Protein 5SUH (pdb70)

Structure (mmCIF, N/CA/C/O backbone):
data_5SUH
#
_entry.id   5SUH
#
_cell.length_a   139.890
_cell.length_b   139.890
_cell.length_c   150.120
_cell.angle_alpha   90.00
_cell.angle_beta   90.00
_cell.angle_gamma   120.00
#
_symmetry.space_group_name_H-M   'P 63 2 2'
#
loop_
_entity.id
_entity.type
_entity.pdbx_description
1 polymer 'MSM0271 protein'
2 water water
#
loop_
_atom_site.group_PDB
_atom_site.id
_atom_site.type_symbol
_atom_site.label_atom_id
_atom_site.label_alt_id
_atom_site.label_comp_id
_atom_site.label_asym_id
_atom_site.label_entity_id
_atom_site.label_seq_id
_atom_site.pdbx_PDB_ins_code
_atom_site.Cartn_x
_atom_site.Cartn_y
_atom_site.Cartn_z
_atom_site.occupancy
_atom_site.B_iso_or_equiv
_atom_site.auth_seq_id
_atom_site.auth_comp_id
_atom_site.auth_asym_id
_atom_site.auth_atom_id
_atom_site.pdbx_PDB_model_num
ATOM 1 N N . ARG A 1 30 ? -28.824 -51.891 -35.307 1.00 92.73 10 ARG A N 1
ATOM 2 C CA . ARG A 1 30 ? -28.794 -50.638 -34.553 1.00 95.71 10 ARG A CA 1
ATOM 3 C C . ARG A 1 30 ? -28.573 -50.857 -33.040 1.00 92.30 10 ARG A C 1
ATOM 4 O O . ARG A 1 30 ? -27.583 -50.381 -32.478 1.00 88.16 10 ARG A O 1
ATOM 12 N N . THR A 1 31 ? -29.486 -51.595 -32.403 1.00 75.95 11 THR A N 1
ATOM 13 C CA . THR A 1 31 ? -29.346 -52.010 -31.002 1.00 75.54 11 THR A CA 1
ATOM 14 C C . THR A 1 31 ? -28.645 -53.366 -30.832 1.00 75.06 11 THR A C 1
ATOM 15 O O . THR A 1 31 ? -29.194 -54.400 -31.215 1.00 83.57 11 THR A O 1
ATOM 19 N N . GLN A 1 32 ? -27.450 -53.371 -30.237 1.00 69.38 12 GLN A N 1
ATOM 20 C CA . GLN A 1 32 ? -26.718 -54.625 -30.065 1.00 70.80 12 GLN A CA 1
ATOM 21 C C . GLN A 1 32 ? -26.934 -55.311 -28.720 1.00 70.75 12 GLN A C 1
ATOM 22 O O . GLN A 1 32 ? -26.752 -54.721 -27.659 1.00 72.93 12 GLN A O 1
ATOM 28 N N . ILE A 1 33 ? -27.296 -56.584 -28.784 1.00 65.09 13 ILE A N 1
ATOM 29 C CA . ILE A 1 33 ? -27.458 -57.375 -27.589 1.00 62.58 13 ILE A CA 1
ATOM 30 C C . ILE A 1 33 ? -26.158 -58.054 -27.141 1.00 57.08 13 ILE A C 1
ATOM 31 O O . ILE A 1 33 ? -25.562 -58.836 -27.868 1.00 58.97 13 ILE A O 1
ATOM 36 N N . ARG A 1 34 ? -25.720 -57.704 -25.938 1.00 51.49 14 ARG A N 1
ATOM 37 C CA . ARG A 1 34 ? -24.497 -58.229 -25.346 1.00 55.15 14 ARG A CA 1
ATOM 38 C C . ARG A 1 34 ? -24.826 -59.486 -24.553 1.00 59.18 14 ARG A C 1
ATOM 39 O O . ARG A 1 34 ? -24.140 -60.504 -24.667 1.00 51.84 14 ARG A O 1
ATOM 47 N N . VAL A 1 35 ? -25.902 -59.397 -23.764 1.00 44.68 15 VAL A N 1
ATOM 48 C CA . VAL A 1 35 ? -26.396 -60.512 -22.961 1.00 46.05 15 VAL A CA 1
ATOM 49 C C . VAL A 1 35 ? -27.920 -60.638 -23.114 1.00 54.32 15 VAL A C 1
ATOM 50 O O . VAL A 1 35 ? -28.623 -59.633 -23.044 1.00 44.96 15 VAL A O 1
ATOM 54 N N . TYR A 1 36 ? -28.419 -61.857 -23.348 1.00 51.45 16 TYR A N 1
ATOM 55 C CA . TYR A 1 36 ? -29.869 -62.136 -23.392 1.00 48.94 16 TYR A CA 1
ATOM 56 C C . TYR A 1 36 ? -30.142 -63.511 -22.781 1.00 53.35 16 TYR A C 1
ATOM 57 O O . TYR A 1 36 ? -29.851 -64.533 -23.410 1.00 71.81 16 TYR A O 1
ATOM 66 N N . LEU A 1 37 ? -30.736 -63.550 -21.596 1.00 53.70 17 LEU A N 1
ATOM 67 C CA . LEU A 1 37 ? -30.873 -64.818 -20.885 1.00 58.22 17 LEU A CA 1
ATOM 68 C C . LEU A 1 37 ? -32.098 -64.985 -20.005 1.00 59.11 17 LEU A C 1
ATOM 69 O O . LEU A 1 37 ? -32.424 -64.111 -19.193 1.00 63.19 17 LEU A O 1
ATOM 74 N N . LEU A 1 38 ? -32.750 -66.138 -20.158 1.00 63.13 18 LEU A N 1
ATOM 75 C CA . LEU A 1 38 ? -33.725 -66.629 -19.183 1.00 62.67 18 LEU A CA 1
ATOM 76 C C . LEU A 1 38 ? -33.063 -67.330 -18.030 1.00 61.30 18 LEU A C 1
ATOM 77 O O . LEU A 1 38 ? -32.396 -68.344 -18.195 1.00 74.54 18 LEU A O 1
ATOM 82 N N . VAL A 1 39 ? -33.281 -66.765 -16.853 1.00 58.75 19 VAL A N 1
ATOM 83 C CA . VAL A 1 39 ? -32.868 -67.349 -15.598 1.00 50.86 19 VAL A CA 1
ATOM 84 C C . VAL A 1 39 ? -34.078 -67.967 -14.927 1.00 52.30 19 VAL A C 1
ATOM 85 O O . VAL A 1 39 ? -34.910 -67.269 -14.365 1.00 57.52 19 VAL A O 1
ATOM 89 N N . GLU A 1 40 ? -34.161 -69.293 -14.970 1.00 57.89 20 GLU A N 1
ATOM 90 C CA . GLU A 1 40 ? -35.369 -69.987 -14.553 1.00 55.08 20 GLU A CA 1
ATOM 91 C C . GLU A 1 40 ? -35.253 -70.443 -13.085 1.00 60.60 20 GLU A C 1
ATOM 92 O O . GLU A 1 40 ? -34.160 -70.783 -12.613 1.00 59.35 20 GLU A O 1
ATOM 98 N N . ASP A 1 41 ? -36.368 -70.356 -12.352 1.00 57.13 21 ASP A N 1
ATOM 99 C CA . ASP A 1 41 ? -36.455 -70.763 -10.939 1.00 49.63 21 ASP A CA 1
ATOM 100 C C . ASP A 1 41 ? -35.413 -70.092 -9.994 1.00 57.10 21 ASP A C 1
ATOM 101 O O . ASP A 1 41 ? -34.406 -70.714 -9.657 1.00 59.08 21 ASP A O 1
ATOM 106 N N . LEU A 1 42 ? -35.656 -68.855 -9.546 1.00 55.32 22 LEU A N 1
ATOM 107 C CA . LEU A 1 42 ? -34.687 -68.137 -8.677 1.00 61.90 22 LEU A CA 1
ATOM 108 C C . LEU A 1 42 ? -34.473 -68.772 -7.289 1.0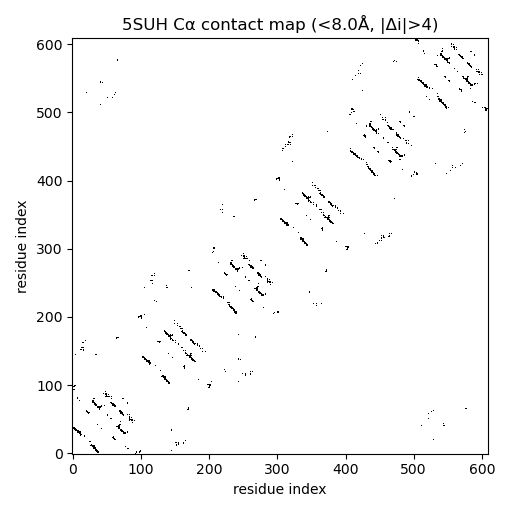0 59.42 22 LEU A C 1
ATOM 109 O O . LEU A 1 42 ? -35.432 -69.065 -6.576 1.00 57.20 22 LEU A O 1
ATOM 114 N N . GLN A 1 43 ? -33.211 -68.973 -6.905 1.00 51.88 23 GLN A N 1
ATOM 115 C CA . GLN A 1 43 ? -32.909 -69.499 -5.571 1.00 51.34 23 GLN A CA 1
ATOM 116 C C . GLN A 1 43 ? -33.005 -68.377 -4.506 1.00 47.24 23 GLN A C 1
ATOM 117 O O . GLN A 1 43 ? -32.850 -67.207 -4.830 1.00 45.55 23 GLN A O 1
ATOM 123 N N . ARG A 1 44 ? -33.251 -68.718 -3.241 1.00 53.95 24 ARG A N 1
ATOM 124 C CA . ARG A 1 44 ? -33.664 -67.666 -2.295 1.00 65.94 24 ARG A CA 1
ATOM 125 C C . ARG A 1 44 ? -32.577 -66.650 -1.898 1.00 69.78 24 ARG A C 1
ATOM 126 O O . ARG A 1 44 ? -32.891 -65.474 -1.715 1.00 72.83 24 ARG A O 1
ATOM 134 N N . GLN A 1 45 ? -31.312 -67.062 -1.806 1.00 67.37 25 GLN A N 1
ATOM 135 C CA . GLN A 1 45 ? -30.251 -66.098 -1.496 1.00 62.04 25 GLN A CA 1
ATOM 136 C C . GLN A 1 45 ? -30.039 -65.131 -2.625 1.00 56.25 25 GLN A C 1
ATOM 137 O O . GLN A 1 45 ? -29.771 -63.941 -2.420 1.00 57.45 25 GLN A O 1
ATOM 143 N N . PHE A 1 46 ? -30.095 -65.657 -3.833 1.00 55.00 26 PHE A N 1
ATOM 144 C CA . PHE A 1 46 ? -29.775 -64.801 -4.947 1.00 64.17 26 PHE A CA 1
ATOM 145 C C . PHE A 1 46 ? -30.923 -63.848 -5.209 1.00 65.32 26 PHE A C 1
ATOM 146 O O . PHE A 1 46 ? -30.684 -62.690 -5.544 1.00 61.44 26 PHE A O 1
ATOM 154 N N . ALA A 1 47 ? -32.151 -64.318 -4.983 1.00 79.94 27 ALA A N 1
ATOM 155 C CA . ALA A 1 47 ? -33.366 -63.512 -5.170 1.00 89.71 27 ALA A CA 1
ATOM 156 C C . ALA A 1 47 ? -33.398 -62.309 -4.229 1.00 91.52 27 ALA A C 1
ATOM 157 O O . ALA A 1 47 ? -33.857 -61.222 -4.587 1.00 93.65 27 ALA A O 1
ATOM 159 N N . ALA A 1 48 ? -32.843 -62.497 -3.042 1.00 90.59 28 ALA A N 1
ATOM 160 C CA . ALA A 1 48 ? -32.871 -61.457 -2.037 1.00 85.03 28 ALA A CA 1
ATOM 161 C C . ALA A 1 48 ? -31.736 -60.490 -2.307 1.00 78.66 28 ALA A C 1
ATOM 162 O O . ALA A 1 48 ? -31.866 -59.286 -2.120 1.00 84.51 28 ALA A O 1
ATOM 164 N N . TYR A 1 49 ? -30.657 -61.010 -2.853 1.00 83.84 29 TYR A N 1
ATOM 165 C CA . TYR A 1 49 ? -29.509 -60.182 -3.122 1.00 90.10 29 TYR A CA 1
ATOM 166 C C . TYR A 1 49 ? -29.864 -58.989 -4.047 1.00 97.43 29 TYR A C 1
ATOM 167 O O . TYR A 1 49 ? -29.432 -57.855 -3.788 1.00 99.32 29 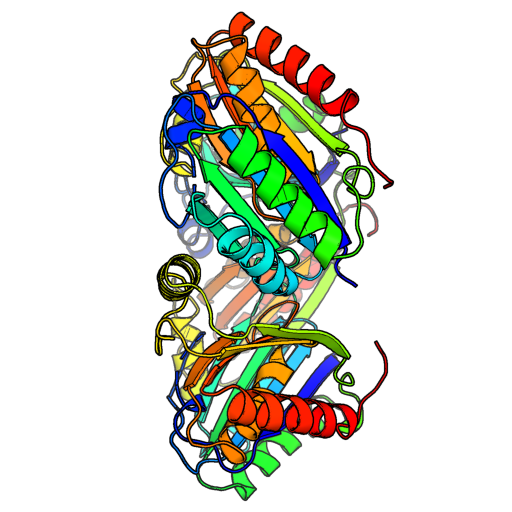TYR A O 1
ATOM 176 N N . LEU A 1 50 ? -30.669 -59.235 -5.086 1.00 93.06 30 LEU A N 1
ATOM 177 C CA . LEU A 1 50 ? -31.090 -58.177 -6.016 1.00 88.62 30 LEU A CA 1
ATOM 178 C C . LEU A 1 50 ? -31.922 -57.093 -5.316 1.00 88.70 30 LEU A C 1
ATOM 179 O O . LEU A 1 50 ? -32.894 -57.391 -4.615 1.00 75.57 30 LEU A O 1
ATOM 184 N N . ALA A 1 56 ? -30.766 -48.128 -8.510 1.00 112.01 36 ALA A N 1
ATOM 185 C CA . ALA A 1 56 ? -30.850 -49.048 -9.656 1.00 96.42 36 ALA A CA 1
ATOM 186 C C . ALA A 1 56 ? -32.047 -49.989 -9.553 1.00 98.22 36 ALA A C 1
ATOM 187 O O . ALA A 1 56 ? -32.547 -50.486 -10.564 1.00 95.29 36 ALA A O 1
ATOM 189 N N . ARG A 1 57 ? -32.505 -50.204 -8.321 1.00 92.00 37 ARG A N 1
ATOM 190 C CA . ARG A 1 57 ? -33.457 -51.251 -8.006 1.00 81.13 37 ARG A CA 1
ATOM 191 C C . ARG A 1 57 ? -34.930 -50.814 -8.169 1.00 78.12 37 ARG A C 1
ATOM 192 O O . ARG A 1 57 ? -35.264 -49.645 -7.963 1.00 72.01 37 ARG A O 1
ATOM 200 N N . GLY A 1 58 ? -35.795 -51.768 -8.529 1.00 70.39 38 GLY A N 1
ATOM 201 C CA . GLY A 1 58 ? -37.234 -51.559 -8.621 1.00 62.08 38 GLY A CA 1
ATOM 202 C C . GLY A 1 58 ? -37.936 -52.571 -7.726 1.00 69.48 38 GLY A C 1
ATOM 203 O O . GLY A 1 58 ? -37.679 -52.622 -6.513 1.00 65.40 38 GLY A O 1
ATOM 204 N N . TYR A 1 59 ? -38.846 -53.363 -8.285 1.00 71.99 39 TYR A N 1
ATOM 205 C CA . TYR A 1 59 ? -39.480 -54.425 -7.493 1.00 68.81 39 TYR A CA 1
ATOM 206 C C . TYR A 1 59 ? -38.489 -55.547 -7.167 1.00 63.66 39 TYR A C 1
ATOM 207 O O . TYR A 1 59 ? -37.614 -55.884 -7.965 1.00 61.78 39 TYR A O 1
ATOM 216 N N . PRO A 1 60 ? -38.571 -56.074 -5.948 1.00 60.08 40 PRO A N 1
ATOM 217 C CA . PRO A 1 60 ? -37.760 -57.236 -5.591 1.00 57.49 40 PRO A CA 1
ATOM 218 C C . PRO A 1 60 ? -38.381 -58.562 -6.071 1.00 61.15 40 PRO A C 1
ATOM 219 O O . PRO A 1 60 ? -39.584 -58.794 -5.915 1.00 64.39 40 PRO A O 1
ATOM 223 N N . PRO A 1 61 ? -37.569 -59.414 -6.718 1.00 61.73 41 PRO A N 1
ATOM 224 C CA . PRO A 1 61 ? -38.049 -60.748 -7.100 1.00 53.27 41 PRO A CA 1
ATOM 225 C C . PRO A 1 61 ? -38.144 -61.642 -5.865 1.00 48.71 41 PRO A C 1
ATOM 226 O O . PRO A 1 61 ? -37.593 -61.287 -4.832 1.00 61.38 41 PRO A O 1
ATOM 230 N N . TYR A 1 62 ? -38.858 -62.760 -5.963 1.00 50.40 42 TYR A N 1
ATOM 231 C CA . TYR A 1 62 ? -38.986 -63.712 -4.848 1.00 50.71 42 TYR A CA 1
ATOM 232 C C . TYR A 1 62 ? -38.565 -65.125 -5.277 1.00 52.70 42 TYR A C 1
ATOM 233 O O . TYR A 1 62 ? -38.490 -65.433 -6.465 1.00 48.14 42 TYR A O 1
ATOM 242 N N . GLU A 1 63 ? -38.275 -65.969 -4.294 1.00 57.72 43 GLU A N 1
ATOM 243 C CA . GLU A 1 63 ? -37.866 -67.343 -4.545 1.00 54.58 43 GLU A CA 1
ATOM 244 C C . GLU A 1 63 ? -38.911 -68.079 -5.388 1.00 52.78 43 GLU A C 1
ATOM 245 O O . GLU A 1 63 ? -40.111 -67.971 -5.138 1.00 62.89 43 GLU A O 1
ATOM 251 N N . GLY A 1 64 ? -38.451 -68.780 -6.424 1.00 45.69 44 GLY A N 1
ATOM 252 C CA . GLY A 1 64 ? -39.337 -69.584 -7.236 1.00 41.61 44 GLY A CA 1
ATOM 253 C C . GLY A 1 64 ? -39.870 -68.907 -8.474 1.00 46.38 44 GLY A C 1
ATOM 254 O O . GLY A 1 64 ? -40.465 -69.571 -9.308 1.00 52.88 44 GLY A O 1
ATOM 255 N N . GLU A 1 65 ? -39.670 -67.589 -8.570 1.00 52.13 45 GLU A N 1
ATOM 256 C CA . GLU A 1 65 ? -40.086 -66.783 -9.725 1.00 52.02 45 GLU A CA 1
ATOM 257 C C . GLU A 1 65 ? -39.058 -66.896 -10.877 1.00 55.21 45 GLU A C 1
ATOM 258 O O . GLU A 1 65 ? -38.022 -67.548 -10.716 1.00 53.23 45 GLU A O 1
ATOM 264 N N . HIS A 1 66 ? -39.359 -66.317 -12.040 1.00 44.44 46 HIS A N 1
ATOM 265 C CA . HIS A 1 66 ? -38.455 -66.424 -13.194 1.00 46.15 46 HIS A CA 1
ATOM 266 C C . HIS A 1 66 ? -38.040 -65.043 -13.746 1.00 44.34 46 HIS A C 1
ATOM 267 O O . HIS A 1 66 ? -38.824 -64.092 -13.722 1.00 42.92 46 HIS A O 1
ATOM 274 N N . ALA A 1 67 ? -36.815 -64.940 -14.263 1.00 47.18 47 ALA A N 1
ATOM 275 C CA . ALA A 1 67 ? -36.293 -63.647 -14.722 1.00 50.78 47 ALA A CA 1
ATOM 276 C C . ALA A 1 67 ? -35.731 -63.627 -16.145 1.00 56.95 47 ALA A C 1
ATOM 277 O O . ALA A 1 67 ? -35.236 -64.643 -16.662 1.00 56.10 47 ALA A O 1
ATOM 279 N N . LEU A 1 68 ? -35.830 -62.457 -16.777 1.00 48.15 48 LEU A N 1
ATOM 280 C CA . LEU A 1 68 ? -35.137 -62.201 -18.034 1.00 47.43 48 LEU A CA 1
ATOM 281 C C . LEU A 1 68 ? -34.083 -61.128 -17.804 1.00 52.33 48 LEU A C 1
ATOM 282 O O . LEU A 1 68 ? -34.411 -60.056 -17.276 1.00 49.83 48 LEU A O 1
ATOM 287 N N . ILE A 1 69 ? -32.830 -61.402 -18.177 1.00 51.92 49 ILE A N 1
ATOM 288 C CA . ILE A 1 69 ? -31.755 -60.415 -18.006 1.00 43.64 49 ILE A CA 1
ATOM 289 C C . ILE A 1 69 ? -31.197 -59.999 -19.362 1.00 56.67 49 ILE A C 1
ATOM 290 O O . ILE A 1 69 ? -30.913 -60.851 -20.215 1.00 56.41 49 ILE A O 1
ATOM 295 N N . VAL A 1 70 ? -31.079 -58.688 -19.585 1.00 57.81 50 VAL A N 1
ATOM 296 C CA . VAL A 1 70 ? -30.583 -58.180 -20.863 1.00 45.79 50 VAL A CA 1
ATOM 297 C C . VAL A 1 70 ? -29.543 -57.066 -20.665 1.00 51.12 50 VAL A C 1
ATOM 298 O O . VAL A 1 70 ? -29.777 -56.095 -19.912 1.00 54.24 50 VAL A O 1
ATOM 302 N N . GLU A 1 71 ? -28.406 -57.207 -21.343 1.00 46.18 51 GLU A N 1
ATOM 303 C CA . GLU A 1 71 ? -27.378 -56.154 -21.418 1.00 51.37 51 GLU A CA 1
ATOM 304 C C . GLU A 1 71 ? -27.219 -55.693 -22.887 1.00 48.96 51 GLU A C 1
ATOM 305 O O . GLU A 1 71 ? -27.161 -56.524 -23.785 1.00 50.90 51 GLU A O 1
ATOM 311 N N . VAL A 1 72 ? -27.199 -54.382 -23.143 1.00 54.47 52 VAL A N 1
ATOM 312 C CA . VAL A 1 72 ? -27.129 -53.879 -24.529 1.00 53.59 52 VAL A CA 1
ATOM 313 C C . VAL A 1 72 ? -26.150 -52.733 -24.763 1.00 57.61 52 VAL A C 1
ATOM 314 O O . VAL A 1 72 ? -25.670 -52.086 -23.833 1.00 50.92 52 VAL A O 1
ATOM 318 N N . SER A 1 73 ? -25.917 -52.465 -26.044 1.00 56.61 53 SER A N 1
ATOM 319 C CA . SER A 1 73 ? -25.094 -51.355 -26.494 1.00 55.08 53 SER A CA 1
ATOM 320 C C . SER A 1 73 ? -25.744 -50.716 -27.724 1.00 62.85 53 SER A C 1
ATOM 321 O O . SER A 1 73 ? -26.277 -51.438 -28.560 1.00 69.68 53 SER A O 1
ATOM 324 N N . PRO A 1 74 ? -25.774 -49.364 -27.812 1.00 63.12 54 PRO A N 1
ATOM 325 C CA . PRO A 1 74 ? -25.296 -48.359 -26.853 1.00 65.36 54 PRO A CA 1
ATOM 326 C C . PRO A 1 74 ? -26.200 -48.304 -25.606 1.00 64.33 54 PRO A C 1
ATOM 327 O O . PRO A 1 74 ? -27.380 -48.675 -25.696 1.00 68.42 54 PRO A O 1
ATOM 331 N N . ALA A 1 75 ? -25.678 -47.795 -24.492 1.00 56.91 55 ALA A N 1
ATOM 332 C CA . ALA A 1 75 ? -26.350 -47.947 -23.185 1.00 62.00 55 ALA A CA 1
ATOM 333 C C . ALA A 1 75 ? -27.814 -47.462 -23.155 1.00 62.56 55 ALA A C 1
ATOM 334 O O . ALA A 1 75 ? -28.700 -48.121 -22.587 1.00 49.89 55 ALA A O 1
ATOM 336 N N . LEU A 1 76 ? -28.061 -46.311 -23.765 1.00 55.83 56 LEU A N 1
ATOM 337 C CA . LEU A 1 76 ? -29.359 -45.677 -23.674 1.00 57.86 56 LEU A CA 1
ATOM 338 C C . LEU A 1 76 ? -30.452 -46.449 -24.435 1.00 58.51 56 LEU A C 1
ATOM 339 O O . LEU A 1 76 ? -31.634 -46.141 -24.315 1.00 53.88 56 LEU A O 1
ATOM 344 N N . ALA A 1 77 ? -30.065 -47.435 -25.235 1.00 55.75 57 ALA A N 1
ATOM 345 C CA . ALA A 1 77 ? -31.059 -48.185 -25.999 1.00 60.50 57 ALA A CA 1
ATOM 346 C C . ALA A 1 77 ? -31.966 -49.005 -25.091 1.00 62.43 57 ALA A C 1
ATOM 347 O O . ALA A 1 77 ? -33.076 -49.376 -25.494 1.00 63.52 57 ALA A O 1
ATOM 349 N N . ILE A 1 78 ? -31.495 -49.256 -23.866 1.00 52.78 58 ILE A N 1
ATOM 350 C CA . ILE A 1 78 ? -32.210 -50.087 -22.885 1.00 60.21 58 ILE A CA 1
ATOM 351 C C . ILE A 1 78 ? -33.558 -49.464 -22.496 1.00 59.72 58 ILE A C 1
ATOM 352 O O . ILE A 1 78 ? -34.459 -50.159 -22.032 1.00 58.38 58 ILE A O 1
ATOM 357 N N . GLU A 1 79 ? -33.698 -48.157 -22.696 1.00 57.33 59 GLU A N 1
ATOM 358 C CA . GLU A 1 79 ? -34.976 -47.502 -22.438 1.00 60.69 59 GLU A CA 1
ATOM 359 C C . GLU A 1 79 ? -36.014 -47.906 -23.489 1.00 60.45 59 GLU A C 1
ATOM 360 O O . GLU A 1 79 ? -37.206 -47.857 -23.218 1.00 65.70 59 GLU A O 1
ATOM 366 N N . ARG A 1 80 ? -35.579 -48.252 -24.698 1.00 61.10 60 ARG A N 1
ATOM 367 C CA . ARG A 1 80 ? -36.511 -48.763 -25.706 1.00 60.46 60 ARG A CA 1
ATOM 368 C C . ARG A 1 80 ? -36.853 -50.224 -25.409 1.00 59.55 60 ARG A C 1
ATOM 369 O O . ARG A 1 80 ? -37.994 -50.653 -25.611 1.00 64.80 60 ARG A O 1
ATOM 377 N N . VAL A 1 81 ? -35.864 -50.968 -24.914 1.00 50.46 61 VAL A N 1
ATOM 378 C CA . VAL A 1 81 ? -36.014 -52.380 -24.554 1.00 55.95 61 VAL A CA 1
ATOM 379 C C . VAL A 1 81 ? -37.039 -52.607 -23.414 1.00 63.63 61 VAL A C 1
ATOM 380 O O . VAL A 1 81 ? -37.869 -53.514 -23.496 1.00 72.95 61 VAL A O 1
ATOM 384 N N . ILE A 1 82 ? -37.006 -51.786 -22.364 1.00 50.64 62 ILE A N 1
ATOM 385 C CA . ILE A 1 82 ? -37.922 -52.015 -21.248 1.00 52.18 62 ILE A CA 1
ATOM 386 C C . ILE A 1 82 ? -39.364 -51.701 -21.675 1.00 53.40 62 ILE A C 1
ATOM 387 O O . ILE A 1 82 ? -40.270 -52.480 -21.369 1.00 59.60 62 ILE A O 1
ATOM 392 N N . ASP A 1 83 ? -39.564 -50.630 -22.453 1.00 47.29 63 ASP A N 1
ATOM 393 C CA . ASP A 1 83 ? -40.901 -50.303 -22.961 1.00 54.90 63 ASP A CA 1
ATOM 394 C C . ASP A 1 83 ? -41.452 -51.437 -23.819 1.00 61.91 63 ASP A C 1
ATOM 395 O O . ASP A 1 83 ? -42.638 -51.759 -23.727 1.00 62.41 63 ASP A O 1
ATOM 400 N N . LEU A 1 84 ? -40.575 -52.074 -24.600 1.00 58.39 64 LEU A N 1
ATOM 401 C CA . LEU A 1 84 ? -41.000 -53.119 -25.512 1.00 59.59 64 LEU A CA 1
ATOM 402 C C . LEU A 1 84 ? -41.557 -54.276 -24.711 1.00 59.09 64 LEU A C 1
ATOM 403 O O . LEU A 1 84 ? -42.569 -54.873 -25.077 1.00 66.26 64 LEU A O 1
ATOM 408 N N . ALA A 1 85 ? -40.908 -54.551 -23.589 1.00 54.23 65 ALA A N 1
ATOM 409 C CA . ALA A 1 85 ? -41.288 -55.660 -22.743 1.00 58.79 65 ALA A CA 1
ATOM 410 C C . ALA A 1 85 ? -42.555 -55.337 -21.950 1.00 63.79 65 ALA A C 1
ATOM 411 O O . ALA A 1 85 ? -43.512 -56.119 -21.944 1.00 64.50 65 ALA A O 1
ATOM 413 N N . LEU A 1 86 ? -42.567 -54.168 -21.315 1.00 58.32 66 LEU A N 1
ATOM 414 C CA . LEU A 1 86 ? -43.634 -53.795 -20.389 1.00 58.64 66 LEU A CA 1
ATOM 415 C C . LEU A 1 86 ? -44.963 -53.613 -21.132 1.00 57.78 66 LEU A C 1
ATOM 416 O O . LEU A 1 86 ? -46.039 -53.757 -20.550 1.00 65.65 66 LEU A O 1
ATOM 421 N N . ARG A 1 87 ? -44.907 -53.330 -22.426 1.00 54.28 67 ARG A N 1
ATOM 422 C CA . ARG A 1 87 ? -46.152 -53.092 -23.132 1.00 63.47 67 ARG A CA 1
ATOM 423 C C . ARG A 1 87 ? -46.687 -54.346 -23.829 1.00 67.49 67 ARG A C 1
ATOM 424 O O . ARG A 1 87 ? -47.890 -54.449 -24.077 1.00 75.36 67 ARG A O 1
ATOM 432 N N . ALA A 1 88 ? -45.819 -55.333 -24.042 1.00 60.28 68 ALA A N 1
ATOM 433 C CA . ALA A 1 88 ? -46.224 -56.628 -24.586 1.00 52.90 68 ALA A CA 1
ATOM 434 C C . ALA A 1 88 ? -46.864 -57.526 -23.536 1.00 67.56 68 ALA A C 1
ATOM 435 O O . ALA A 1 88 ? -47.841 -58.222 -23.814 1.00 70.05 68 ALA A O 1
ATOM 437 N N . VAL A 1 89 ? -46.253 -57.552 -22.348 1.00 70.71 69 VAL A N 1
ATOM 438 C CA . VAL A 1 89 ? -46.726 -58.356 -21.228 1.00 64.30 69 VAL A CA 1
ATOM 439 C C . VAL A 1 89 ? -46.808 -5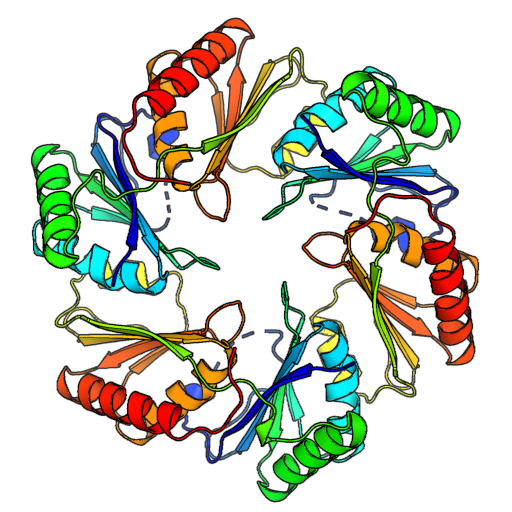7.524 -19.942 1.00 63.60 69 VAL A C 1
ATOM 440 O O . VAL A 1 89 ? -45.854 -57.479 -19.170 1.00 71.06 69 VAL A O 1
ATOM 444 N N . PRO A 1 90 ? -47.947 -56.863 -19.706 1.00 70.08 70 PRO A N 1
ATOM 445 C CA . PRO A 1 90 ? -48.134 -55.969 -18.549 1.00 72.93 70 PRO A CA 1
ATOM 446 C C . PRO A 1 90 ? -47.907 -56.636 -17.175 1.00 74.41 70 PRO A C 1
ATOM 447 O O . PRO A 1 90 ? -47.661 -55.927 -16.196 1.00 77.36 70 PRO A O 1
ATOM 451 N N . GLY A 1 91 ? -48.018 -57.962 -17.105 1.00 70.83 71 GLY A N 1
ATOM 452 C CA . GLY A 1 91 ? -47.802 -58.716 -15.879 1.00 59.12 71 GLY A CA 1
ATOM 453 C C . GLY A 1 91 ? -46.356 -58.942 -15.413 1.00 66.50 71 GLY A C 1
ATOM 454 O O . GLY A 1 91 ? -46.133 -59.542 -14.354 1.00 75.27 71 GLY A O 1
ATOM 455 N N . VAL A 1 92 ? -45.358 -58.508 -16.184 1.00 55.54 72 VAL A N 1
ATOM 456 C CA . VAL A 1 92 ? -43.979 -58.638 -15.711 1.00 51.83 72 VAL A CA 1
ATOM 457 C C . VAL A 1 92 ? -43.600 -57.350 -14.968 1.00 57.23 72 VAL A C 1
ATOM 458 O O . VAL A 1 92 ? -44.211 -56.303 -15.175 1.00 66.10 72 VAL A O 1
ATOM 462 N N . GLN A 1 93 ? -42.626 -57.446 -14.070 1.00 57.90 73 GLN A N 1
ATOM 463 C CA . GLN A 1 93 ? -42.221 -56.317 -13.239 1.00 51.23 73 GLN A CA 1
ATOM 464 C C . GLN A 1 93 ? -40.739 -56.060 -13.379 1.00 53.94 73 GLN A C 1
ATOM 465 O O . GLN A 1 93 ? -39.927 -56.994 -13.338 1.00 52.90 73 GLN A O 1
ATOM 471 N N . PRO A 1 94 ? -40.365 -54.787 -13.496 1.00 50.66 74 PRO A N 1
ATOM 472 C CA . PRO A 1 94 ? -38.936 -54.466 -13.568 1.00 47.09 74 PRO A CA 1
ATOM 473 C C . PRO A 1 94 ? -38.261 -54.488 -12.195 1.00 52.94 74 PRO A C 1
ATOM 474 O O . PRO A 1 94 ? -38.742 -53.850 -11.254 1.00 62.76 74 PRO A O 1
ATOM 478 N N . GLY A 1 95 ? -37.160 -55.225 -12.086 1.00 42.69 75 GLY A N 1
ATOM 479 C CA . GLY A 1 95 ? -36.394 -55.280 -10.852 1.00 43.32 75 GLY A CA 1
ATOM 480 C C . GLY A 1 95 ? -35.128 -54.443 -10.905 1.00 57.44 75 GLY A C 1
ATOM 481 O O . GLY A 1 95 ? -34.690 -53.874 -9.889 1.00 67.41 75 GLY A O 1
ATOM 482 N N . ILE A 1 96 ? -34.558 -54.359 -12.104 1.00 60.09 76 ILE A N 1
ATOM 483 C CA . ILE A 1 96 ? -33.362 -53.569 -12.368 1.00 63.11 76 ILE A CA 1
ATOM 484 C C . ILE A 1 96 ? -33.475 -52.821 -13.710 1.00 57.05 76 ILE A C 1
ATOM 485 O O . ILE A 1 96 ? -33.923 -53.378 -14.720 1.00 59.82 76 ILE A O 1
ATOM 490 N N . LEU A 1 97 ? -33.127 -51.540 -13.686 1.00 51.01 77 LEU A N 1
ATOM 491 C CA . LEU A 1 97 ? -32.999 -50.720 -14.893 1.00 54.31 77 LEU A CA 1
ATOM 492 C C . LEU A 1 97 ? -31.890 -49.690 -14.683 1.00 57.68 77 LEU A C 1
ATOM 493 O O . LEU A 1 97 ? -32.007 -48.816 -13.837 1.00 65.64 77 LEU A O 1
ATOM 498 N N . TYR A 1 98 ? -30.799 -49.802 -15.425 1.00 58.72 78 TYR A N 1
ATOM 499 C CA . TYR A 1 98 ? -29.674 -48.907 -15.182 1.00 58.16 78 TYR A CA 1
ATOM 500 C C . TYR A 1 98 ? -28.818 -48.685 -16.424 1.00 60.65 78 TYR A C 1
ATOM 501 O O . TYR A 1 98 ? -28.589 -49.618 -17.208 1.00 55.96 78 TYR A O 1
ATOM 510 N N . VAL A 1 99 ? -28.384 -47.432 -16.597 1.00 67.07 79 VAL A N 1
ATOM 511 C CA . VAL A 1 99 ? -27.477 -46.993 -17.670 1.00 56.90 79 VAL A CA 1
ATOM 512 C C . VAL A 1 99 ? -26.087 -46.679 -17.073 1.00 54.12 79 VAL A C 1
ATOM 513 O O . VAL A 1 99 ? -25.904 -45.721 -16.323 1.00 58.84 79 VAL A O 1
ATOM 517 N N . GLU A 1 100 ? -25.109 -47.502 -17.422 1.00 65.42 80 GLU A N 1
ATOM 518 C CA . GLU A 1 100 ? -23.775 -47.511 -16.814 1.00 58.17 80 GLU A CA 1
ATOM 519 C C . GLU A 1 100 ? -22.825 -46.622 -17.665 1.00 66.48 80 GLU A C 1
ATOM 520 O O . GLU A 1 100 ? -23.305 -45.939 -18.566 1.00 73.12 80 GLU A O 1
ATOM 526 N N . ARG A 1 101 ? -21.515 -46.597 -17.377 1.00 59.27 81 ARG A N 1
ATOM 527 C CA . ARG A 1 101 ? -20.546 -45.824 -18.176 1.00 54.78 81 ARG A CA 1
ATOM 528 C C . ARG A 1 101 ? -20.586 -46.152 -19.665 1.00 57.36 81 ARG A C 1
ATOM 529 O O . ARG A 1 101 ? -20.545 -45.233 -20.495 1.00 58.02 81 ARG A O 1
ATOM 537 N N . GLN A 1 102 ? -20.693 -47.449 -19.976 1.00 57.78 82 GLN A N 1
ATOM 538 C CA . GLN A 1 102 ? -20.718 -47.974 -21.352 1.00 54.09 82 GLN A CA 1
ATOM 539 C C . GLN A 1 102 ? -22.012 -48.728 -21.743 1.00 63.93 82 GLN A C 1
ATOM 540 O O . GLN A 1 102 ? -22.453 -48.628 -22.886 1.00 62.11 82 GLN A O 1
ATOM 546 N N . PHE A 1 103 ? -22.612 -49.481 -20.813 1.00 65.71 83 PHE A N 1
ATOM 547 C CA . PHE A 1 103 ? -23.688 -50.418 -21.158 1.00 59.27 83 PHE A CA 1
ATOM 548 C C . PHE A 1 103 ? -25.020 -50.198 -20.431 1.00 60.28 83 PHE A C 1
ATOM 549 O O . PHE A 1 103 ? -25.052 -49.600 -19.352 1.00 49.88 83 PHE A O 1
ATOM 557 N N . GLY A 1 104 ? -26.100 -50.739 -21.014 1.00 56.07 84 GLY A N 1
ATOM 558 C CA . GLY A 1 104 ? -27.438 -50.656 -20.447 1.00 49.26 84 GLY A CA 1
ATOM 559 C C . GLY A 1 104 ? -27.959 -51.999 -19.961 1.00 55.49 84 GLY A C 1
ATOM 560 O O . GLY A 1 104 ? -27.769 -53.043 -20.612 1.00 57.17 84 GLY A O 1
ATOM 561 N N . VAL A 1 105 ? -28.615 -51.975 -18.800 1.00 50.27 85 VAL A N 1
ATOM 562 C CA . VAL A 1 105 ? -29.000 -53.209 -18.109 1.00 51.48 85 VAL A CA 1
ATOM 563 C C . VAL A 1 105 ? -30.478 -53.233 -17.722 1.00 51.74 85 VAL A C 1
ATOM 564 O O . VAL A 1 105 ? -31.031 -52.215 -17.271 1.00 55.92 85 VAL A O 1
ATOM 568 N N . LEU A 1 106 ? -31.116 -54.389 -17.885 1.00 48.59 86 LEU A N 1
ATOM 569 C CA . LEU A 1 106 ? -32.519 -54.562 -17.462 1.00 44.21 86 LEU A CA 1
ATOM 570 C C . LEU A 1 106 ? -32.728 -55.938 -16.836 1.00 48.49 86 LEU A C 1
ATOM 571 O O . LEU A 1 106 ? -32.183 -56.939 -17.313 1.00 52.28 86 LEU A O 1
ATOM 576 N N . GLU A 1 107 ? -33.504 -55.988 -15.761 1.00 50.09 87 GLU A N 1
ATOM 577 C CA . GLU A 1 107 ? -34.012 -57.264 -15.254 1.00 46.39 87 GLU A CA 1
ATOM 578 C C . GLU A 1 107 ? -35.535 -57.165 -15.168 1.00 46.87 87 GLU A C 1
ATOM 579 O O . GLU A 1 107 ? -36.066 -56.197 -14.631 1.00 55.48 87 GLU A O 1
ATOM 585 N N . ILE A 1 108 ? -36.245 -58.138 -15.727 1.00 50.81 88 ILE A N 1
ATOM 586 C CA . ILE A 1 108 ? -37.693 -58.214 -15.516 1.00 56.61 88 ILE A CA 1
ATOM 587 C C . ILE A 1 108 ? -37.981 -59.618 -14.996 1.00 60.72 88 ILE A C 1
ATOM 588 O O . ILE A 1 108 ? -37.213 -60.554 -15.266 1.00 59.06 88 ILE A O 1
ATOM 593 N N . HIS A 1 109 ? -39.048 -59.765 -14.213 1.00 55.78 89 HIS A N 1
ATOM 594 C CA . HIS A 1 109 ? -39.367 -61.057 -13.605 1.00 41.46 89 HIS A CA 1
ATOM 595 C C . HIS A 1 109 ? -40.874 -61.230 -13.445 1.00 47.82 89 HIS A C 1
ATOM 596 O O . HIS A 1 109 ? -41.637 -60.260 -13.528 1.00 49.06 89 HIS A O 1
ATOM 603 N N . SER A 1 110 ? -41.288 -62.479 -13.250 1.00 44.79 90 SER A N 1
ATOM 604 C CA . SER A 1 110 ? -42.685 -62.845 -13.026 1.00 45.48 90 SER A CA 1
ATOM 605 C C . SER A 1 110 ? -42.803 -64.222 -12.401 1.00 49.84 90 SER A C 1
ATOM 606 O O . SER A 1 110 ? -41.885 -65.038 -12.485 1.00 49.67 90 SER A O 1
ATOM 609 N N . ALA A 1 111 ? -43.962 -64.502 -11.825 1.00 55.12 91 ALA A N 1
ATOM 610 C CA . ALA A 1 111 ? -44.242 -65.831 -11.323 1.00 54.46 91 ALA A CA 1
ATOM 611 C C . ALA A 1 111 ? -44.437 -66.782 -12.529 1.00 53.68 91 ALA A C 1
ATOM 612 O O . ALA A 1 111 ? -44.173 -67.972 -12.448 1.00 54.36 91 ALA A O 1
ATOM 614 N N . SER A 1 112 ? -44.871 -66.243 -13.662 1.00 52.66 92 SER A N 1
ATOM 615 C CA . SER A 1 112 ? -45.115 -67.071 -14.851 1.00 60.33 92 SER A CA 1
ATOM 616 C C . SER A 1 112 ? -43.922 -67.119 -15.801 1.00 57.18 92 SER A C 1
ATOM 617 O O . SER A 1 112 ? -43.478 -66.089 -16.302 1.00 66.45 92 SER A O 1
ATOM 620 N N . LEU A 1 113 ? -43.399 -68.316 -16.037 1.00 60.70 93 LEU A N 1
ATOM 621 C CA . LEU A 1 113 ? -42.273 -68.476 -16.957 1.00 58.98 93 LEU A CA 1
ATOM 622 C C . LEU A 1 113 ? -42.671 -68.090 -18.390 1.00 68.16 93 LEU A C 1
ATOM 623 O O . LEU A 1 113 ? -41.869 -67.510 -19.130 1.00 68.47 93 LEU A O 1
ATOM 628 N N . ASP A 1 114 ? -43.932 -68.323 -18.750 1.00 70.79 94 ASP A N 1
ATOM 629 C CA . ASP A 1 114 ? -44.385 -68.011 -20.100 1.00 75.45 94 ASP A CA 1
ATOM 630 C C . ASP A 1 114 ? -44.400 -66.494 -20.306 1.00 74.96 94 ASP A C 1
ATOM 631 O O . ASP A 1 114 ? -44.134 -66.002 -21.397 1.00 84.20 94 ASP A O 1
ATOM 636 N N . GLU A 1 115 ? -44.688 -65.750 -19.246 1.00 70.08 95 GLU A N 1
ATOM 637 C CA . GLU A 1 115 ? -44.758 -64.297 -19.345 1.00 72.08 95 GLU A CA 1
ATOM 638 C C . GLU A 1 115 ? -43.390 -63.667 -19.648 1.00 66.11 95 GLU A C 1
ATOM 639 O O . GLU A 1 115 ? -43.284 -62.807 -20.534 1.00 60.20 95 GLU A O 1
ATOM 645 N N . VAL A 1 116 ? -42.346 -64.152 -18.967 1.00 55.18 96 VAL A N 1
ATOM 646 C CA . VAL A 1 116 ? -40.981 -63.651 -19.128 1.00 43.54 96 VAL A CA 1
ATOM 647 C C . VAL A 1 116 ? -40.482 -63.997 -20.528 1.00 48.95 96 VAL A C 1
ATOM 648 O O . VAL A 1 116 ? -39.878 -63.168 -21.212 1.00 55.20 96 VAL A O 1
ATOM 652 N N . ARG A 1 117 ? -40.757 -65.223 -20.946 1.00 54.30 97 ARG A N 1
ATOM 653 C CA . ARG A 1 117 ? -40.462 -65.688 -22.298 1.00 55.84 97 ARG A CA 1
ATOM 654 C C . ARG A 1 117 ? -41.057 -64.782 -23.377 1.00 51.60 97 ARG A C 1
ATOM 655 O O . ARG A 1 117 ? -40.348 -64.339 -24.282 1.00 56.98 97 ARG A O 1
ATOM 663 N N . ARG A 1 118 ? -42.345 -64.481 -23.264 1.00 58.47 98 ARG A N 1
ATOM 664 C CA . ARG A 1 118 ? -43.029 -63.689 -24.292 1.00 60.49 98 ARG A CA 1
ATOM 665 C C . ARG A 1 118 ? -42.517 -62.236 -24.304 1.00 62.50 98 ARG A C 1
ATOM 666 O O . ARG A 1 118 ? -42.389 -61.614 -25.362 1.00 61.21 98 ARG A O 1
ATOM 674 N N . ALA A 1 119 ? -42.183 -61.707 -23.129 1.00 58.10 99 ALA A N 1
ATOM 675 C CA . ALA A 1 119 ? -41.644 -60.363 -23.080 1.00 58.24 99 ALA A CA 1
ATOM 676 C C . ALA A 1 119 ? -40.269 -60.341 -23.747 1.00 65.34 99 ALA A C 1
ATOM 677 O O . ALA A 1 119 ? -39.917 -59.355 -24.422 1.00 61.93 99 ALA A O 1
ATOM 679 N N . GLY A 1 120 ? -39.512 -61.430 -23.576 1.00 58.11 100 GLY A N 1
ATOM 680 C CA . GLY A 1 120 ? -38.207 -61.563 -24.203 1.00 50.29 100 GLY A CA 1
ATOM 681 C C . GLY A 1 120 ? -38.309 -61.547 -25.718 1.00 66.90 100 GLY A C 1
ATOM 682 O O . GLY A 1 120 ? -37.488 -60.928 -26.416 1.00 75.66 100 GLY A O 1
ATOM 683 N N . GLU A 1 121 ? -39.331 -62.216 -26.234 1.00 66.40 101 GLU A N 1
ATOM 684 C CA . GLU A 1 121 ? -39.562 -62.270 -27.670 1.00 68.05 101 GLU A CA 1
ATOM 685 C C . GLU A 1 121 ? -39.960 -60.886 -28.243 1.00 67.27 101 GLU A C 1
ATOM 686 O O . GLU A 1 121 ? -39.557 -60.526 -29.352 1.00 74.44 101 GLU A O 1
ATOM 692 N N . ALA A 1 122 ? -40.730 -60.104 -27.497 1.00 60.93 102 ALA A N 1
ATOM 693 C CA . ALA A 1 122 ? -41.088 -58.759 -27.961 1.00 60.28 102 ALA A CA 1
ATOM 694 C C . ALA A 1 122 ? -39.847 -57.890 -28.150 1.00 58.95 102 ALA A C 1
ATOM 695 O O . ALA A 1 122 ? -39.764 -57.081 -29.076 1.00 66.06 102 ALA A O 1
ATOM 697 N N . ILE A 1 123 ? -38.879 -58.078 -27.263 1.00 56.64 103 ILE A N 1
ATOM 698 C CA . ILE A 1 123 ? -37.628 -57.327 -27.300 1.00 57.72 103 ILE A CA 1
ATOM 699 C C . ILE A 1 123 ? -36.802 -57.692 -28.535 1.00 67.18 103 ILE A C 1
ATOM 700 O O . ILE A 1 123 ? -36.279 -56.812 -29.245 1.00 57.89 103 ILE A O 1
ATOM 705 N N . LEU A 1 124 ? -36.714 -58.998 -28.793 1.00 69.72 104 LEU A N 1
ATOM 706 C CA . LEU A 1 124 ? -35.981 -59.505 -29.942 1.00 65.77 104 LEU A CA 1
ATOM 707 C C . LEU A 1 124 ? -36.598 -59.050 -31.256 1.00 64.47 104 LEU A C 1
ATOM 708 O O . LEU A 1 124 ? -35.893 -58.547 -32.142 1.00 55.90 104 LEU A O 1
ATOM 713 N N . ALA A 1 125 ? -37.918 -59.187 -31.361 1.00 67.73 105 ALA A N 1
ATOM 714 C CA . ALA A 1 125 ? -38.641 -58.809 -32.583 1.00 65.39 105 ALA A CA 1
ATOM 715 C C . ALA A 1 125 ? -38.562 -57.300 -32.838 1.00 64.97 105 ALA A C 1
ATOM 716 O O . ALA A 1 125 ? -38.275 -56.867 -33.946 1.00 69.71 105 ALA A O 1
ATOM 718 N N . GLY A 1 126 ? -38.783 -56.511 -31.793 1.00 60.65 106 GLY A N 1
ATOM 719 C CA . GLY A 1 126 ? -38.774 -55.066 -31.902 1.00 61.57 106 GLY A CA 1
ATOM 720 C C . GLY A 1 126 ? -37.405 -54.435 -32.106 1.00 69.02 106 GLY A C 1
ATOM 721 O O . GLY A 1 126 ? -37.306 -53.238 -32.355 1.00 73.66 106 GLY A O 1
ATOM 722 N N . THR A 1 127 ? -36.338 -55.211 -31.965 1.00 72.07 107 THR A N 1
ATOM 723 C CA . THR A 1 127 ? -34.999 -54.668 -32.206 1.00 69.85 107 THR A CA 1
ATOM 724 C C . THR A 1 127 ? -34.326 -55.380 -33.389 1.00 66.68 107 THR A C 1
ATOM 725 O O . THR A 1 127 ? -33.199 -55.049 -33.765 1.00 69.29 107 THR A O 1
ATOM 729 N N . GLY A 1 128 ? -35.030 -56.342 -33.981 1.00 61.27 108 GLY A N 1
ATOM 730 C CA . GLY A 1 128 ? -34.490 -57.122 -35.081 1.00 61.07 108 GLY A CA 1
ATOM 731 C C . GLY A 1 128 ? -33.311 -57.983 -34.649 1.00 66.54 108 GLY A C 1
ATOM 732 O O . GLY A 1 128 ? -32.360 -58.152 -35.405 1.00 70.18 108 GLY A O 1
ATOM 733 N N . ASN A 1 129 ? -33.357 -58.510 -33.425 1.00 70.51 109 ASN A N 1
ATOM 734 C CA . ASN A 1 129 ? -32.282 -59.376 -32.927 1.00 75.07 109 ASN A CA 1
ATOM 735 C C . ASN A 1 129 ? -32.690 -60.846 -32.684 1.00 71.36 109 ASN A C 1
ATOM 736 O O . ASN A 1 129 ? -33.883 -61.186 -32.624 1.00 65.36 109 ASN A O 1
ATOM 741 N N . ARG A 1 130 ? -31.686 -61.701 -32.499 1.00 56.90 110 ARG A N 1
ATOM 742 C CA . ARG A 1 130 ? -31.898 -63.084 -32.072 1.00 60.46 110 ARG A CA 1
ATOM 743 C C . ARG A 1 130 ? -31.064 -63.431 -30.853 1.00 65.88 110 ARG A C 1
ATOM 744 O O . ARG A 1 130 ? -30.080 -62.749 -30.546 1.00 62.36 110 ARG A O 1
ATOM 752 N N . ALA A 1 131 ? -31.445 -64.506 -30.170 1.00 64.26 111 ALA A N 1
ATOM 753 C CA . ALA A 1 131 ? -30.830 -64.859 -28.885 1.00 62.69 111 ALA A CA 1
ATOM 754 C C . ALA A 1 131 ? -29.324 -65.127 -29.068 1.00 65.34 111 ALA A C 1
ATOM 755 O O . ALA A 1 131 ? -28.508 -64.806 -28.214 1.00 76.88 111 ALA A O 1
ATOM 757 N N . GLU A 1 132 ? -28.946 -65.686 -30.206 1.00 62.73 112 GLU A N 1
ATOM 758 C CA . GLU A 1 132 ? -27.564 -66.078 -30.368 1.00 62.37 112 GLU A CA 1
ATOM 759 C C . GLU A 1 132 ? -26.735 -64.916 -30.917 1.00 63.39 112 GLU A C 1
ATOM 760 O O . GLU A 1 132 ? -25.555 -65.084 -31.201 1.00 66.79 112 GLU A O 1
ATOM 766 N N . ASP A 1 133 ? -27.337 -63.727 -31.000 1.00 67.23 113 ASP A N 1
ATOM 767 C CA . ASP A 1 133 ? -26.578 -62.512 -31.342 1.00 67.06 113 ASP A CA 1
ATOM 768 C C . ASP A 1 133 ? -25.790 -62.006 -30.111 1.00 61.32 113 ASP A C 1
ATOM 769 O O . ASP A 1 133 ? -24.909 -61.170 -30.255 1.00 64.81 113 ASP A O 1
ATOM 774 N N . GLN A 1 134 ? -26.071 -62.542 -28.922 1.00 50.29 114 GLN A N 1
ATOM 775 C CA . GLN A 1 134 ? -25.336 -62.138 -27.718 1.00 57.67 114 GLN A CA 1
ATOM 776 C C . GLN A 1 134 ? -23.861 -62.582 -27.734 1.00 60.19 114 GLN A C 1
ATOM 777 O O . GLN A 1 134 ? -23.446 -63.418 -28.564 1.00 57.49 114 GLN A O 1
ATOM 783 N N . LEU A 1 135 ? -23.068 -62.002 -26.829 1.00 51.94 115 LEU A N 1
ATOM 784 C CA . LEU A 1 135 ? -21.673 -62.426 -26.636 1.00 55.36 115 LEU A CA 1
ATOM 785 C C . LEU A 1 135 ? -21.585 -63.698 -25.796 1.00 54.50 115 LEU A C 1
ATOM 786 O O . LEU A 1 135 ? -22.284 -63.830 -24.786 1.00 53.98 115 LEU A O 1
ATOM 791 N N . ARG A 1 136 ? -20.726 -64.634 -26.198 1.00 52.97 116 ARG A N 1
ATOM 792 C CA . ARG A 1 136 ? -20.548 -65.817 -25.374 1.00 60.65 116 ARG A CA 1
ATOM 793 C C . ARG A 1 136 ? -19.665 -65.422 -24.176 1.00 59.34 116 ARG A C 1
ATOM 794 O O . ARG A 1 136 ? -18.774 -64.582 -24.307 1.00 63.78 116 ARG A O 1
ATOM 802 N N . PRO A 1 137 ? -19.921 -66.018 -23.008 1.00 49.73 117 PRO A N 1
ATOM 803 C CA . PRO A 1 137 ? -19.175 -65.679 -21.784 1.00 55.29 117 PRO A CA 1
ATOM 804 C C . PRO A 1 137 ? -17.676 -65.907 -21.909 1.00 55.35 117 PRO A C 1
ATOM 805 O O . PRO A 1 137 ? -17.241 -66.914 -22.474 1.00 61.98 117 PRO A O 1
ATOM 809 N N . ARG A 1 138 ? -16.903 -64.928 -21.452 1.00 51.50 118 ARG A N 1
ATOM 810 C CA . ARG A 1 138 ? -15.454 -65.062 -21.392 1.00 61.04 118 ARG A CA 1
ATOM 811 C C . ARG A 1 138 ? -15.003 -65.031 -19.947 1.00 61.36 118 ARG A C 1
ATOM 812 O O . ARG A 1 138 ? -15.237 -64.053 -19.243 1.00 61.13 118 ARG A O 1
ATOM 820 N N . VAL A 1 139 ? -14.378 -66.119 -19.508 1.00 56.50 119 VAL A N 1
ATOM 821 C CA . VAL A 1 139 ? -13.864 -66.212 -18.158 1.00 49.85 119 VAL A CA 1
ATOM 822 C C . VAL A 1 139 ? -12.554 -65.435 -17.997 1.00 49.98 119 VAL A C 1
ATOM 823 O O . VAL A 1 139 ? -11.615 -65.641 -18.758 1.00 58.61 119 VAL A O 1
ATOM 827 N N . LEU A 1 140 ? -12.510 -64.519 -17.031 1.00 51.98 120 LEU A N 1
ATOM 828 C CA . LEU A 1 140 ? -11.331 -63.658 -16.824 1.00 53.02 120 LEU A CA 1
ATOM 829 C C . LEU A 1 140 ? -10.433 -64.170 -15.699 1.00 47.61 120 LEU A C 1
ATOM 830 O O . LEU A 1 140 ? -9.228 -64.036 -15.758 1.00 42.99 120 LEU A O 1
ATOM 835 N N . PHE A 1 141 ? -11.043 -64.749 -14.669 1.00 46.61 121 PHE A N 1
ATOM 836 C CA . PHE A 1 141 ? -10.315 -65.233 -13.506 1.00 46.85 121 PHE A CA 1
ATOM 837 C C . PHE A 1 141 ? -11.222 -66.096 -12.611 1.00 44.37 121 PHE A C 1
ATOM 838 O O . PHE A 1 141 ? -12.437 -65.888 -12.549 1.00 43.83 121 PHE A O 1
ATOM 846 N N . HIS A 1 142 ? -10.637 -67.098 -11.973 1.00 42.00 122 HIS A N 1
ATOM 847 C CA . HIS A 1 142 ? -11.297 -67.788 -10.852 1.00 51.18 122 HIS A CA 1
ATOM 848 C C . HIS A 1 142 ? -10.221 -68.407 -9.935 1.00 47.85 122 HIS A C 1
ATOM 849 O O . HIS A 1 142 ? -9.102 -68.695 -10.375 1.00 50.93 122 HIS A O 1
ATOM 856 N N . ASP A 1 143 ? -10.563 -68.555 -8.660 1.00 46.74 123 ASP A N 1
ATOM 857 C CA . ASP A 1 143 ? -9.670 -69.111 -7.660 1.00 48.69 123 ASP A CA 1
ATOM 858 C C . ASP A 1 143 ? -10.424 -69.476 -6.387 1.00 47.78 123 ASP A C 1
ATOM 859 O O . ASP A 1 143 ? -11.498 -68.918 -6.111 1.00 54.70 123 ASP A O 1
ATOM 864 N N . ILE A 1 144 ? -9.867 -70.417 -5.618 1.00 45.78 124 ILE A N 1
ATOM 865 C CA . ILE A 1 144 ? -10.437 -70.808 -4.324 1.00 44.99 124 ILE A CA 1
ATOM 866 C C . ILE A 1 144 ? -9.397 -70.535 -3.237 1.00 44.11 124 ILE A C 1
ATOM 867 O O . ILE A 1 144 ? -8.363 -71.178 -3.195 1.00 50.83 124 ILE A O 1
ATOM 872 N N . ILE A 1 145 ? -9.680 -69.550 -2.389 1.00 44.88 125 ILE A N 1
ATOM 873 C CA . ILE A 1 145 ? -8.853 -69.213 -1.242 1.00 39.56 125 ILE A CA 1
ATOM 874 C C . ILE A 1 145 ? -9.395 -69.985 -0.033 1.00 51.42 125 ILE A C 1
ATOM 875 O O . ILE A 1 145 ? -10.484 -69.674 0.485 1.00 52.59 125 ILE A O 1
ATOM 880 N N . THR A 1 146 ? -8.661 -70.991 0.419 1.00 41.26 126 THR A N 1
ATOM 881 C CA . THR A 1 146 ? -9.104 -71.752 1.590 1.00 50.37 126 THR A CA 1
ATOM 882 C C . THR A 1 146 ? -8.711 -71.089 2.911 1.00 49.29 126 THR A C 1
ATOM 883 O O . THR A 1 146 ? -7.728 -70.354 2.972 1.00 56.28 126 THR A O 1
ATOM 887 N N . ASP A 1 147 ? -9.532 -71.306 3.937 1.00 56.15 127 ASP A N 1
ATOM 888 C CA . ASP A 1 147 ? -9.236 -70.868 5.301 1.00 56.26 127 ASP A CA 1
ATOM 889 C C . ASP A 1 147 ? -8.856 -69.378 5.341 1.00 58.59 127 ASP A C 1
ATOM 890 O O . ASP A 1 147 ? -7.734 -69.013 5.708 1.00 55.53 127 ASP A O 1
ATOM 895 N N . ILE A 1 148 ? -9.814 -68.514 5.016 1.00 50.77 128 ILE A N 1
ATOM 896 C CA . ILE A 1 148 ? -9.524 -67.090 4.905 1.00 56.01 128 ILE A CA 1
ATOM 897 C C . ILE A 1 148 ? -9.072 -66.533 6.276 1.00 54.62 128 ILE A C 1
ATOM 898 O O . ILE A 1 148 ? -9.615 -66.893 7.329 1.00 53.60 128 ILE A O 1
ATOM 903 N N . THR A 1 149 ? -8.026 -65.713 6.260 1.00 46.04 129 THR A N 1
ATOM 904 C CA . THR A 1 149 ? -7.485 -65.140 7.498 1.00 45.73 129 THR A CA 1
ATOM 905 C C . THR A 1 149 ? -8.465 -64.108 8.042 1.00 47.60 129 THR A C 1
ATOM 906 O O . THR A 1 149 ? -9.270 -63.548 7.288 1.00 53.81 129 THR A O 1
ATOM 910 N N . ASP A 1 150 ? -8.411 -63.849 9.340 1.00 52.62 130 ASP A N 1
ATOM 911 C CA . ASP A 1 150 ? -9.420 -62.985 9.949 1.00 59.00 130 ASP A CA 1
ATOM 912 C C . ASP A 1 150 ? -9.313 -61.534 9.461 1.00 58.77 130 ASP A C 1
ATOM 913 O O . ASP A 1 150 ? -10.329 -60.848 9.316 1.00 65.65 130 ASP A O 1
ATOM 918 N N . GLN A 1 151 ? -8.100 -61.079 9.158 1.00 51.66 131 GLN A N 1
ATOM 919 C CA . GLN A 1 151 ? -7.909 -59.715 8.654 1.00 45.62 131 GLN A CA 1
ATOM 920 C C . GLN A 1 151 ? -8.432 -59.568 7.215 1.00 51.43 131 GLN A C 1
ATOM 921 O O . GLN A 1 151 ? -8.962 -58.523 6.828 1.00 53.67 131 GLN A O 1
ATOM 927 N N . HIS A 1 152 ? -8.309 -60.631 6.428 1.00 52.72 132 HIS A N 1
ATOM 928 C CA . HIS A 1 152 ? -8.849 -60.622 5.082 1.00 53.79 132 HIS A CA 1
ATOM 929 C C . HIS A 1 152 ? -10.379 -60.564 5.149 1.00 53.07 132 HIS A C 1
ATOM 930 O O . HIS A 1 152 ? -11.007 -59.784 4.436 1.00 45.31 132 HIS A O 1
ATOM 937 N N . ALA A 1 153 ? -10.961 -61.375 6.034 1.00 54.29 133 ALA A N 1
ATOM 938 C CA . ALA A 1 153 ? -12.413 -61.454 6.204 1.00 50.38 133 ALA A CA 1
ATOM 939 C C . ALA A 1 153 ? -12.983 -60.119 6.689 1.00 53.47 133 ALA A C 1
ATOM 940 O O . ALA A 1 153 ? -14.010 -59.650 6.178 1.00 44.37 133 ALA A O 1
ATOM 942 N N . VAL A 1 154 ? -12.305 -59.475 7.638 1.00 42.45 134 VAL A N 1
ATOM 943 C CA . VAL A 1 154 ? -12.849 -58.238 8.157 1.00 42.74 134 VAL A CA 1
ATOM 944 C C . VAL A 1 154 ? -12.853 -57.112 7.092 1.00 61.34 134 VAL A C 1
ATOM 945 O O . VAL A 1 154 ? -13.867 -56.419 6.947 1.00 55.90 134 VAL A O 1
ATOM 949 N N . ILE A 1 155 ? -11.773 -56.945 6.317 1.00 55.62 135 ILE A N 1
ATOM 950 C CA . ILE A 1 155 ? -11.763 -55.870 5.309 1.00 47.08 135 ILE A CA 1
ATOM 951 C C . ILE A 1 155 ? -12.587 -56.251 4.079 1.00 55.24 135 ILE A C 1
ATOM 952 O O . ILE A 1 155 ? -13.141 -55.390 3.405 1.00 56.19 135 ILE A O 1
ATOM 957 N N . LEU A 1 156 ? -12.704 -57.550 3.814 1.00 61.70 136 LEU A N 1
ATOM 958 C CA . LEU A 1 156 ? -13.545 -58.022 2.728 1.00 59.83 136 LEU A CA 1
ATOM 959 C C . LEU A 1 156 ? -15.005 -57.673 3.062 1.00 67.43 136 LEU A C 1
ATOM 960 O O . LEU A 1 156 ? -15.741 -57.207 2.201 1.00 72.23 136 LEU A O 1
ATOM 965 N N . ASN A 1 157 ? -15.413 -57.857 4.318 1.00 71.09 137 ASN A N 1
ATOM 966 C CA . ASN A 1 157 ? -16.810 -57.626 4.704 1.00 66.68 137 ASN A CA 1
ATOM 967 C C . ASN A 1 157 ? -17.277 -56.169 4.684 1.00 83.58 137 ASN A C 1
ATOM 968 O O . ASN A 1 157 ? -18.478 -55.933 4.771 1.00 96.01 137 ASN A O 1
ATOM 973 N N . ARG A 1 158 ? -16.372 -55.190 4.662 1.00 86.36 138 ARG A N 1
ATOM 974 C CA . ARG A 1 158 ? -16.830 -53.795 4.622 1.00 88.60 138 ARG A CA 1
ATOM 975 C C . ARG A 1 158 ? -16.818 -53.191 3.197 1.00 100.83 138 ARG A C 1
ATOM 976 O O . ARG A 1 158 ? -17.232 -52.050 2.995 1.00 100.73 138 ARG A O 1
ATOM 984 N N . ASN A 1 159 ? -16.366 -53.958 2.209 1.00 113.87 139 ASN A N 1
ATOM 985 C CA . ASN A 1 159 ? -16.472 -53.511 0.820 1.00 121.95 139 ASN A CA 1
ATOM 986 C C . ASN A 1 159 ? -17.616 -54.268 0.138 1.00 132.20 139 ASN A C 1
ATOM 987 O O . ASN A 1 159 ? -17.887 -54.075 -1.050 1.00 138.99 139 ASN A O 1
ATOM 992 N N . ARG A 1 160 ? -18.285 -55.121 0.919 1.00 127.64 140 ARG A N 1
ATOM 993 C CA . ARG A 1 160 ? -19.464 -55.879 0.480 1.00 109.82 140 ARG A CA 1
ATOM 994 C C . ARG A 1 160 ? -20.605 -55.404 1.376 1.00 112.76 140 ARG A C 1
ATOM 995 O O . ARG A 1 160 ? -20.303 -54.953 2.500 1.00 103.43 140 ARG A O 1
ATOM 1003 N N . GLN A 1 161 ? -21.875 -55.451 0.929 1.00 118.76 141 GLN A N 1
ATOM 1004 C CA . GLN A 1 161 ? -22.932 -55.122 1.891 1.00 124.42 141 GLN A CA 1
ATOM 1005 C C . GLN A 1 161 ? -24.039 -56.164 2.238 1.00 108.99 141 GLN A C 1
ATOM 1006 O O . GLN A 1 161 ? -24.892 -55.866 3.092 1.00 99.07 141 GLN A O 1
ATOM 1012 N N . ALA A 1 162 ? -24.001 -57.391 1.705 1.00 107.97 142 ALA A N 1
ATOM 1013 C CA . ALA A 1 162 ? -25.066 -58.369 2.028 1.00 99.96 142 ALA A CA 1
ATOM 1014 C C . ALA A 1 162 ? -24.653 -59.346 3.134 1.00 95.03 142 ALA A C 1
ATOM 1015 O O . ALA A 1 162 ? -24.380 -58.925 4.265 1.00 99.23 142 ALA A O 1
ATOM 1017 N N . SER A 1 163 ? -24.642 -60.649 2.829 1.00 80.26 143 SER A N 1
ATOM 1018 C CA . SER A 1 163 ? -24.152 -61.642 3.800 1.00 64.90 143 SER A CA 1
ATOM 1019 C C . SER A 1 163 ? -22.666 -61.450 3.948 1.00 65.22 143 SER A C 1
ATOM 1020 O O . SER A 1 163 ? -22.030 -60.693 3.187 1.00 60.74 143 SER A O 1
ATOM 1023 N N . MET A 1 164 ? -22.117 -62.142 4.937 1.00 64.19 144 MET A N 1
ATOM 1024 C CA . MET A 1 164 ? -20.737 -61.946 5.300 1.00 62.05 144 MET A CA 1
ATOM 1025 C C . MET A 1 164 ? -20.009 -63.260 5.344 1.00 60.39 144 MET A C 1
ATOM 1026 O O . MET A 1 164 ? -20.607 -64.311 5.592 1.00 66.79 144 MET A O 1
ATOM 1031 N N . ILE A 1 165 ? -18.704 -63.189 5.112 1.00 50.41 145 ILE A N 1
ATOM 1032 C CA . ILE A 1 165 ? -17.865 -64.365 5.206 1.00 47.96 145 ILE A CA 1
ATOM 1033 C C . ILE A 1 165 ? -17.149 -64.326 6.550 1.00 46.49 145 ILE A C 1
ATOM 1034 O O . ILE A 1 165 ? -16.768 -63.251 7.027 1.00 56.78 145 ILE A O 1
ATOM 1039 N N . LEU A 1 166 ? -17.050 -65.486 7.193 1.00 53.96 146 LEU A N 1
ATOM 1040 C CA . LEU A 1 166 ? -16.394 -65.625 8.504 1.00 60.34 146 LEU A CA 1
ATOM 1041 C C . LEU A 1 166 ? -14.977 -66.211 8.386 1.00 50.33 146 LEU A C 1
ATOM 1042 O O . LEU A 1 166 ? -14.696 -66.987 7.458 1.00 48.43 146 LEU A O 1
ATOM 1047 N N . PRO A 1 167 ? -14.080 -65.844 9.317 1.00 45.65 147 PRO A N 1
ATOM 1048 C CA . PRO A 1 167 ? -12.696 -66.362 9.228 1.00 45.80 147 PRO A CA 1
ATOM 1049 C C . PRO A 1 167 ? -12.690 -67.886 9.262 1.00 52.51 147 PRO A C 1
ATOM 1050 O O . PRO A 1 167 ? -13.456 -68.439 10.049 1.00 59.43 147 PRO A O 1
ATOM 1054 N N . GLY A 1 168 ? -11.925 -68.555 8.398 1.00 51.12 148 GLY A N 1
ATOM 1055 C CA . GLY A 1 168 ? -11.909 -70.012 8.413 1.00 50.46 148 GLY A CA 1
ATOM 1056 C C . GLY A 1 168 ? -12.689 -70.656 7.282 1.00 52.91 148 GLY A C 1
ATOM 1057 O O . GLY A 1 168 ? -12.493 -71.824 6.935 1.00 57.00 148 GLY A O 1
ATOM 1058 N N . GLN A 1 169 ? -13.626 -69.900 6.731 1.00 48.52 149 GLN A N 1
ATOM 1059 C CA . GLN A 1 169 ? -14.368 -70.373 5.589 1.00 45.06 149 GLN A CA 1
ATOM 1060 C C . GLN A 1 169 ? -13.488 -70.317 4.314 1.00 57.37 149 GLN A C 1
ATOM 1061 O O . GLN A 1 169 ? -12.485 -69.569 4.253 1.00 46.29 149 GLN A O 1
ATOM 1067 N N . SER A 1 170 ? -13.871 -71.090 3.298 1.00 36.24 150 SER A N 1
ATOM 1068 C CA . SER A 1 170 ? -13.197 -71.010 2.016 1.00 38.24 150 SER A CA 1
ATOM 1069 C C . SER A 1 170 ? -13.938 -70.009 1.108 1.00 46.99 150 SER A C 1
ATOM 1070 O O . SER A 1 170 ? -15.168 -69.887 1.147 1.00 46.57 150 SER A O 1
ATOM 1073 N N . LEU A 1 171 ? -13.184 -69.283 0.301 1.00 41.28 151 LEU A N 1
ATOM 1074 C CA . LEU A 1 171 ? -13.758 -68.259 -0.564 1.00 36.13 151 LEU A CA 1
ATOM 1075 C C . LEU A 1 171 ? -13.529 -68.548 -2.058 1.00 46.70 151 LEU A C 1
ATOM 1076 O O . LEU A 1 171 ? -12.388 -68.763 -2.483 1.00 42.76 151 LEU A O 1
ATOM 1081 N N . LEU A 1 172 ? -14.610 -68.566 -2.843 1.00 43.25 152 LEU A N 1
ATOM 1082 C CA . LEU A 1 172 ? -14.487 -68.651 -4.300 1.00 44.26 152 LEU A CA 1
ATOM 1083 C C . LEU A 1 172 ? -14.702 -67.293 -4.950 1.00 49.51 152 LEU A C 1
ATOM 1084 O O . LEU A 1 172 ? -15.712 -66.624 -4.682 1.00 48.12 152 LEU A O 1
ATOM 1089 N N . VAL A 1 173 ? -13.764 -66.875 -5.794 1.00 40.63 153 VAL A N 1
ATOM 1090 C CA . VAL A 1 173 ? -13.978 -65.651 -6.570 1.00 39.33 153 VAL A CA 1
ATOM 1091 C C . VAL A 1 173 ? -14.019 -66.057 -8.037 1.00 47.26 153 VAL A C 1
ATOM 1092 O O . VAL A 1 173 ? -13.262 -66.939 -8.463 1.00 44.85 153 VAL A O 1
ATOM 1096 N N . TYR A 1 174 ? -14.921 -65.436 -8.797 1.00 47.19 154 TYR A N 1
ATOM 1097 C CA . TYR A 1 174 ? -15.111 -65.768 -10.209 1.00 42.07 154 TYR A CA 1
ATOM 1098 C C . TYR A 1 174 ? -15.411 -64.501 -11.015 1.00 50.03 154 TYR A C 1
ATOM 1099 O O . TYR A 1 174 ? -16.375 -63.758 -10.726 1.00 45.75 154 TYR A O 1
ATOM 1108 N N . GLU A 1 175 ? -14.589 -64.252 -12.022 1.00 37.85 155 GLU A N 1
ATOM 1109 C CA . GLU A 1 175 ? -14.736 -63.055 -12.818 1.00 44.66 155 GLU A CA 1
ATOM 1110 C C . GLU A 1 175 ? -14.963 -63.398 -14.294 1.00 49.37 155 GLU A C 1
ATOM 1111 O O . GLU A 1 175 ? -14.245 -64.227 -14.862 1.00 54.22 155 GLU A O 1
ATOM 1117 N N . MET A 1 176 ? -15.906 -62.695 -14.921 1.00 47.68 156 MET A N 1
ATOM 1118 C CA . MET A 1 176 ? -16.312 -62.943 -16.315 1.00 48.85 156 MET A CA 1
ATOM 1119 C C . MET A 1 176 ? -16.713 -61.661 -17.041 1.00 52.78 156 MET A C 1
ATOM 1120 O O . MET A 1 176 ? -16.940 -60.615 -16.403 1.00 51.69 156 MET A O 1
ATOM 1125 N N . THR A 1 177 ? -16.843 -61.751 -18.364 1.00 47.42 157 THR A N 1
ATOM 1126 C CA . THR A 1 177 ? -17.386 -60.638 -19.126 1.00 43.33 157 THR A CA 1
ATOM 1127 C C . THR A 1 177 ? -18.129 -61.154 -20.385 1.00 52.13 157 THR A C 1
ATOM 1128 O O . THR A 1 177 ? -17.712 -62.142 -20.993 1.00 43.82 157 THR A O 1
ATOM 1132 N N . PRO A 1 178 ? -19.269 -60.518 -20.754 1.00 53.76 158 PRO A N 1
ATOM 1133 C CA . PRO A 1 178 ? -19.972 -59.379 -20.123 1.00 47.88 158 PRO A CA 1
ATOM 1134 C C . PRO A 1 178 ? -20.443 -59.620 -18.681 1.00 50.93 158 PRO A C 1
ATOM 1135 O O . PRO A 1 178 ? -20.766 -60.734 -18.283 1.00 46.86 158 PRO A O 1
ATOM 1139 N N . ALA A 1 179 ? -20.508 -58.533 -17.927 1.00 46.64 159 ALA A N 1
ATOM 1140 C CA . ALA A 1 179 ? -20.766 -58.553 -16.503 1.00 41.70 159 ALA A CA 1
ATOM 1141 C C . ALA A 1 179 ? -22.083 -59.219 -16.103 1.00 49.91 159 ALA A C 1
ATOM 1142 O O . ALA A 1 179 ? -22.168 -59.803 -15.020 1.00 51.41 159 ALA A O 1
ATOM 1144 N N . LEU A 1 180 ? -23.109 -59.125 -16.947 1.00 43.04 160 LEU A N 1
ATOM 1145 C CA . LEU A 1 180 ? -24.431 -59.531 -16.495 1.00 47.12 160 LEU A CA 1
ATOM 1146 C C . LEU A 1 180 ? -24.523 -61.062 -16.355 1.00 54.65 160 LEU A C 1
ATOM 1147 O O . LEU A 1 180 ? -25.401 -61.573 -15.634 1.00 47.82 160 LEU A O 1
ATOM 1152 N N . PHE A 1 181 ? -23.563 -61.784 -16.940 1.00 40.02 161 PHE A N 1
ATOM 1153 C CA . PHE A 1 181 ? -23.551 -63.252 -16.822 1.00 46.39 161 PHE A CA 1
ATOM 1154 C C . PHE A 1 181 ? -23.290 -63.690 -15.388 1.00 49.67 161 PHE A C 1
ATOM 1155 O O . PHE A 1 181 ? -23.488 -64.857 -15.037 1.00 54.84 161 PHE A O 1
ATOM 1163 N N . ALA A 1 182 ? -22.845 -62.753 -14.558 1.00 44.48 162 ALA A N 1
ATOM 1164 C CA . ALA A 1 182 ? -22.621 -63.034 -13.147 1.00 39.60 162 ALA A CA 1
ATOM 1165 C C . ALA A 1 182 ? -23.935 -63.453 -12.483 1.00 52.04 162 ALA A C 1
ATOM 1166 O O . ALA A 1 182 ? -23.945 -64.172 -11.465 1.00 54.07 162 ALA A O 1
ATOM 1168 N N . ALA A 1 183 ? -25.037 -62.968 -13.050 1.00 49.01 163 ALA A N 1
ATOM 1169 C CA . ALA A 1 183 ? -26.372 -63.284 -12.551 1.00 47.57 163 ALA A CA 1
ATOM 1170 C C . ALA A 1 183 ? -26.661 -64.779 -12.630 1.00 47.13 163 ALA A C 1
ATOM 1171 O O . ALA A 1 183 ? -27.091 -65.383 -11.644 1.00 45.16 163 ALA A O 1
ATOM 1173 N N . VAL A 1 184 ? -26.432 -65.375 -13.801 1.00 47.92 164 VAL A N 1
ATOM 1174 C CA . VAL A 1 184 ? -26.762 -66.780 -13.975 1.00 53.65 164 VAL A CA 1
ATOM 1175 C C . VAL A 1 184 ? -25.751 -67.644 -13.200 1.00 51.78 164 VAL A C 1
ATOM 1176 O O . VAL A 1 184 ? -26.131 -68.685 -12.647 1.00 46.41 164 VAL A O 1
ATOM 1180 N N . ALA A 1 185 ? -24.490 -67.201 -13.126 1.00 47.95 165 ALA A N 1
ATOM 1181 C CA . ALA A 1 185 ? -23.470 -67.959 -12.385 1.00 47.89 165 ALA A CA 1
ATOM 1182 C C . ALA A 1 185 ? -23.830 -68.041 -10.894 1.00 49.90 165 ALA A C 1
ATOM 1183 O O . ALA A 1 185 ? -23.746 -69.123 -10.309 1.00 47.33 165 ALA A O 1
ATOM 1185 N N . ALA A 1 186 ? -24.287 -66.936 -10.299 1.00 35.62 166 ALA A N 1
ATOM 1186 C CA . ALA A 1 186 ? -24.670 -66.949 -8.871 1.00 48.14 166 ALA A CA 1
ATOM 1187 C C . ALA A 1 186 ? -25.853 -67.877 -8.621 1.00 52.83 166 ALA A C 1
ATOM 1188 O O . ALA A 1 186 ? -25.783 -68.725 -7.733 1.00 53.68 166 ALA A O 1
ATOM 1190 N N . ASN A 1 187 ? -26.916 -67.740 -9.425 1.00 52.52 167 ASN A N 1
ATOM 1191 C CA . ASN A 1 187 ? -28.114 -68.563 -9.270 1.00 40.61 167 ASN A CA 1
ATOM 1192 C C . ASN A 1 187 ? -27.831 -70.065 -9.502 1.00 49.48 167 ASN A C 1
ATOM 1193 O O . ASN A 1 187 ? -28.374 -70.911 -8.780 1.00 45.66 167 ASN A O 1
ATOM 1198 N N . GLU A 1 188 ? -26.969 -70.403 -10.469 1.00 42.18 168 GLU A N 1
ATOM 1199 C CA . GLU A 1 188 ? -26.657 -71.805 -10.704 1.00 43.56 168 GLU A CA 1
ATOM 1200 C C . GLU A 1 188 ? -25.862 -72.405 -9.512 1.00 55.28 168 GLU A C 1
ATOM 1201 O O . GLU A 1 188 ? -26.142 -73.546 -9.067 1.00 37.89 168 GLU A O 1
ATOM 1207 N N . ALA A 1 189 ? -24.912 -71.636 -8.978 1.00 37.07 169 ALA A N 1
ATOM 1208 C CA . ALA A 1 189 ? -24.136 -72.090 -7.817 1.00 50.58 169 ALA A CA 1
ATOM 1209 C C . ALA A 1 189 ? -25.040 -72.395 -6.615 1.00 51.40 169 ALA A C 1
ATOM 1210 O O . ALA A 1 189 ? -24.885 -73.422 -5.959 1.00 52.40 169 ALA A O 1
ATOM 1212 N N . GLU A 1 190 ? -26.009 -71.533 -6.335 1.00 47.21 170 GLU A N 1
ATOM 1213 C CA . GLU A 1 190 ? -26.824 -71.776 -5.156 1.00 47.79 170 GLU A CA 1
ATOM 1214 C C . GLU A 1 190 ? -27.717 -73.026 -5.340 1.00 48.35 170 GLU A C 1
ATOM 1215 O O . GLU A 1 190 ? -28.029 -73.732 -4.373 1.00 42.26 170 GLU A O 1
ATOM 1221 N N . ARG A 1 191 ? -28.116 -73.304 -6.576 1.00 38.52 171 ARG A N 1
ATOM 1222 C CA . ARG A 1 191 ? -28.990 -74.450 -6.836 1.00 55.81 171 ARG A CA 1
ATOM 1223 C C . ARG A 1 191 ? -28.277 -75.767 -6.499 1.00 56.92 171 ARG A C 1
ATOM 1224 O O . ARG A 1 191 ? -28.879 -76.737 -6.018 1.00 55.52 171 ARG A O 1
ATOM 1232 N N . VAL A 1 192 ? -26.991 -75.780 -6.796 1.00 52.34 172 VAL A N 1
ATOM 1233 C CA . VAL A 1 192 ? -26.194 -76.989 -6.781 1.00 57.61 172 VAL A CA 1
ATOM 1234 C C . VAL A 1 192 ? -25.456 -77.174 -5.451 1.00 56.24 172 VAL A C 1
ATOM 1235 O O . VAL A 1 192 ? -24.964 -78.261 -5.129 1.00 53.89 172 VAL A O 1
ATOM 1239 N N . ALA A 1 193 ? -25.442 -76.108 -4.660 1.00 52.45 173 ALA A N 1
ATOM 1240 C CA . ALA A 1 193 ? -24.773 -76.093 -3.371 1.00 46.88 173 ALA A CA 1
ATOM 1241 C C . ALA A 1 193 ? -25.466 -75.147 -2.360 1.00 51.94 173 ALA A C 1
ATOM 1242 O O . ALA A 1 193 ? -24.905 -74.110 -1.972 1.00 49.53 173 ALA A O 1
ATOM 1244 N N . PRO A 1 194 ? -26.673 -75.515 -1.906 1.00 48.17 174 PRO A N 1
ATOM 1245 C CA . PRO A 1 194 ? -27.562 -74.591 -1.159 1.00 51.22 174 PRO A CA 1
ATOM 1246 C C . PRO A 1 194 ? -27.048 -74.093 0.207 1.00 50.96 174 PRO A C 1
ATOM 1247 O O . PRO A 1 194 ? -27.561 -73.107 0.725 1.00 57.91 174 PRO A O 1
ATOM 1251 N N . GLY A 1 195 ? -26.059 -74.759 0.788 1.00 60.13 175 GLY A N 1
ATOM 1252 C CA . GLY A 1 195 ? -25.449 -74.302 2.026 1.00 52.92 175 GLY A CA 1
ATOM 1253 C C . GLY A 1 195 ? -24.469 -73.138 1.889 1.00 45.79 175 GLY A C 1
ATOM 1254 O O . GLY A 1 195 ? -24.000 -72.613 2.887 1.00 49.03 175 GLY A O 1
ATOM 1255 N N . LEU A 1 196 ? -24.128 -72.739 0.664 1.00 58.63 176 LEU A N 1
ATOM 1256 C CA . LEU A 1 196 ? -23.127 -71.678 0.462 1.00 51.40 176 LEU A CA 1
ATOM 1257 C C . LEU A 1 196 ? -23.656 -70.309 0.875 1.00 51.28 176 LEU A C 1
ATOM 1258 O O . LEU A 1 196 ? -24.845 -70.131 1.157 1.00 47.63 176 LEU A O 1
ATOM 1263 N N . THR A 1 197 ? -22.742 -69.350 0.905 1.00 47.14 177 THR A N 1
ATOM 1264 C CA . THR A 1 197 ? -23.063 -67.986 1.275 1.00 48.72 177 THR A CA 1
ATOM 1265 C C . THR A 1 197 ? -22.750 -67.050 0.110 1.00 51.33 177 THR A C 1
ATOM 1266 O O . THR A 1 197 ? -21.607 -66.966 -0.322 1.00 50.74 177 THR A O 1
ATOM 1270 N N . VAL A 1 198 ? -23.755 -66.366 -0.417 1.00 52.12 178 VAL A N 1
ATOM 1271 C CA . VAL A 1 198 ? -23.528 -65.378 -1.466 1.00 42.51 178 VAL A CA 1
ATOM 1272 C C . VAL A 1 198 ? -23.095 -64.046 -0.841 1.00 53.00 178 VAL A C 1
ATOM 1273 O O . VAL A 1 198 ? -23.902 -63.334 -0.227 1.00 58.17 178 VAL A O 1
ATOM 1277 N N . VAL A 1 199 ? -21.805 -63.744 -0.960 1.00 46.99 179 VAL A N 1
ATOM 1278 C CA . VAL A 1 199 ? -21.217 -62.599 -0.271 1.00 49.07 179 VAL A CA 1
ATOM 1279 C C . VAL A 1 199 ? -21.413 -61.318 -1.060 1.00 49.87 179 VAL A C 1
ATOM 1280 O O . VAL A 1 199 ? -21.697 -60.262 -0.505 1.00 61.03 179 VAL A O 1
ATOM 1284 N N . ASP A 1 200 ? -21.275 -61.427 -2.366 1.00 47.32 180 ASP A N 1
ATOM 1285 C CA . ASP A 1 200 ? -21.432 -60.286 -3.233 1.00 50.72 180 ASP A CA 1
ATOM 1286 C C . ASP A 1 200 ? -21.590 -60.791 -4.655 1.00 44.09 180 ASP A C 1
ATOM 1287 O O . ASP A 1 200 ? -20.984 -61.811 -5.002 1.00 43.51 180 ASP A O 1
ATOM 1292 N N . VAL A 1 201 ? -22.397 -60.091 -5.460 1.00 38.55 181 VAL A N 1
ATOM 1293 C CA . VAL A 1 201 ? -22.549 -60.380 -6.887 1.00 36.90 181 VAL A CA 1
ATOM 1294 C C . VAL A 1 201 ? -22.515 -59.067 -7.636 1.00 45.17 181 VAL A C 1
ATOM 1295 O O . VAL A 1 201 ? -23.470 -58.291 -7.560 1.00 46.98 181 VAL A O 1
ATOM 1299 N N . GLN A 1 202 ? -21.445 -58.804 -8.380 1.00 52.69 182 GLN A N 1
ATOM 1300 C CA . GLN A 1 202 ? -21.379 -57.549 -9.136 1.00 46.47 182 GLN A CA 1
ATOM 1301 C C . GLN A 1 202 ? -21.752 -57.828 -10.595 1.00 50.72 182 GLN A C 1
ATOM 1302 O O . GLN A 1 202 ? -20.972 -58.441 -11.328 1.00 53.94 182 GLN A O 1
ATOM 1308 N N . MET A 1 203 ? -22.947 -57.422 -11.018 1.00 48.81 183 MET A N 1
ATOM 1309 C CA . MET A 1 203 ? -23.390 -57.762 -12.373 1.00 49.24 183 MET A CA 1
ATOM 1310 C C . MET A 1 203 ? -23.422 -56.584 -13.372 1.00 49.20 183 MET A C 1
ATOM 1311 O O . MET A 1 203 ? -23.908 -56.731 -14.488 1.00 59.28 183 MET A O 1
ATOM 1316 N N . ILE A 1 204 ? -22.937 -55.419 -12.950 1.00 51.97 184 ILE A N 1
ATOM 1317 C CA . ILE A 1 204 ? -22.951 -54.202 -13.762 1.00 52.64 184 ILE A CA 1
ATOM 1318 C C . ILE A 1 204 ? -21.550 -53.603 -13.922 1.00 54.83 184 ILE A C 1
ATOM 1319 O O . ILE A 1 204 ? -20.883 -53.323 -12.933 1.00 68.95 184 ILE A O 1
ATOM 1324 N N . GLY A 1 205 ? -21.120 -53.379 -15.160 1.00 55.50 185 GLY A N 1
ATOM 1325 C CA . GLY A 1 205 ? -19.808 -52.811 -15.434 1.00 51.71 185 GLY A CA 1
ATOM 1326 C C . GLY A 1 205 ? -19.077 -53.455 -16.611 1.00 57.02 185 GLY A C 1
ATOM 1327 O O . GLY A 1 205 ? -19.662 -54.163 -17.439 1.00 54.33 185 GLY A O 1
ATOM 1328 N N . ALA A 1 206 ? -17.770 -53.244 -16.668 1.00 55.19 186 ALA A N 1
ATOM 1329 C CA . ALA A 1 206 ? -16.970 -53.888 -17.696 1.00 55.04 186 ALA A CA 1
ATOM 1330 C C . ALA A 1 206 ? -16.797 -55.400 -17.420 1.00 52.37 186 ALA A C 1
ATOM 1331 O O . ALA A 1 206 ? -16.667 -56.182 -18.362 1.00 47.29 186 ALA A O 1
ATOM 1333 N N . ALA A 1 207 ? -16.819 -55.808 -16.149 1.00 42.43 187 ALA A N 1
ATOM 1334 C CA . ALA A 1 207 ? -16.651 -57.234 -15.778 1.00 47.68 187 ALA A CA 1
ATOM 1335 C C . ALA A 1 207 ? -17.539 -57.596 -14.611 1.00 40.35 187 ALA A C 1
ATOM 1336 O O . ALA A 1 207 ? -17.846 -56.755 -13.778 1.00 51.39 187 ALA A O 1
ATOM 1338 N N . GLY A 1 208 ? -18.011 -58.833 -14.581 1.00 42.86 188 GLY A N 1
ATOM 1339 C CA . GLY A 1 208 ? -18.807 -59.283 -13.451 1.00 38.66 188 GLY A CA 1
ATOM 1340 C C . GLY A 1 208 ? -17.938 -59.999 -12.425 1.00 46.64 188 GLY A C 1
ATOM 1341 O O . GLY A 1 208 ? -16.961 -60.669 -12.771 1.00 47.71 188 GLY A O 1
ATOM 1342 N N . ARG A 1 209 ? -18.296 -59.863 -11.156 1.00 48.53 189 ARG A N 1
ATOM 1343 C CA . ARG A 1 209 ? -17.547 -60.528 -10.100 1.00 50.53 189 ARG A CA 1
ATOM 1344 C C . ARG A 1 209 ? -18.483 -61.226 -9.113 1.00 53.83 189 ARG A C 1
ATOM 1345 O O . ARG A 1 209 ? -19.497 -60.655 -8.647 1.00 48.15 189 ARG A O 1
ATOM 1353 N N . LEU A 1 210 ? -18.107 -62.457 -8.777 1.00 46.93 190 LEU A N 1
ATOM 1354 C CA . LEU A 1 210 ? -18.877 -63.295 -7.876 1.00 39.00 190 LEU A CA 1
ATOM 1355 C C . LEU A 1 210 ? -18.012 -63.660 -6.653 1.00 44.75 190 LEU A C 1
ATOM 1356 O O . LEU A 1 210 ? -16.873 -64.112 -6.808 1.00 39.64 190 LEU A O 1
ATOM 1361 N N . TYR A 1 211 ? -18.550 -63.445 -5.449 1.00 45.66 191 TYR A N 1
ATOM 1362 C CA . TYR A 1 211 ? -17.898 -63.831 -4.184 1.00 43.31 191 TYR A CA 1
ATOM 1363 C C . TYR A 1 211 ? -18.789 -64.825 -3.432 1.00 46.32 191 TYR A C 1
ATOM 1364 O O . TYR A 1 211 ? -19.901 -64.487 -3.014 1.00 49.10 191 TYR A O 1
ATOM 1373 N N . ILE A 1 212 ? -18.279 -66.028 -3.222 1.00 50.46 192 ILE A N 1
ATOM 1374 C CA . ILE A 1 212 ? -19.014 -67.122 -2.578 1.00 44.67 192 ILE A CA 1
ATOM 1375 C C . ILE A 1 212 ? -18.203 -67.780 -1.447 1.00 46.17 192 ILE A C 1
ATOM 1376 O O . ILE A 1 212 ? -17.013 -68.078 -1.601 1.00 56.45 192 ILE A O 1
ATOM 1381 N N . GLY A 1 213 ? -18.845 -67.980 -0.307 1.00 46.09 193 GLY A N 1
ATOM 1382 C CA . GLY A 1 213 ? -18.217 -68.583 0.860 1.00 43.26 193 GLY A CA 1
ATOM 1383 C C . GLY A 1 213 ? -18.857 -69.907 1.238 1.00 46.08 193 GLY A C 1
ATOM 1384 O O . GLY A 1 213 ? -20.033 -70.131 0.958 1.00 47.46 193 GLY A O 1
ATOM 1385 N N . GLY A 1 214 ? -18.076 -70.809 1.825 1.00 47.06 194 GLY A N 1
ATOM 1386 C CA . GLY A 1 214 ? -18.596 -72.097 2.272 1.00 46.09 194 GLY A CA 1
ATOM 1387 C C . GLY A 1 214 ? -17.479 -73.047 2.656 1.00 43.90 194 GLY A C 1
ATOM 1388 O O . GLY A 1 214 ? -16.307 -72.615 2.777 1.00 41.13 194 GLY A O 1
ATOM 1389 N N . SER A 1 215 ? -17.798 -74.339 2.772 1.00 41.31 195 SER A N 1
ATOM 1390 C CA . SER A 1 215 ? -16.747 -75.342 2.996 1.00 36.71 195 SER A CA 1
ATOM 1391 C C . SER A 1 215 ? -15.995 -75.508 1.678 1.00 46.23 195 SER A C 1
ATOM 1392 O O . SER A 1 215 ? -16.549 -75.218 0.601 1.00 46.74 195 SER A O 1
ATOM 1395 N N . THR A 1 216 ? -14.773 -76.021 1.732 1.00 40.45 196 THR A N 1
ATOM 1396 C CA . THR A 1 216 ? -14.006 -76.161 0.494 1.00 46.62 196 THR A CA 1
ATOM 1397 C C . THR A 1 216 ? -14.703 -77.049 -0.525 1.00 47.92 196 THR A C 1
ATOM 1398 O O . THR A 1 216 ? -14.559 -76.834 -1.741 1.00 52.00 196 THR A O 1
ATOM 1402 N N . ASP A 1 217 ? -15.529 -77.981 -0.061 1.00 45.98 197 ASP A N 1
ATOM 1403 C CA . ASP A 1 217 ? -16.213 -78.843 -1.012 1.00 46.45 197 ASP A CA 1
ATOM 1404 C C . ASP A 1 217 ? -17.426 -78.131 -1.627 1.00 39.23 197 ASP A C 1
ATOM 1405 O O . ASP A 1 217 ? -17.574 -78.185 -2.835 1.00 42.41 197 ASP A O 1
ATOM 1410 N N . GLU A 1 218 ? -18.197 -77.364 -0.846 1.00 43.95 198 GLU A N 1
ATOM 1411 C CA . GLU A 1 218 ? -19.291 -76.544 -1.408 1.00 41.99 198 GLU A CA 1
ATOM 1412 C C . GLU A 1 218 ? -18.770 -75.553 -2.494 1.00 48.86 198 GLU A C 1
ATOM 1413 O O . GLU A 1 218 ? -19.331 -75.510 -3.594 1.00 47.40 198 GLU A O 1
ATOM 1419 N N . VAL A 1 219 ? -17.665 -74.831 -2.236 1.00 38.22 199 VAL A N 1
ATOM 1420 C CA . VAL A 1 219 ? -17.207 -73.830 -3.190 1.00 35.10 199 VAL A CA 1
ATOM 1421 C C . VAL A 1 219 ? -16.567 -74.481 -4.416 1.00 41.00 199 VAL A C 1
ATOM 1422 O O . VAL A 1 219 ? -16.586 -73.886 -5.494 1.00 49.43 199 VAL A O 1
ATOM 1426 N N . THR A 1 220 ? -16.014 -75.695 -4.258 1.00 40.03 200 THR A N 1
ATOM 1427 C CA . THR A 1 220 ? -15.446 -76.453 -5.377 1.00 36.20 200 THR A CA 1
ATOM 1428 C C . THR A 1 220 ? -16.551 -77.021 -6.277 1.00 43.45 200 THR A C 1
ATOM 1429 O O . THR A 1 220 ? -16.427 -77.020 -7.504 1.00 42.49 200 THR A O 1
ATOM 1433 N N . VAL A 1 221 ? -17.635 -77.495 -5.669 1.00 44.28 201 VAL A N 1
ATOM 1434 C CA . VAL A 1 221 ? -18.780 -77.974 -6.430 1.00 45.64 201 VAL A CA 1
ATOM 1435 C C . VAL A 1 221 ? -19.419 -76.841 -7.239 1.00 49.50 201 VAL A C 1
ATOM 1436 O O . VAL A 1 221 ? -19.815 -77.037 -8.398 1.00 52.96 201 VAL A O 1
ATOM 1440 N N . ALA A 1 222 ? -19.501 -75.654 -6.640 1.00 45.74 202 ALA A N 1
ATOM 1441 C CA . ALA A 1 222 ? -20.082 -74.496 -7.335 1.00 4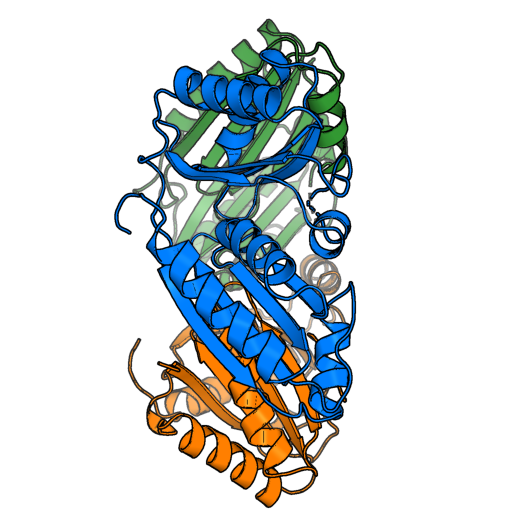1.66 202 ALA A CA 1
ATOM 1442 C C . ALA A 1 222 ? -19.196 -74.049 -8.490 1.00 46.04 202 ALA A C 1
ATOM 1443 O O . ALA A 1 222 ? -19.691 -73.854 -9.601 1.00 50.86 202 ALA A O 1
ATOM 1445 N N . ARG A 1 223 ? -17.885 -73.946 -8.259 1.00 46.13 203 ARG A N 1
ATOM 1446 C CA . ARG A 1 223 ? -17.000 -73.501 -9.334 1.00 53.84 203 ARG A CA 1
ATOM 1447 C C . ARG A 1 223 ? -17.059 -74.430 -10.570 1.00 54.01 203 ARG A C 1
ATOM 1448 O O . ARG A 1 223 ? -17.141 -73.947 -11.716 1.00 48.10 203 ARG A O 1
ATOM 1456 N N . ASP A 1 224 ? -17.004 -75.747 -10.340 1.00 47.99 204 ASP A N 1
ATOM 1457 C CA . ASP A 1 224 ? -17.080 -76.738 -11.442 1.00 50.09 204 ASP A CA 1
ATOM 1458 C C . ASP A 1 224 ? -18.377 -76.591 -12.248 1.00 54.43 204 ASP A C 1
ATOM 1459 O O . ASP A 1 224 ? -18.379 -76.667 -13.483 1.00 50.91 204 ASP A O 1
ATOM 1464 N N . HIS A 1 225 ? -19.489 -76.415 -11.545 1.00 48.52 205 HIS A N 1
ATOM 1465 C CA . HIS A 1 225 ? -20.759 -76.262 -12.223 1.00 49.15 205 HIS A CA 1
ATOM 1466 C C . HIS A 1 225 ? -20.812 -74.954 -13.023 1.00 55.92 205 HIS A C 1
ATOM 1467 O O . HIS A 1 225 ? -21.253 -74.931 -14.182 1.00 50.33 205 HIS A O 1
ATOM 1474 N N . ILE A 1 226 ? -20.336 -73.869 -12.417 1.00 48.23 206 ILE A N 1
ATOM 1475 C CA . ILE A 1 226 ? -20.352 -72.586 -13.108 1.00 50.24 206 ILE A CA 1
ATOM 1476 C C . ILE A 1 226 ? -19.591 -72.643 -14.439 1.00 49.05 206 ILE A C 1
ATOM 1477 O O . ILE A 1 226 ? -20.060 -72.134 -15.460 1.00 46.53 206 ILE A O 1
ATOM 1482 N N . THR A 1 227 ? -18.408 -73.251 -14.414 1.00 38.91 207 THR A N 1
ATOM 1483 C CA . THR A 1 227 ? -17.594 -73.376 -15.609 1.00 39.97 207 THR A CA 1
ATOM 1484 C C . THR A 1 227 ? -18.342 -74.155 -16.696 1.00 52.83 207 THR A C 1
ATOM 1485 O O . THR A 1 227 ? -18.247 -73.829 -17.886 1.00 61.52 207 THR A O 1
ATOM 1489 N N . THR A 1 228 ? -19.067 -75.196 -16.300 1.00 47.81 208 THR A N 1
ATOM 1490 C CA . THR A 1 228 ? -19.827 -75.969 -17.271 1.00 55.03 208 THR A CA 1
ATOM 1491 C C . THR A 1 228 ? -20.977 -75.126 -17.856 1.00 56.05 208 THR A C 1
ATOM 1492 O O . THR A 1 228 ? -21.149 -75.043 -19.078 1.00 55.26 208 THR A O 1
ATOM 1496 N N . VAL A 1 229 ? -21.742 -74.495 -16.978 1.00 48.68 209 VAL A N 1
ATOM 1497 C CA . VAL A 1 229 ? -22.849 -73.640 -17.388 1.00 47.38 209 VAL A CA 1
ATOM 1498 C C . VAL A 1 229 ? -22.454 -72.538 -18.364 1.00 51.67 209 VAL A C 1
ATOM 1499 O O . VAL A 1 229 ? -23.130 -72.344 -19.397 1.00 45.57 209 VAL A O 1
ATOM 1503 N N . LEU A 1 230 ? -21.356 -71.843 -18.070 1.00 47.37 210 LEU A N 1
ATOM 1504 C CA . LEU A 1 230 ? -20.938 -70.742 -18.937 1.00 59.23 210 LEU A CA 1
ATOM 1505 C C . LEU A 1 230 ? -20.488 -71.285 -20.314 1.00 61.02 210 LEU A C 1
ATOM 1506 O O . LEU A 1 230 ? -20.752 -70.664 -21.349 1.00 61.94 210 LEU A O 1
ATOM 1511 N N . SER A 1 231 ? -19.834 -72.446 -20.335 1.00 56.33 211 SER A N 1
ATOM 1512 C CA . SER A 1 231 ? -19.382 -73.024 -21.610 1.00 64.50 211 SER A CA 1
ATOM 1513 C C . SER A 1 231 ? -20.521 -73.444 -22.498 1.00 68.67 211 SER A C 1
ATOM 1514 O O . SER A 1 231 ? -20.418 -73.347 -23.707 1.00 62.78 211 SER A O 1
ATOM 1517 N N . ALA A 1 232 ? -21.633 -73.848 -21.896 1.00 71.19 212 ALA A N 1
ATOM 1518 C CA . ALA A 1 232 ? -22.745 -74.386 -22.666 1.00 62.40 212 ALA A CA 1
ATOM 1519 C C . ALA A 1 232 ? -23.552 -73.285 -23.359 1.00 63.70 212 ALA A C 1
ATOM 1520 O O . ALA A 1 232 ? -24.375 -73.556 -24.225 1.00 68.31 212 ALA A O 1
ATOM 1522 N N . ILE A 1 233 ? -23.284 -72.038 -23.002 1.00 64.04 213 ILE A N 1
ATOM 1523 C CA . ILE A 1 233 ? -24.041 -70.918 -23.535 1.00 61.84 213 ILE A CA 1
ATOM 1524 C C . ILE A 1 233 ? -23.606 -70.478 -24.946 1.00 68.82 213 ILE A C 1
ATOM 1525 O O . ILE A 1 233 ? -22.417 -70.279 -25.213 1.00 69.07 213 ILE A O 1
ATOM 1530 N N . GLU A 1 234 ? -24.588 -70.314 -25.835 1.00 71.68 214 GLU A N 1
ATOM 1531 C CA . GLU A 1 234 ? -24.350 -69.983 -27.249 1.00 80.22 214 GLU A CA 1
ATOM 1532 C C . GLU A 1 234 ? -24.275 -68.473 -27.486 1.00 73.94 214 GLU A C 1
ATOM 1533 O O . GLU A 1 234 ? -25.148 -67.729 -27.036 1.00 68.85 214 GLU A O 1
ATOM 1539 N N . GLY A 1 235 ? -23.246 -68.028 -28.209 1.00 69.92 215 GLY A N 1
ATOM 1540 C CA . GLY A 1 235 ? -23.130 -66.628 -28.591 1.00 65.47 215 GLY A CA 1
ATOM 1541 C C . GLY A 1 235 ? -22.015 -66.340 -29.586 1.00 65.07 215 GLY A C 1
ATOM 1542 O O . GLY A 1 235 ? -21.334 -67.255 -30.030 1.00 75.82 215 GLY A O 1
ATOM 1543 N N . GLN A 1 236 ? -21.813 -65.062 -29.915 1.00 60.95 216 GLN A N 1
ATOM 1544 C CA . GLN A 1 236 ? -20.788 -64.652 -30.875 1.00 56.89 216 GLN A CA 1
ATOM 1545 C C . GLN A 1 236 ? -19.437 -64.525 -30.193 1.00 69.43 216 GLN A C 1
ATOM 1546 O O . GLN A 1 236 ? -19.320 -64.793 -29.000 1.00 79.64 216 GLN A O 1
ATOM 1552 N N . GLU A 1 237 ? -18.435 -64.043 -30.924 1.00 84.48 217 GLU A N 1
ATOM 1553 C CA . GLU A 1 237 ? -17.064 -64.008 -30.417 1.00 91.32 217 GLU A CA 1
ATOM 1554 C C . GLU A 1 237 ? -16.613 -62.580 -30.194 1.00 98.57 217 GLU A C 1
ATOM 1555 O O . GLU A 1 237 ? -16.912 -61.692 -30.993 1.00 102.31 217 GLU A O 1
ATOM 1561 N N . HIS A 1 238 ? -15.940 -62.354 -29.074 1.00 100.82 218 HIS A N 1
ATOM 1562 C CA . HIS A 1 238 ? -15.468 -61.020 -28.713 1.00 107.13 218 HIS A CA 1
ATOM 1563 C C . HIS A 1 238 ? -14.549 -60.352 -29.727 1.00 111.32 218 HIS A C 1
ATOM 1564 O O . HIS A 1 238 ? -14.338 -59.139 -29.657 1.00 108.81 218 HIS A O 1
ATOM 1571 N N . ARG B 1 30 ? -1.216 -65.776 -15.838 1.00 79.69 10 ARG B N 1
ATOM 1572 C CA . ARG B 1 30 ? -2.610 -65.479 -15.486 1.00 88.20 10 ARG B CA 1
ATOM 1573 C C . ARG B 1 30 ? -2.719 -64.158 -14.693 1.00 93.76 10 ARG B C 1
ATOM 1574 O O . ARG B 1 30 ? -3.505 -63.286 -15.068 1.00 102.23 10 ARG B O 1
ATOM 1582 N N . THR B 1 31 ? -1.963 -64.001 -13.605 1.00 73.98 11 THR B N 1
ATOM 1583 C CA . THR B 1 31 ? -1.961 -62.715 -12.902 1.00 61.49 11 THR B CA 1
ATOM 1584 C C . THR B 1 31 ? -0.878 -61.754 -13.411 1.00 61.43 11 THR B C 1
ATOM 1585 O O . THR B 1 31 ? 0.312 -62.028 -13.303 1.00 62.99 11 THR B O 1
ATOM 1589 N N . GLN B 1 32 ? -1.299 -60.645 -14.008 1.00 59.00 12 GLN B N 1
ATOM 1590 C CA . GLN B 1 32 ? -0.363 -59.616 -14.447 1.00 58.67 12 GLN B CA 1
ATOM 1591 C C . GLN B 1 32 ? -0.223 -58.540 -13.379 1.00 58.22 12 GLN B C 1
ATOM 1592 O O . GLN B 1 32 ? -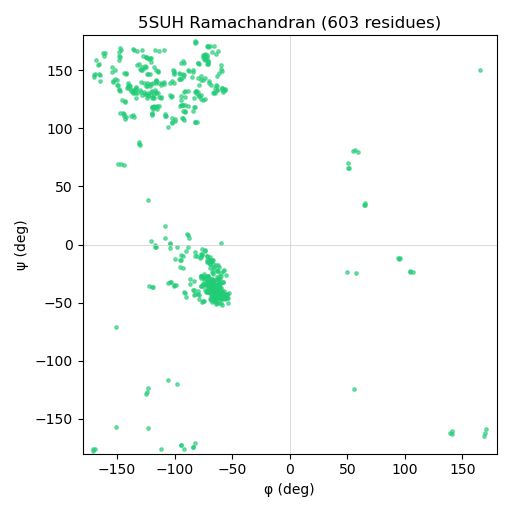1.202 -57.943 -12.954 1.00 60.71 12 GLN B O 1
ATOM 1598 N N . ILE B 1 33 ? 1.010 -58.297 -12.956 1.00 70.00 13 ILE B N 1
ATOM 1599 C CA . ILE B 1 33 ? 1.335 -57.241 -12.001 1.00 66.43 13 ILE B CA 1
ATOM 1600 C C . ILE B 1 33 ? 1.656 -55.958 -12.751 1.00 57.24 13 ILE B C 1
ATOM 1601 O O . ILE B 1 33 ? 2.555 -55.940 -13.582 1.00 60.79 13 ILE B O 1
ATOM 1606 N N . ARG B 1 34 ? 0.871 -54.912 -12.481 1.00 58.15 14 ARG B N 1
ATOM 1607 C CA . ARG B 1 34 ? 1.022 -53.600 -13.117 1.00 63.71 14 ARG B CA 1
ATOM 1608 C C . ARG B 1 34 ? 1.941 -52.702 -12.309 1.00 65.27 14 ARG B C 1
ATOM 1609 O O . ARG B 1 34 ? 2.786 -52.005 -12.873 1.00 63.35 14 ARG B O 1
ATOM 1617 N N . VAL B 1 35 ? 1.773 -52.736 -10.988 1.00 64.07 15 VAL B N 1
ATOM 1618 C CA . VAL B 1 35 ? 2.620 -51.986 -10.059 1.00 56.30 15 VAL B CA 1
ATOM 1619 C C . VAL B 1 35 ? 3.027 -52.844 -8.885 1.00 55.76 15 VAL B C 1
ATOM 1620 O O . VAL B 1 35 ? 2.184 -53.507 -8.282 1.00 56.67 15 VAL B O 1
ATOM 1624 N N . TYR B 1 36 ? 4.317 -52.815 -8.560 1.00 51.44 16 TYR B N 1
ATOM 1625 C CA . TYR B 1 36 ? 4.867 -53.497 -7.387 1.00 44.99 16 TYR B CA 1
ATOM 1626 C C . TYR B 1 36 ? 5.968 -52.617 -6.770 1.00 62.30 16 TYR B C 1
ATOM 1627 O O . TYR B 1 36 ? 7.054 -52.464 -7.345 1.00 70.53 16 TYR B O 1
ATOM 1636 N N . LEU B 1 37 ? 5.695 -52.042 -5.600 1.00 69.59 17 LEU B N 1
ATOM 1637 C CA . LEU B 1 37 ? 6.614 -51.051 -5.036 1.00 75.13 17 LEU B CA 1
ATOM 1638 C C . LEU B 1 37 ? 6.699 -51.012 -3.497 1.00 73.37 17 LEU B C 1
ATOM 1639 O O . LEU B 1 37 ? 5.672 -50.990 -2.812 1.00 69.39 17 LEU B O 1
ATOM 1644 N N . LEU B 1 38 ? 7.928 -51.000 -2.970 1.00 65.72 18 LEU B N 1
ATOM 1645 C CA . LEU B 1 38 ? 8.181 -50.646 -1.568 1.00 60.55 18 LEU B CA 1
ATOM 1646 C C . LEU B 1 38 ? 8.253 -49.145 -1.392 1.00 62.81 18 LEU B C 1
ATOM 1647 O O . LEU B 1 38 ? 9.115 -48.485 -1.963 1.00 72.63 18 LEU B O 1
ATOM 1652 N N . VAL B 1 39 ? 7.346 -48.608 -0.588 1.00 65.28 19 VAL B N 1
ATOM 1653 C CA . VAL B 1 39 ? 7.412 -47.208 -0.206 1.00 65.57 19 VAL B CA 1
ATOM 1654 C C . VAL B 1 39 ? 7.978 -47.147 1.206 1.00 67.18 19 VAL B C 1
ATOM 1655 O O . VAL B 1 39 ? 7.307 -47.469 2.187 1.00 61.96 19 VAL B O 1
ATOM 1659 N N . GLU B 1 40 ? 9.230 -46.751 1.317 1.00 74.96 20 GLU B N 1
ATOM 1660 C CA . GLU B 1 40 ? 9.893 -46.878 2.595 1.00 73.23 20 GLU B CA 1
ATOM 1661 C C . GLU B 1 40 ? 9.818 -45.544 3.352 1.00 71.27 20 GLU B C 1
ATOM 1662 O O . GLU B 1 40 ? 9.867 -44.463 2.742 1.00 63.65 20 GLU B O 1
ATOM 1668 N N . ASP B 1 41 ? 9.641 -45.638 4.672 1.00 71.04 21 ASP B N 1
ATOM 1669 C CA . ASP B 1 41 ? 9.544 -44.472 5.553 1.00 78.16 21 ASP B CA 1
ATOM 1670 C C . ASP B 1 41 ? 8.431 -43.488 5.166 1.00 82.56 21 ASP B C 1
ATOM 1671 O O . ASP B 1 41 ? 8.689 -42.468 4.515 1.00 87.01 21 ASP B O 1
ATOM 1676 N N . LEU B 1 42 ? 7.198 -43.794 5.570 1.00 74.65 22 LEU B N 1
ATOM 1677 C CA . LEU B 1 42 ? 6.051 -42.941 5.258 1.00 77.74 22 LEU B CA 1
ATOM 1678 C C . LEU B 1 42 ? 6.113 -41.559 5.940 1.00 82.87 22 LEU B C 1
ATOM 1679 O O . LEU B 1 42 ? 6.392 -41.440 7.136 1.00 79.28 22 LEU B O 1
ATOM 1684 N N . GLN B 1 43 ? 5.892 -40.514 5.149 1.00 85.95 23 GLN B N 1
ATOM 1685 C CA . GLN B 1 43 ? 5.771 -39.158 5.673 1.00 84.60 23 GLN B CA 1
ATOM 1686 C C . GLN B 1 43 ? 4.363 -38.971 6.253 1.00 85.16 23 GLN B C 1
ATOM 1687 O O . GLN B 1 43 ? 3.422 -39.679 5.867 1.00 83.48 23 GLN B O 1
ATOM 1693 N N . ARG B 1 44 ? 4.225 -38.026 7.181 1.00 89.29 24 ARG B N 1
ATOM 1694 C CA . ARG B 1 44 ? 3.022 -37.926 8.017 1.00 95.23 24 ARG B CA 1
ATOM 1695 C C . ARG B 1 44 ? 1.730 -37.431 7.333 1.00 96.13 24 ARG B C 1
ATOM 1696 O O . ARG B 1 44 ? 0.631 -37.854 7.711 1.00 102.75 24 ARG B O 1
ATOM 1704 N N . GLN B 1 45 ? 1.847 -36.545 6.348 1.00 85.98 25 GLN B N 1
ATOM 1705 C CA . GLN B 1 45 ? 0.675 -36.059 5.628 1.00 86.16 25 GLN B CA 1
ATOM 1706 C C . GLN B 1 45 ? 0.061 -37.138 4.726 1.00 87.01 25 GLN B C 1
ATOM 1707 O O . GLN B 1 45 ? -1.163 -37.293 4.652 1.00 95.87 25 GLN B O 1
ATOM 1713 N N . PHE B 1 46 ? 0.922 -37.898 4.059 1.00 84.20 26 PHE B N 1
ATOM 1714 C CA . PHE B 1 46 ? 0.492 -38.888 3.076 1.00 76.84 26 PHE B CA 1
ATOM 1715 C C . PHE B 1 46 ? -0.180 -40.065 3.767 1.00 75.99 26 PHE B C 1
ATOM 1716 O O . PHE B 1 46 ? -1.050 -40.732 3.196 1.00 75.50 26 PHE B O 1
ATOM 1724 N N . ALA B 1 47 ? 0.205 -40.301 5.013 1.00 75.68 27 ALA B N 1
ATOM 1725 C CA . ALA B 1 47 ? -0.392 -41.375 5.794 1.00 82.04 27 ALA B CA 1
ATOM 1726 C C . ALA B 1 47 ? -1.926 -41.243 5.996 1.00 105.18 27 ALA B C 1
ATOM 1727 O O . ALA B 1 47 ? -2.529 -42.060 6.692 1.00 105.71 27 ALA B O 1
ATOM 1729 N N . ALA B 1 48 ? -2.552 -40.210 5.433 1.00 97.48 28 ALA B N 1
ATOM 1730 C CA . ALA B 1 48 ? -3.998 -40.038 5.570 1.00 79.71 28 ALA B CA 1
ATOM 1731 C C . ALA B 1 48 ? -4.756 -40.158 4.238 1.00 77.15 28 ALA B C 1
ATOM 1732 O O . ALA B 1 48 ? -4.566 -41.108 3.474 1.00 76.10 28 ALA B O 1
ATOM 1734 N N . ALA B 1 56 ? -13.258 -48.819 1.075 1.00 90.71 36 ALA B N 1
ATOM 1735 C CA . ALA B 1 56 ? -11.976 -49.217 0.464 1.00 90.84 36 ALA B CA 1
ATOM 1736 C C . ALA B 1 56 ? -10.861 -49.384 1.500 1.00 102.75 36 ALA B C 1
ATOM 1737 O O . ALA B 1 56 ? -9.899 -50.125 1.281 1.00 100.25 36 ALA B O 1
ATOM 1739 N N . ARG B 1 57 ? -11.024 -48.688 2.625 1.00 103.16 37 ARG B N 1
ATOM 1740 C CA . ARG B 1 57 ? -10.014 -48.548 3.666 1.00 85.62 37 ARG B CA 1
ATOM 1741 C C . ARG B 1 57 ? -10.073 -49.659 4.710 1.00 81.81 37 ARG B C 1
ATOM 1742 O O . ARG B 1 57 ? -11.125 -50.246 4.959 1.00 77.41 37 ARG B O 1
ATOM 1750 N N . GLY B 1 58 ? -8.919 -49.969 5.290 1.00 79.32 38 GLY B N 1
ATOM 1751 C CA . GLY B 1 58 ? -8.837 -50.896 6.403 1.00 63.61 38 GLY B CA 1
ATOM 1752 C C . GLY B 1 58 ? -8.135 -50.191 7.553 1.00 65.94 38 GLY B C 1
ATOM 1753 O O . GLY B 1 58 ? -8.498 -49.066 7.885 1.00 77.15 38 GLY B O 1
ATOM 1754 N N . TYR B 1 59 ? -7.105 -50.813 8.127 1.00 60.83 39 TYR B N 1
ATOM 1755 C CA . TYR B 1 59 ? -6.330 -50.189 9.202 1.00 63.81 39 TYR B CA 1
ATOM 1756 C C . TYR B 1 59 ? -5.496 -49.036 8.632 1.00 69.34 39 TYR B C 1
ATOM 1757 O O . TYR B 1 59 ? -4.936 -49.152 7.543 1.00 65.08 39 TYR B O 1
ATOM 1766 N N . PRO B 1 60 ? -5.429 -47.912 9.360 1.00 72.33 40 PRO B N 1
ATOM 1767 C CA . PRO B 1 60 ? -4.656 -46.729 8.955 1.00 72.14 40 PRO B CA 1
ATOM 1768 C C . PRO B 1 60 ? -3.152 -46.777 9.276 1.00 75.31 40 PRO B C 1
ATOM 1769 O O . PRO B 1 60 ? -2.776 -47.051 10.419 1.00 73.20 40 PRO B O 1
ATOM 1773 N N . PRO B 1 61 ? -2.294 -46.466 8.282 1.00 76.89 41 PRO B N 1
ATOM 1774 C CA . PRO B 1 61 ? -0.846 -46.430 8.524 1.00 75.51 41 PRO B CA 1
ATOM 1775 C C . PRO B 1 61 ? -0.414 -45.223 9.361 1.00 74.12 41 PRO B C 1
ATOM 1776 O O . PRO B 1 61 ? -1.151 -44.247 9.441 1.00 79.22 41 PRO B O 1
ATOM 1780 N N . TYR B 1 62 ? 0.771 -45.285 9.957 1.00 70.56 42 TYR B N 1
ATOM 1781 C CA . TYR B 1 62 ? 1.268 -44.178 10.761 1.00 82.03 42 TYR B CA 1
ATOM 1782 C C . TYR B 1 62 ? 2.644 -43.723 10.251 1.00 78.82 42 TYR B C 1
ATOM 1783 O O . TYR B 1 62 ? 3.310 -44.452 9.527 1.00 70.95 42 TYR B O 1
ATOM 1792 N N . GLU B 1 63 ? 3.045 -42.506 10.615 1.00 80.84 43 GLU B N 1
ATOM 1793 C CA . GLU B 1 63 ? 4.316 -41.937 10.184 1.00 77.03 43 GLU B CA 1
ATOM 1794 C C . GLU B 1 63 ? 5.476 -42.826 10.606 1.00 76.10 43 GLU B C 1
ATOM 1795 O O . GLU B 1 63 ? 5.545 -43.238 11.763 1.00 85.36 43 GLU B O 1
ATOM 1801 N N . GLY B 1 64 ? 6.384 -43.118 9.672 1.00 73.93 44 GLY B N 1
ATOM 1802 C CA . GLY B 1 64 ? 7.574 -43.909 9.962 1.00 76.51 44 GLY B CA 1
ATOM 1803 C C . GLY B 1 64 ? 7.473 -45.397 9.648 1.00 81.47 44 GLY B C 1
ATOM 1804 O O . GLY B 1 64 ? 8.463 -46.135 9.685 1.00 79.20 44 GLY B O 1
ATOM 1805 N N . GLU B 1 65 ? 6.260 -45.853 9.369 1.00 80.71 45 GLU B N 1
ATOM 1806 C CA . GLU B 1 65 ? 6.044 -47.234 8.992 1.00 68.82 45 GLU B CA 1
ATOM 1807 C C . GLU B 1 65 ? 6.343 -47.383 7.497 1.00 65.43 45 GLU B C 1
ATOM 1808 O O . GLU B 1 65 ? 6.577 -46.390 6.805 1.00 75.50 45 GLU B O 1
ATOM 1814 N N . HIS B 1 66 ? 6.324 -48.621 7.009 1.00 58.67 46 HIS B N 1
ATOM 1815 C CA . HIS B 1 66 ? 6.688 -48.943 5.625 1.00 63.71 46 HIS B CA 1
ATOM 1816 C C . HIS B 1 66 ? 5.547 -49.638 4.849 1.00 62.75 46 HIS B C 1
ATOM 1817 O O . HIS B 1 66 ? 4.764 -50.379 5.429 1.00 60.74 46 HIS B O 1
ATOM 1824 N N . ALA B 1 67 ? 5.427 -49.401 3.547 1.00 61.64 47 ALA B N 1
ATOM 1825 C CA . ALA B 1 67 ? 4.306 -50.009 2.828 1.00 65.30 47 ALA B CA 1
ATOM 1826 C C . ALA B 1 67 ? 4.707 -50.752 1.549 1.00 65.30 47 ALA B C 1
ATOM 1827 O O . ALA B 1 67 ? 5.701 -50.410 0.894 1.00 61.53 47 ALA B O 1
ATOM 1829 N N . LEU B 1 68 ? 3.906 -51.767 1.214 1.00 55.42 48 LEU B N 1
ATOM 1830 C CA . LEU B 1 68 ? 3.979 -52.454 -0.065 1.00 45.83 48 LEU B CA 1
ATOM 1831 C C . LEU B 1 68 ? 2.714 -52.131 -0.851 1.00 48.80 48 LEU B C 1
ATOM 1832 O O . LEU B 1 68 ? 1.611 -52.276 -0.318 1.00 52.01 48 LEU B O 1
ATOM 1837 N N . ILE B 1 69 ? 2.863 -51.641 -2.079 1.00 44.48 49 ILE B N 1
ATOM 1838 C CA . ILE B 1 69 ? 1.699 -51.306 -2.910 1.00 54.00 49 ILE B CA 1
ATOM 1839 C C . ILE B 1 69 ? 1.690 -52.151 -4.163 1.00 60.40 49 ILE B C 1
ATOM 1840 O O . ILE B 1 69 ? 2.695 -52.231 -4.884 1.00 68.88 49 ILE B O 1
ATOM 1845 N N . VAL B 1 70 ? 0.549 -52.774 -4.430 1.00 62.38 50 VAL B N 1
ATOM 1846 C CA . VAL B 1 70 ? 0.432 -53.684 -5.569 1.00 63.85 50 VAL B CA 1
ATOM 1847 C C . VAL B 1 70 ? -0.830 -53.369 -6.360 1.00 54.88 50 VAL B C 1
ATOM 1848 O O . VAL B 1 70 ? -1.905 -53.197 -5.764 1.00 49.34 50 VAL B O 1
ATOM 1852 N N . GLU B 1 71 ? -0.681 -53.227 -7.680 1.00 46.01 51 GLU B N 1
ATOM 1853 C CA . GLU B 1 71 ? -1.820 -53.118 -8.613 1.00 43.72 51 GLU B CA 1
ATOM 1854 C C . GLU B 1 71 ? -1.783 -54.252 -9.619 1.00 43.35 51 GLU B C 1
ATOM 1855 O O . GLU B 1 71 ? -0.730 -54.527 -10.197 1.00 50.65 51 GLU B O 1
ATOM 1861 N N . VAL B 1 72 ? -2.914 -54.921 -9.834 1.00 54.43 52 VAL B N 1
ATOM 1862 C CA . VAL B 1 72 ? -2.949 -56.066 -10.753 1.00 48.71 52 VAL B CA 1
ATOM 1863 C C . VAL B 1 72 ? -4.127 -56.126 -11.720 1.00 58.14 52 VAL B C 1
ATOM 1864 O O . VAL B 1 72 ? -5.127 -55.415 -11.586 1.00 56.94 52 VAL B O 1
ATOM 1868 N N . SER B 1 73 ? -3.973 -57.023 -12.689 1.00 60.73 53 SER B N 1
ATOM 1869 C CA . SER B 1 73 ? -4.964 -57.348 -13.707 1.00 48.77 53 SER B CA 1
ATOM 1870 C C . SER B 1 73 ? -4.959 -58.862 -13.944 1.00 50.15 53 SER B C 1
ATOM 1871 O O . SER B 1 73 ? -3.889 -59.461 -14.000 1.00 47.20 53 SER B O 1
ATOM 1874 N N . PRO B 1 74 ? -6.134 -59.505 -14.034 1.00 45.19 54 PRO B N 1
ATOM 1875 C CA . PRO B 1 74 ? -7.484 -58.946 -13.883 1.00 43.36 54 PRO B CA 1
ATOM 1876 C C . PRO B 1 74 ? -7.787 -58.562 -12.433 1.00 51.10 54 PRO B C 1
ATOM 1877 O O . PRO B 1 74 ? -7.174 -59.121 -11.504 1.00 50.55 54 PRO B O 1
ATOM 1881 N N . ALA B 1 75 ? -8.752 -57.661 -12.245 1.00 51.64 55 ALA B N 1
ATOM 1882 C CA . ALA B 1 75 ? -8.962 -57.025 -10.938 1.00 48.90 55 ALA B CA 1
ATOM 1883 C C . ALA B 1 75 ? -9.141 -58.029 -9.817 1.00 44.67 55 ALA B C 1
ATOM 1884 O O . ALA B 1 75 ? -8.591 -57.868 -8.731 1.00 56.53 55 ALA B O 1
ATOM 1886 N N . LEU B 1 76 ? -9.916 -59.069 -10.079 1.00 44.72 56 LEU B N 1
ATOM 1887 C CA . LEU B 1 76 ? -10.290 -59.963 -9.001 1.00 47.49 56 LEU B CA 1
ATOM 1888 C C . LEU B 1 76 ? -9.110 -60.792 -8.468 1.00 48.11 56 LEU B C 1
ATOM 1889 O O . LEU B 1 76 ? -9.211 -61.379 -7.416 1.00 56.42 56 LEU B O 1
ATOM 1894 N N . ALA B 1 77 ? -7.987 -60.821 -9.178 1.00 48.72 57 ALA B N 1
ATOM 1895 C CA . ALA B 1 77 ? -6.838 -61.596 -8.738 1.00 39.48 57 ALA B CA 1
ATOM 1896 C C . ALA B 1 77 ? -6.244 -61.012 -7.463 1.00 50.94 57 ALA B C 1
ATOM 1897 O O . ALA B 1 77 ? -5.485 -61.682 -6.750 1.00 44.33 57 ALA B O 1
ATOM 1899 N N . ILE B 1 78 ? -6.593 -59.767 -7.159 1.00 53.38 58 ILE B N 1
ATOM 1900 C CA . ILE B 1 78 ? -6.074 -59.122 -5.953 1.00 49.27 58 ILE B CA 1
ATOM 1901 C C . ILE B 1 78 ? -6.506 -59.849 -4.675 1.00 50.04 58 ILE B C 1
ATOM 1902 O O . ILE B 1 78 ? -5.828 -59.738 -3.666 1.00 63.73 58 ILE B O 1
ATOM 1907 N N . GLU B 1 79 ? -7.599 -60.617 -4.724 1.00 42.89 59 GLU B N 1
ATOM 1908 C CA . GLU B 1 79 ? -8.046 -61.385 -3.567 1.00 41.35 59 GLU B CA 1
ATOM 1909 C C . GLU B 1 79 ? -7.118 -62.563 -3.288 1.00 49.98 59 GLU B C 1
ATOM 1910 O O . GLU B 1 79 ? -6.945 -62.944 -2.146 1.00 53.01 59 GLU B O 1
ATOM 1916 N N . ARG B 1 80 ? -6.508 -63.131 -4.327 1.00 57.78 60 ARG B N 1
ATOM 1917 C CA . ARG B 1 80 ? -5.501 -64.176 -4.139 1.00 51.07 60 ARG B CA 1
ATOM 1918 C C . ARG B 1 80 ? -4.202 -63.541 -3.667 1.00 51.58 60 ARG B C 1
ATOM 1919 O O . ARG B 1 80 ? -3.490 -64.113 -2.838 1.00 53.42 60 ARG B O 1
ATOM 1927 N N . VAL B 1 81 ? -3.913 -62.344 -4.171 1.00 49.69 61 VAL B N 1
ATOM 1928 C CA . VAL B 1 81 ? -2.711 -61.614 -3.772 1.00 50.26 61 VAL B CA 1
ATOM 1929 C C . VAL B 1 81 ? -2.703 -61.288 -2.281 1.00 56.71 61 VAL B C 1
ATOM 1930 O O . VAL B 1 81 ? -1.682 -61.488 -1.621 1.00 58.44 61 VAL B O 1
ATOM 1934 N N . ILE B 1 82 ? -3.832 -60.821 -1.731 1.00 52.63 62 ILE B N 1
ATOM 1935 C CA . ILE B 1 82 ? -3.845 -60.459 -0.318 1.00 41.12 62 ILE B CA 1
ATOM 1936 C C . ILE B 1 82 ? -3.753 -61.699 0.595 1.00 50.57 62 ILE B C 1
ATOM 1937 O O . ILE B 1 82 ? -3.044 -61.643 1.617 1.00 51.90 62 ILE B O 1
ATOM 1942 N N . ASP B 1 83 ? -4.400 -62.819 0.231 1.00 44.74 63 ASP B N 1
ATOM 1943 C CA . ASP B 1 83 ? -4.260 -64.035 1.041 1.00 47.86 63 ASP B CA 1
ATOM 1944 C C . ASP B 1 83 ? -2.776 -64.481 1.090 1.00 56.66 63 ASP B C 1
ATOM 1945 O O . ASP B 1 83 ? -2.295 -64.928 2.132 1.00 54.58 63 ASP B O 1
ATOM 1950 N N . LEU B 1 84 ? -2.050 -64.313 -0.016 1.00 39.52 64 LEU B N 1
ATOM 1951 C CA . LEU B 1 84 ? -0.664 -64.750 -0.096 1.00 45.53 64 LEU B CA 1
ATOM 1952 C C . LEU B 1 84 ? 0.191 -63.968 0.906 1.00 50.18 64 LEU B C 1
ATOM 1953 O O . LEU B 1 84 ? 1.006 -64.560 1.619 1.00 52.94 64 LEU B O 1
ATOM 1958 N N . ALA B 1 85 ? -0.064 -62.662 1.017 1.00 58.41 65 ALA B N 1
ATOM 1959 C CA . ALA B 1 85 ? 0.724 -61.778 1.893 1.00 58.03 65 ALA B CA 1
ATOM 1960 C C . ALA B 1 85 ? 0.395 -61.988 3.371 1.00 58.92 65 ALA B C 1
ATOM 1961 O O . ALA B 1 85 ? 1.299 -62.145 4.210 1.00 59.04 65 ALA B O 1
ATOM 1963 N N . LEU B 1 86 ? -0.901 -61.999 3.681 1.00 55.78 66 LEU B N 1
ATOM 1964 C CA . LEU B 1 86 ? -1.368 -62.113 5.067 1.00 58.54 66 LEU B CA 1
ATOM 1965 C C . LEU B 1 86 ? -1.077 -63.476 5.719 1.00 63.42 66 LEU B C 1
ATOM 1966 O O . LEU B 1 86 ? -0.956 -63.564 6.939 1.00 83.30 66 LEU B O 1
ATOM 1971 N N . ARG B 1 87 ? -0.905 -64.532 4.930 1.00 58.12 67 ARG B N 1
ATOM 1972 C CA . ARG B 1 87 ? -0.700 -65.830 5.549 1.00 64.16 67 ARG B CA 1
ATOM 1973 C C . ARG B 1 87 ? 0.776 -66.110 5.723 1.00 63.55 67 ARG B C 1
ATOM 1974 O O . ARG B 1 87 ? 1.171 -66.906 6.577 1.00 68.06 67 ARG B O 1
ATOM 1982 N N . ALA B 1 88 ? 1.588 -65.395 4.954 1.00 59.96 68 ALA B N 1
ATOM 1983 C CA . ALA B 1 88 ? 3.031 -65.478 5.077 1.00 61.15 68 ALA B CA 1
ATOM 1984 C C . ALA B 1 88 ? 3.512 -64.641 6.236 1.00 59.78 68 ALA B C 1
ATOM 1985 O O . ALA B 1 88 ? 4.417 -65.038 6.938 1.00 61.46 68 ALA B O 1
ATOM 1987 N N . VAL B 1 89 ? 2.954 -63.444 6.387 1.00 55.39 69 VAL B N 1
ATOM 1988 C CA . VAL B 1 89 ? 3.386 -62.542 7.447 1.00 52.06 69 VAL B CA 1
ATOM 1989 C C . VAL B 1 89 ? 2.232 -61.942 8.269 1.00 58.03 69 VAL B C 1
ATOM 1990 O O . VAL B 1 89 ? 1.813 -60.825 8.014 1.00 58.58 69 VAL B O 1
ATOM 1994 N N . PRO B 1 90 ? 1.775 -62.654 9.310 1.00 70.91 70 PRO B N 1
ATOM 1995 C CA . PRO B 1 90 ? 0.609 -62.230 10.111 1.00 77.86 70 PRO B CA 1
ATOM 1996 C C . PRO B 1 90 ? 0.723 -60.815 10.718 1.00 79.40 70 PRO B C 1
ATOM 1997 O O . PRO B 1 90 ? -0.299 -60.117 10.928 1.00 68.43 70 PRO B O 1
ATOM 2001 N N . GLY B 1 91 ? 1.965 -60.379 10.925 1.00 74.00 71 GLY B N 1
ATOM 2002 C CA . GLY B 1 91 ? 2.250 -59.073 11.484 1.00 64.25 71 GLY B CA 1
ATOM 2003 C C . GLY B 1 91 ? 2.038 -57.868 10.561 1.00 70.48 71 GLY B C 1
ATOM 2004 O O . GLY B 1 91 ? 2.220 -56.728 11.013 1.00 82.84 71 GLY B O 1
ATOM 2005 N N . VAL B 1 92 ? 1.710 -58.075 9.280 1.00 52.62 72 VAL B N 1
ATOM 2006 C CA . VAL B 1 92 ? 1.379 -56.923 8.431 1.00 60.34 72 VAL B CA 1
ATOM 2007 C C . VAL B 1 92 ? -0.139 -56.714 8.414 1.00 59.80 72 VAL B C 1
ATOM 2008 O O . VAL B 1 92 ? -0.908 -57.644 8.658 1.00 63.99 72 VAL B O 1
ATOM 2012 N N . GLN B 1 93 ? -0.549 -55.481 8.122 1.00 57.39 73 GLN B N 1
ATOM 2013 C CA . GLN B 1 93 ? -1.942 -55.085 8.155 1.00 60.97 73 GLN B CA 1
ATOM 2014 C C . GLN B 1 93 ? -2.384 -54.540 6.816 1.00 57.98 73 GLN B C 1
ATOM 2015 O O . GLN B 1 93 ? -1.651 -53.774 6.197 1.00 63.54 73 GLN B O 1
ATOM 2021 N N . PRO B 1 94 ? -3.599 -54.917 6.374 1.00 61.41 74 PRO B N 1
ATOM 2022 C CA . PRO B 1 94 ? -4.154 -54.347 5.139 1.00 57.61 74 PRO B CA 1
ATOM 2023 C C . PRO B 1 94 ? -4.721 -52.941 5.363 1.00 62.70 74 PRO B C 1
ATOM 2024 O O . PRO B 1 94 ? -5.490 -52.744 6.299 1.00 70.84 74 PRO B O 1
ATOM 2028 N N . GLY B 1 95 ? -4.290 -51.975 4.548 1.00 51.24 75 GLY B N 1
ATOM 2029 C CA . GLY B 1 95 ? -4.796 -50.610 4.613 1.00 46.93 75 GLY B CA 1
ATOM 2030 C C . GLY B 1 95 ? -5.739 -50.249 3.472 1.00 55.78 75 GLY B C 1
ATOM 2031 O O . GLY B 1 95 ? -6.677 -49.450 3.650 1.00 50.67 75 GLY B O 1
ATOM 2032 N N . ILE B 1 96 ? -5.483 -50.836 2.298 1.00 55.67 76 ILE B N 1
ATOM 2033 C CA . ILE B 1 96 ? -6.353 -50.676 1.136 1.00 57.00 76 ILE B CA 1
ATOM 2034 C C . ILE B 1 96 ? -6.573 -52.002 0.438 1.00 59.45 76 ILE B C 1
ATOM 2035 O O . ILE B 1 96 ? -5.609 -52.723 0.154 1.00 63.78 76 ILE B O 1
ATOM 2040 N N . LEU B 1 97 ? -7.845 -52.315 0.163 1.00 53.02 77 LEU B N 1
ATOM 2041 C CA . LEU B 1 97 ? -8.199 -53.461 -0.682 1.00 49.24 77 LEU B CA 1
ATOM 2042 C C . LEU B 1 97 ? -9.433 -53.090 -1.513 1.00 49.34 77 LEU B C 1
ATOM 2043 O O . LEU B 1 97 ? -10.517 -52.924 -0.957 1.00 55.96 77 LEU B O 1
ATOM 2048 N N . TYR B 1 98 ? -9.273 -52.959 -2.833 1.00 43.86 78 TYR B N 1
ATOM 2049 C CA . TYR B 1 98 ? -10.381 -52.507 -3.683 1.00 45.51 78 TYR B CA 1
ATOM 2050 C C . TYR B 1 98 ? -10.340 -53.070 -5.098 1.00 47.09 78 TYR B C 1
ATOM 2051 O O . TYR B 1 98 ? -9.287 -53.129 -5.740 1.00 51.20 78 TYR B O 1
ATOM 2060 N N . VAL B 1 99 ? -11.507 -53.483 -5.577 1.00 45.27 79 VAL B N 1
ATOM 2061 C CA . VAL B 1 99 ? -11.645 -53.961 -6.950 1.00 45.56 79 VAL B CA 1
ATOM 2062 C C . VAL B 1 99 ? -12.396 -52.917 -7.761 1.00 48.30 79 VAL B C 1
ATOM 2063 O O . VAL B 1 99 ? -13.613 -52.718 -7.581 1.00 51.06 79 VAL B O 1
ATOM 2067 N N . GLU B 1 100 ? -11.651 -52.286 -8.666 1.00 48.03 80 GLU B N 1
ATOM 2068 C CA . GLU B 1 100 ? -12.053 -51.093 -9.406 1.00 51.97 80 GLU B CA 1
ATOM 2069 C C . GLU B 1 100 ? -12.700 -51.556 -10.722 1.00 59.80 80 GLU B C 1
ATOM 2070 O O . GLU B 1 100 ? -12.849 -52.768 -10.924 1.00 69.88 80 GLU B O 1
ATOM 2076 N N . ARG B 1 101 ? -13.073 -50.629 -11.613 1.00 49.97 81 ARG B N 1
ATOM 2077 C CA . ARG B 1 101 ? -13.619 -51.001 -12.927 1.00 45.87 81 ARG B CA 1
ATOM 2078 C C . ARG B 1 101 ? -12.727 -51.980 -13.735 1.00 49.28 81 ARG B C 1
ATOM 2079 O O . ARG B 1 101 ? -13.251 -52.912 -14.349 1.00 57.30 81 ARG B O 1
ATOM 2087 N N . GLN B 1 102 ? -11.404 -51.774 -13.739 1.00 50.53 82 GLN B N 1
ATOM 2088 C CA . GLN B 1 102 ? -10.465 -52.619 -14.509 1.00 55.90 82 GLN B CA 1
ATOM 2089 C C . GLN B 1 102 ? -9.413 -53.356 -13.675 1.00 54.25 82 GLN B C 1
ATOM 2090 O O . GLN B 1 102 ? -9.029 -54.488 -14.005 1.00 55.33 82 GLN B O 1
ATOM 2096 N N . PHE B 1 103 ? -8.928 -52.707 -12.619 1.00 59.39 83 PHE B N 1
ATOM 2097 C CA . PHE B 1 103 ? -7.768 -53.218 -11.889 1.00 64.77 83 PHE B CA 1
ATOM 2098 C C . PHE B 1 103 ? -8.033 -53.497 -10.409 1.00 57.52 83 PHE B C 1
ATOM 2099 O O . PHE B 1 103 ? -8.978 -52.946 -9.837 1.00 51.65 83 PHE B O 1
ATOM 2107 N N . GLY B 1 104 ? -7.180 -54.327 -9.797 1.00 49.49 84 GLY B N 1
ATOM 2108 C CA . GLY B 1 104 ? -7.263 -54.612 -8.369 1.00 48.86 84 GLY B CA 1
ATOM 2109 C C . GLY B 1 104 ? -6.100 -53.969 -7.620 1.00 54.15 84 GLY B C 1
ATOM 2110 O O . GLY B 1 104 ? -4.959 -53.952 -8.101 1.00 59.95 84 GLY B O 1
ATOM 2111 N N . VAL B 1 105 ? -6.388 -53.414 -6.446 1.00 52.97 85 VAL B N 1
ATOM 2112 C CA . VAL B 1 105 ? -5.398 -52.605 -5.726 1.00 56.66 85 VAL B CA 1
ATOM 2113 C C . VAL B 1 105 ? -5.191 -53.085 -4.290 1.00 51.62 85 VAL B C 1
ATOM 2114 O O . VAL B 1 105 ? -6.153 -53.404 -3.585 1.00 54.37 85 VAL B O 1
ATOM 2118 N N . LEU B 1 106 ? -3.947 -53.107 -3.837 1.00 44.76 86 LEU B N 1
ATOM 2119 C CA . LEU B 1 106 ? -3.674 -53.477 -2.459 1.00 45.69 86 LEU B CA 1
ATOM 2120 C C . LEU B 1 106 ? -2.573 -52.641 -1.821 1.00 52.36 86 LEU B C 1
ATOM 2121 O O . LEU B 1 106 ? -1.540 -52.381 -2.442 1.00 62.96 86 LEU B O 1
ATOM 2126 N N . GLU B 1 107 ? -2.802 -52.223 -0.579 1.00 52.73 87 GLU B N 1
ATOM 2127 C CA . GLU B 1 107 ? -1.741 -51.667 0.263 1.00 57.30 87 GLU B CA 1
ATOM 2128 C C . GLU B 1 107 ? -1.685 -52.432 1.599 1.00 57.24 87 GLU B C 1
ATOM 2129 O O . GLU B 1 107 ? -2.700 -52.634 2.277 1.00 50.39 87 GLU B O 1
ATOM 2135 N N . ILE B 1 108 ? -0.485 -52.862 1.954 1.00 51.17 88 ILE B N 1
ATOM 2136 C CA . ILE B 1 108 ? -0.206 -53.415 3.267 1.00 51.15 88 ILE B CA 1
ATOM 2137 C C . ILE B 1 108 ? 0.964 -52.647 3.894 1.00 60.25 88 ILE B C 1
ATOM 2138 O O . ILE B 1 108 ? 1.819 -52.087 3.187 1.00 52.11 88 ILE B O 1
ATOM 2143 N N . HIS B 1 109 ? 0.994 -52.623 5.224 1.00 60.09 89 HIS B N 1
ATOM 2144 C CA . HIS B 1 109 ? 2.012 -51.866 5.929 1.00 55.44 89 HIS B CA 1
ATOM 2145 C C . HIS B 1 109 ? 2.414 -52.523 7.250 1.00 58.35 89 HIS B C 1
ATOM 2146 O O . HIS B 1 109 ? 1.673 -53.353 7.799 1.00 56.69 89 HIS B O 1
ATOM 2153 N N . SER B 1 110 ? 3.591 -52.117 7.745 1.00 58.76 90 SER B N 1
ATOM 2154 C CA . SER B 1 110 ? 4.165 -52.569 9.011 1.00 57.94 90 SER B CA 1
ATOM 2155 C C . SER B 1 110 ? 5.230 -51.606 9.532 1.00 72.41 90 SER B C 1
ATOM 2156 O O . SER B 1 110 ? 5.686 -50.725 8.807 1.00 71.49 90 SER B O 1
ATOM 2159 N N . ALA B 1 111 ? 5.585 -51.754 10.807 1.00 79.58 91 ALA B N 1
ATOM 2160 C CA . ALA B 1 111 ? 6.713 -51.024 11.375 1.00 77.89 91 ALA B CA 1
ATOM 2161 C C . ALA B 1 111 ? 8.047 -51.627 10.900 1.00 74.12 91 ALA B C 1
ATOM 2162 O O . ALA B 1 111 ? 9.048 -50.928 10.816 1.00 72.79 91 ALA B O 1
ATOM 2164 N N . SER B 1 112 ? 8.046 -52.921 10.588 1.00 68.46 92 SER B N 1
ATOM 2165 C CA . SER B 1 112 ? 9.261 -53.621 10.170 1.00 74.20 92 SER B CA 1
ATOM 2166 C C . SER B 1 112 ? 9.404 -53.697 8.635 1.00 73.43 92 SER B C 1
ATOM 2167 O O . SER B 1 112 ? 8.568 -54.274 7.963 1.00 74.07 92 SER B O 1
ATOM 2170 N N . LEU B 1 113 ? 10.476 -53.121 8.097 1.00 74.08 93 LEU B N 1
ATOM 2171 C CA . LEU B 1 113 ? 10.743 -53.147 6.664 1.00 67.67 93 LEU B CA 1
ATOM 2172 C C . LEU B 1 113 ? 10.954 -54.589 6.191 1.00 71.73 93 LEU B C 1
ATOM 2173 O O . LEU B 1 113 ? 10.590 -54.945 5.067 1.00 74.27 93 LEU B O 1
ATOM 2178 N N . ASP B 1 114 ? 11.470 -55.422 7.089 1.00 71.73 94 ASP B N 1
ATOM 2179 C CA . ASP B 1 114 ? 11.784 -56.811 6.804 1.00 67.72 94 ASP B CA 1
ATOM 2180 C C . ASP B 1 114 ? 10.478 -57.555 6.540 1.00 67.25 94 ASP B C 1
ATOM 2181 O O . ASP B 1 114 ? 10.404 -58.388 5.635 1.00 63.53 94 ASP B O 1
ATOM 2186 N N . GLU B 1 115 ? 9.435 -57.206 7.294 1.00 63.81 95 GLU B N 1
ATOM 2187 C CA . GLU B 1 115 ? 8.131 -57.862 7.182 1.00 64.37 95 GLU B CA 1
ATOM 2188 C C . GLU B 1 115 ? 7.421 -57.574 5.850 1.00 69.95 95 GLU B C 1
ATOM 2189 O O . GLU B 1 115 ? 6.848 -58.473 5.229 1.00 67.33 95 GLU B O 1
ATOM 2195 N N . VAL B 1 116 ? 7.488 -56.327 5.403 1.00 65.28 96 VAL B N 1
ATOM 2196 C CA . VAL B 1 116 ? 6.875 -55.915 4.152 1.00 60.08 96 VAL B CA 1
ATOM 2197 C C . VAL B 1 116 ? 7.561 -56.556 2.928 1.00 60.84 96 VAL B C 1
ATOM 2198 O O . VAL B 1 116 ? 6.883 -57.026 2.009 1.00 57.63 96 VAL B O 1
ATOM 2202 N N . ARG B 1 117 ? 8.893 -56.547 2.913 1.00 59.60 97 ARG B N 1
ATOM 2203 C CA . ARG B 1 117 ? 9.665 -57.232 1.882 1.00 61.29 97 ARG B CA 1
ATOM 2204 C C . ARG B 1 117 ? 9.250 -58.686 1.778 1.00 54.59 97 ARG B C 1
ATOM 2205 O O . ARG B 1 117 ? 9.088 -59.215 0.683 1.00 47.30 97 ARG B O 1
ATOM 2213 N N . ARG B 1 118 ? 9.122 -59.334 2.933 1.00 54.29 98 ARG B N 1
ATOM 2214 C CA . ARG B 1 118 ? 8.811 -60.764 2.997 1.00 63.50 98 ARG B CA 1
ATOM 2215 C C . ARG B 1 118 ? 7.397 -61.008 2.450 1.00 59.14 98 ARG B C 1
ATOM 2216 O O . ARG B 1 118 ? 7.149 -62.029 1.800 1.00 54.87 98 ARG B O 1
ATOM 2224 N N . ALA B 1 119 ? 6.474 -60.078 2.698 1.00 44.01 99 ALA B N 1
ATOM 2225 C CA . ALA B 1 119 ? 5.129 -60.211 2.134 1.00 45.24 99 ALA B CA 1
ATOM 2226 C C . ALA B 1 119 ? 5.162 -60.011 0.627 1.00 53.09 99 ALA B C 1
ATOM 2227 O O . ALA B 1 119 ? 4.466 -60.719 -0.122 1.00 53.95 99 ALA B O 1
ATOM 2229 N N . GLY B 1 120 ? 5.994 -59.070 0.181 1.00 43.24 100 GLY B N 1
ATOM 2230 C CA . GLY B 1 120 ? 6.138 -58.844 -1.236 1.00 43.11 100 GLY B CA 1
ATOM 2231 C C . GLY B 1 120 ? 6.686 -60.088 -1.905 1.00 44.91 100 GLY B C 1
ATOM 2232 O O . GLY B 1 120 ? 6.197 -60.496 -2.968 1.00 47.92 100 GLY B O 1
ATOM 2233 N N . GLU B 1 121 ? 7.647 -60.734 -1.255 1.00 43.61 101 GLU B N 1
ATOM 2234 C CA . GLU B 1 121 ? 8.257 -61.924 -1.826 1.00 49.05 101 GLU B CA 1
ATOM 2235 C C . GLU B 1 121 ? 7.269 -63.080 -1.945 1.00 47.05 101 GLU B C 1
ATOM 2236 O O . GLU B 1 121 ? 7.335 -63.813 -2.936 1.00 42.98 101 GLU B O 1
ATOM 2242 N N . ALA B 1 122 ? 6.367 -63.241 -0.968 1.00 42.59 102 ALA B N 1
ATOM 2243 C CA . ALA B 1 122 ? 5.338 -64.316 -1.018 1.00 44.45 102 ALA B CA 1
ATOM 2244 C C . ALA B 1 122 ? 4.377 -64.122 -2.196 1.00 54.54 102 ALA B C 1
ATOM 2245 O O . ALA B 1 122 ? 3.872 -65.095 -2.784 1.00 53.92 102 ALA B O 1
ATOM 2247 N N . ILE B 1 123 ? 4.097 -62.858 -2.507 1.00 53.68 103 ILE B N 1
ATOM 2248 C CA . ILE B 1 123 ? 3.225 -62.521 -3.618 1.00 58.01 103 ILE B CA 1
ATOM 2249 C C . ILE B 1 123 ? 3.911 -62.872 -4.941 1.00 57.53 103 ILE B C 1
ATOM 2250 O O . ILE B 1 123 ? 3.319 -63.513 -5.821 1.00 49.84 103 ILE B O 1
ATOM 2255 N N . LEU B 1 124 ? 5.177 -62.481 -5.064 1.00 55.65 104 LEU B N 1
ATOM 2256 C CA . LEU B 1 124 ? 5.917 -62.748 -6.289 1.00 50.68 104 LEU B CA 1
ATOM 2257 C C . LEU B 1 124 ? 6.037 -64.269 -6.506 1.00 51.91 104 LEU B C 1
ATOM 2258 O O . LEU B 1 124 ? 5.804 -64.747 -7.601 1.00 42.56 104 LEU B O 1
ATOM 2263 N N . ALA B 1 125 ? 6.361 -65.014 -5.444 1.00 53.75 105 ALA B N 1
ATOM 2264 C CA . ALA B 1 125 ? 6.511 -66.465 -5.512 1.00 51.25 105 ALA B CA 1
ATOM 2265 C C . ALA B 1 125 ? 5.184 -67.158 -5.825 1.00 58.40 105 ALA B C 1
ATOM 2266 O O . ALA B 1 125 ? 5.115 -68.050 -6.677 1.00 54.48 105 ALA B O 1
ATOM 2268 N N . GLY B 1 126 ? 4.116 -66.747 -5.156 1.00 54.86 106 GLY B N 1
ATOM 2269 C CA . GLY B 1 126 ? 2.849 -67.411 -5.382 1.00 50.97 106 GLY B CA 1
ATOM 2270 C C . GLY B 1 126 ? 2.185 -67.118 -6.717 1.00 58.60 106 GLY B C 1
ATOM 2271 O O . GLY B 1 126 ? 1.274 -67.839 -7.102 1.00 72.74 106 GLY B O 1
ATOM 2272 N N . THR B 1 127 ? 2.651 -66.103 -7.445 1.00 48.10 107 THR B N 1
ATOM 2273 C CA . THR B 1 127 ? 2.038 -65.767 -8.732 1.00 55.01 107 THR B CA 1
ATOM 2274 C C . THR B 1 127 ? 2.987 -65.949 -9.907 1.00 56.07 107 THR B C 1
ATOM 2275 O O . THR B 1 127 ? 2.591 -65.744 -11.050 1.00 61.07 107 THR B O 1
ATOM 2279 N N . GLY B 1 128 ? 4.234 -66.328 -9.615 1.00 50.98 108 GLY B N 1
ATOM 2280 C CA . GLY B 1 128 ? 5.258 -66.540 -10.620 1.00 43.36 108 GLY B CA 1
ATOM 2281 C C . GLY B 1 128 ? 5.643 -65.281 -11.372 1.00 53.83 108 GLY B C 1
ATOM 2282 O O . GLY B 1 128 ? 6.000 -65.362 -12.532 1.00 58.22 108 GLY B O 1
ATOM 2283 N N . ASN B 1 129 ? 5.619 -64.127 -10.706 1.00 50.99 109 ASN B N 1
ATOM 2284 C CA . ASN B 1 129 ? 6.012 -62.871 -11.342 1.00 45.77 109 ASN B CA 1
ATOM 2285 C C . ASN B 1 129 ? 7.321 -62.349 -10.807 1.00 53.04 109 ASN B C 1
ATOM 2286 O O . ASN B 1 129 ? 7.771 -62.747 -9.717 1.00 55.12 109 ASN B O 1
ATOM 2291 N N . ARG B 1 130 ? 7.873 -61.361 -11.501 1.00 45.26 110 ARG B N 1
ATOM 2292 C CA . ARG B 1 130 ? 9.082 -60.709 -11.031 1.00 47.95 110 ARG B CA 1
ATOM 2293 C C . ARG B 1 130 ? 8.850 -59.226 -10.816 1.00 58.24 110 ARG B C 1
ATOM 2294 O O . ARG B 1 130 ? 7.949 -58.636 -11.414 1.00 67.51 110 ARG B O 1
ATOM 2302 N N . ALA B 1 131 ? 9.675 -58.610 -9.977 1.00 61.85 111 ALA B N 1
ATOM 2303 C CA . ALA B 1 131 ? 9.407 -57.241 -9.568 1.00 54.92 111 ALA B CA 1
ATOM 2304 C C . ALA B 1 131 ? 9.544 -56.297 -10.777 1.00 60.94 111 ALA B C 1
ATOM 2305 O O . ALA B 1 131 ? 8.799 -55.321 -10.905 1.00 65.20 111 ALA B O 1
ATOM 2307 N N . GLU B 1 132 ? 10.471 -56.613 -11.683 1.00 53.58 112 GLU B N 1
ATOM 2308 C CA . GLU B 1 132 ? 10.761 -55.706 -12.788 1.00 58.74 112 GLU B CA 1
ATOM 2309 C C . GLU B 1 132 ? 9.855 -55.945 -13.996 1.00 65.55 112 GLU B C 1
ATOM 2310 O O . GLU B 1 132 ? 10.096 -55.371 -15.068 1.00 64.74 112 GLU B O 1
ATOM 2316 N N . ASP B 1 133 ? 8.874 -56.840 -13.848 1.00 62.13 113 ASP B N 1
ATOM 2317 C CA . ASP B 1 133 ? 7.854 -57.076 -14.885 1.00 69.99 113 ASP B CA 1
ATOM 2318 C C . ASP B 1 133 ? 6.635 -56.149 -14.760 1.00 68.94 113 ASP B C 1
ATOM 2319 O O . ASP B 1 133 ? 5.696 -56.227 -15.557 1.00 66.35 113 ASP B O 1
ATOM 2324 N N . GLN B 1 134 ? 6.642 -55.301 -13.736 1.00 63.93 114 GLN B N 1
ATOM 2325 C CA . GLN B 1 134 ? 5.616 -54.274 -13.590 1.00 62.45 114 GLN B CA 1
ATOM 2326 C C . GLN B 1 134 ? 5.663 -53.285 -14.783 1.00 71.37 114 GLN B C 1
ATOM 2327 O O . GLN B 1 134 ? 6.635 -53.270 -15.549 1.00 61.58 114 GLN B O 1
ATOM 2333 N N . LEU B 1 135 ? 4.626 -52.459 -14.937 1.00 63.28 115 LEU B N 1
ATOM 2334 C CA . LEU B 1 135 ? 4.657 -51.390 -15.940 1.00 58.29 115 LEU B CA 1
ATOM 2335 C C . LEU B 1 135 ? 5.519 -50.218 -15.456 1.00 62.90 115 LEU B C 1
ATOM 2336 O O . LEU B 1 135 ? 5.487 -49.857 -14.267 1.00 56.75 115 LEU B O 1
ATOM 2341 N N . ARG B 1 136 ? 6.269 -49.623 -16.387 1.00 64.02 116 ARG B N 1
ATOM 2342 C CA . ARG B 1 136 ? 7.094 -48.444 -16.112 1.00 66.03 116 ARG B CA 1
ATOM 2343 C C . ARG B 1 136 ? 6.154 -47.227 -15.960 1.00 75.02 116 ARG B C 1
ATOM 2344 O O . ARG B 1 136 ? 5.113 -47.166 -16.628 1.00 72.57 116 ARG B O 1
ATOM 2352 N N . PRO B 1 137 ? 6.466 -46.286 -15.040 1.00 75.01 117 PRO B N 1
ATOM 2353 C CA . PRO B 1 137 ? 5.571 -45.121 -14.925 1.00 74.20 117 PRO B CA 1
ATOM 2354 C C . PRO B 1 137 ? 5.533 -44.268 -16.195 1.00 81.05 117 PRO B C 1
ATOM 2355 O O . PRO B 1 137 ? 6.590 -43.948 -16.755 1.00 76.57 117 PRO B O 1
ATOM 2359 N N . ARG B 1 138 ? 4.325 -43.917 -16.638 1.00 81.95 118 ARG B N 1
ATOM 2360 C CA . ARG B 1 138 ? 4.159 -43.021 -17.783 1.00 73.72 118 ARG B CA 1
ATOM 2361 C C . ARG B 1 138 ? 3.533 -41.690 -17.366 1.00 72.60 118 ARG B C 1
ATOM 2362 O O . ARG B 1 138 ? 2.412 -41.636 -16.849 1.00 77.42 118 ARG B O 1
ATOM 2370 N N . VAL B 1 139 ? 4.281 -40.617 -17.594 1.00 62.74 119 VAL B N 1
ATOM 2371 C CA . VAL B 1 139 ? 3.834 -39.273 -17.253 1.00 72.09 119 VAL B CA 1
ATOM 2372 C C . VAL B 1 139 ? 2.781 -38.759 -18.253 1.00 74.71 119 VAL B C 1
ATOM 2373 O O . VAL B 1 139 ? 3.025 -38.736 -19.457 1.00 77.86 119 VAL B O 1
ATOM 2377 N N . LEU B 1 140 ? 1.611 -38.365 -17.753 1.00 67.09 120 LEU B N 1
ATOM 2378 C CA . LEU B 1 140 ? 0.516 -37.887 -18.602 1.00 65.68 120 LEU B CA 1
ATOM 2379 C C . LEU B 1 140 ? 0.387 -36.363 -18.641 1.00 71.18 120 LEU B C 1
ATOM 2380 O O . LEU B 1 140 ? 0.043 -35.800 -19.678 1.00 72.61 120 LEU B O 1
ATOM 2385 N N . PHE B 1 141 ? 0.666 -35.706 -17.514 1.00 72.72 121 PHE B N 1
ATOM 2386 C CA . PHE B 1 141 ? 0.556 -34.248 -17.386 1.00 69.54 121 PHE B CA 1
ATOM 2387 C C . PHE B 1 141 ? 1.152 -33.742 -16.082 1.00 76.00 121 PHE B C 1
ATOM 2388 O O . PHE B 1 141 ? 1.088 -34.423 -15.051 1.00 74.25 121 PHE B O 1
ATOM 2396 N N . HIS B 1 142 ? 1.740 -32.547 -16.148 1.00 85.65 122 HIS B N 1
ATOM 2397 C CA . HIS B 1 142 ? 2.151 -31.793 -14.964 1.00 88.63 122 HIS B CA 1
ATOM 2398 C C . HIS B 1 142 ? 2.196 -30.289 -15.269 1.00 84.54 122 HIS B C 1
ATOM 2399 O O . HIS B 1 142 ? 2.490 -29.877 -16.395 1.00 79.71 122 HIS B O 1
ATOM 2406 N N . ASP B 1 143 ? 1.908 -29.475 -14.262 1.00 78.20 123 ASP B N 1
ATOM 2407 C CA . ASP B 1 143 ? 1.974 -28.034 -14.423 1.00 81.08 123 ASP B CA 1
ATOM 2408 C C . ASP B 1 143 ? 1.895 -27.312 -13.079 1.00 82.29 123 ASP B C 1
ATOM 2409 O O . ASP B 1 143 ? 1.437 -27.865 -12.074 1.00 71.96 123 ASP B O 1
ATOM 2414 N N . ILE B 1 144 ? 2.378 -26.074 -13.078 1.00 85.72 124 ILE B N 1
ATOM 2415 C CA . ILE B 1 144 ? 2.376 -25.237 -11.897 1.00 86.80 124 ILE B CA 1
ATOM 2416 C C . ILE B 1 144 ? 1.568 -23.971 -12.113 1.00 88.77 124 ILE B C 1
ATOM 2417 O O . ILE B 1 144 ? 1.929 -23.109 -12.924 1.00 94.41 124 ILE B O 1
ATOM 2422 N N . ILE B 1 145 ? 0.456 -23.880 -11.392 1.00 85.29 125 ILE B N 1
ATOM 2423 C CA . ILE B 1 145 ? -0.383 -22.694 -11.430 1.00 88.12 125 ILE B CA 1
ATOM 2424 C C . ILE B 1 145 ? 0.038 -21.779 -10.281 1.00 91.87 125 ILE B C 1
ATOM 2425 O O . ILE B 1 145 ? -0.177 -22.091 -9.103 1.00 80.23 125 ILE B O 1
ATOM 2430 N N . THR B 1 146 ? 0.670 -20.661 -10.614 1.00 97.12 126 THR B N 1
ATOM 2431 C CA . THR B 1 146 ? 1.109 -19.756 -9.567 1.00 103.43 126 THR B CA 1
ATOM 2432 C C . THR B 1 146 ? -0.030 -18.827 -9.166 1.00 120.97 126 THR B C 1
ATOM 2433 O O . THR B 1 146 ? -0.824 -18.405 -10.015 1.00 128.64 126 THR B O 1
ATOM 2437 N N . ASP B 1 147 ? -0.090 -18.511 -7.872 1.00 121.96 127 ASP B N 1
ATOM 2438 C CA . ASP B 1 147 ? -1.060 -17.564 -7.318 1.00 122.70 127 ASP B CA 1
ATOM 2439 C C . ASP B 1 147 ? -2.501 -17.868 -7.748 1.00 109.66 127 ASP B C 1
ATOM 2440 O O . ASP B 1 147 ? -3.090 -17.141 -8.546 1.00 102.00 127 ASP B O 1
ATOM 2445 N N . ILE B 1 148 ? -3.046 -18.961 -7.227 1.00 106.19 128 ILE B N 1
ATOM 2446 C CA . ILE B 1 148 ? -4.369 -19.440 -7.602 1.00 98.93 128 ILE B CA 1
ATOM 2447 C C . ILE B 1 148 ? -5.422 -18.409 -7.187 1.00 101.41 128 ILE B C 1
ATOM 2448 O O . ILE B 1 148 ? -5.332 -17.817 -6.108 1.00 99.87 128 ILE B O 1
ATOM 2453 N N . THR B 1 149 ? -6.391 -18.151 -8.062 1.00 104.79 129 THR B N 1
ATOM 2454 C CA . THR B 1 149 ? -7.412 -17.147 -7.766 1.00 108.51 129 THR B CA 1
ATOM 2455 C C . THR B 1 149 ? -8.337 -17.669 -6.679 1.00 111.41 129 THR B C 1
ATOM 2456 O O . THR B 1 149 ? -8.459 -18.878 -6.499 1.00 107.57 129 THR B O 1
ATOM 2460 N N . ASP B 1 150 ? -8.980 -16.765 -5.947 1.00 113.61 130 ASP B N 1
ATOM 2461 C CA . ASP B 1 150 ? -9.794 -17.184 -4.814 1.00 113.84 130 ASP B CA 1
ATOM 2462 C C . ASP B 1 150 ? -11.023 -17.993 -5.258 1.00 111.65 130 ASP B C 1
ATOM 2463 O O . ASP B 1 150 ? -11.442 -18.920 -4.561 1.00 112.05 130 ASP B O 1
ATOM 2468 N N . GLN B 1 151 ? -11.576 -17.673 -6.426 1.00 107.53 131 GLN B N 1
ATOM 2469 C CA . GLN B 1 151 ? -12.735 -18.408 -6.927 1.00 105.57 131 GLN B CA 1
ATOM 2470 C C . GLN B 1 151 ? -12.322 -19.808 -7.346 1.00 105.56 131 GLN B C 1
ATOM 2471 O O . GLN B 1 151 ? -13.087 -20.767 -7.209 1.00 104.31 131 GLN B O 1
ATOM 2477 N N . HIS B 1 152 ? -11.109 -19.921 -7.870 1.00 103.33 132 HIS B N 1
ATOM 2478 C CA . HIS B 1 152 ? -10.578 -21.229 -8.214 1.00 104.48 132 HIS B CA 1
ATOM 2479 C C . HIS B 1 152 ? -10.327 -22.028 -6.935 1.00 103.86 132 HIS B C 1
ATOM 2480 O O . HIS B 1 152 ? -10.661 -23.209 -6.861 1.00 111.37 132 HIS B O 1
ATOM 2487 N N . ALA B 1 153 ? -9.759 -21.382 -5.924 1.00 96.01 133 ALA B N 1
ATOM 2488 C CA . ALA B 1 153 ? -9.422 -22.070 -4.679 1.00 93.83 133 ALA B CA 1
ATOM 2489 C C . ALA B 1 153 ? -10.637 -22.619 -3.938 1.00 100.61 133 ALA B C 1
ATOM 2490 O O . ALA B 1 153 ? -10.586 -23.724 -3.391 1.00 99.41 133 ALA B O 1
ATOM 2492 N N . VAL B 1 154 ? -11.721 -21.851 -3.902 1.00 106.29 134 VAL B N 1
ATOM 2493 C CA . VAL B 1 154 ? -12.883 -22.257 -3.116 1.00 107.76 134 VAL B CA 1
ATOM 2494 C C . VAL B 1 154 ? -13.593 -23.470 -3.721 1.00 99.84 134 VAL B C 1
ATOM 2495 O O . VAL B 1 154 ? -13.982 -24.390 -2.994 1.00 93.50 134 VAL B O 1
ATOM 2499 N N . ILE B 1 155 ? -13.729 -23.492 -5.046 1.00 102.67 135 ILE B N 1
ATOM 2500 C CA . ILE B 1 155 ? -14.398 -24.602 -5.722 1.00 98.93 135 ILE B CA 1
ATOM 2501 C C . ILE B 1 155 ? -13.508 -25.830 -5.754 1.00 91.42 135 ILE B C 1
ATOM 2502 O O . ILE B 1 155 ? -13.994 -26.966 -5.800 1.00 89.24 135 ILE B O 1
ATOM 2507 N N . LEU B 1 156 ? -12.203 -25.604 -5.694 1.00 89.24 136 LEU B N 1
ATOM 2508 C CA . LEU B 1 156 ? -11.267 -26.712 -5.680 1.00 91.06 136 LEU B CA 1
ATOM 2509 C C . LEU B 1 156 ? -11.489 -27.488 -4.395 1.00 98.58 136 LEU B C 1
ATOM 2510 O O . LEU B 1 156 ? -11.525 -28.722 -4.369 1.00 103.01 136 LEU B O 1
ATOM 2515 N N . ASN B 1 157 ? -11.691 -26.740 -3.328 1.00 92.07 137 ASN B N 1
ATOM 2516 C CA . ASN B 1 157 ? -11.766 -27.331 -2.016 1.00 95.54 137 ASN B CA 1
ATOM 2517 C C . ASN B 1 157 ? -12.999 -28.204 -1.715 1.00 110.24 137 ASN B C 1
ATOM 2518 O O . ASN B 1 157 ? -12.920 -29.051 -0.829 1.00 118.54 137 ASN B O 1
ATOM 2523 N N . ARG B 1 158 ? -14.104 -28.084 -2.449 1.00 110.73 138 ARG B N 1
ATOM 2524 C CA . ARG B 1 158 ? -15.265 -28.829 -1.989 1.00 110.20 138 ARG B CA 1
ATOM 2525 C C . ARG B 1 158 ? -15.482 -30.206 -2.600 1.00 120.25 138 ARG B C 1
ATOM 2526 O O . ARG B 1 158 ? -16.300 -30.964 -2.045 1.00 129.55 138 ARG B O 1
ATOM 2534 N N . ASN B 1 159 ? -14.795 -30.567 -3.689 1.00 122.10 139 ASN B N 1
ATOM 2535 C CA . ASN B 1 159 ? -14.821 -31.984 -4.034 1.00 137.29 139 ASN B CA 1
ATOM 2536 C C . ASN B 1 159 ? -13.343 -32.422 -4.065 1.00 141.38 139 ASN B C 1
ATOM 2537 O O . ASN B 1 159 ? -12.875 -33.217 -4.887 1.00 144.19 139 ASN B O 1
ATOM 2542 N N . ARG B 1 160 ? -12.629 -31.851 -3.103 1.00 140.32 140 ARG B N 1
ATOM 2543 C CA . ARG B 1 160 ? -11.536 -32.541 -2.434 1.00 134.58 140 ARG B CA 1
ATOM 2544 C C . ARG B 1 160 ? -12.102 -32.720 -1.019 1.00 132.27 140 ARG B C 1
ATOM 2545 O O . ARG B 1 160 ? -13.252 -32.341 -0.740 1.00 127.76 140 ARG B O 1
ATOM 2553 N N . GLN B 1 161 ? -11.297 -33.260 -0.122 1.00 135.87 141 GLN B N 1
ATOM 2554 C CA . GLN B 1 161 ? -11.545 -33.130 1.298 1.00 135.29 141 GLN B CA 1
ATOM 2555 C C . GLN B 1 161 ? -10.169 -33.176 1.943 1.00 132.07 141 GLN B C 1
ATOM 2556 O O . GLN B 1 161 ? -9.162 -32.914 1.275 1.00 130.28 141 GLN B O 1
ATOM 2562 N N . ALA B 1 162 ? -10.118 -33.546 3.216 1.00 129.44 142 ALA B N 1
ATOM 2563 C CA . ALA B 1 162 ? -8.881 -33.534 3.979 1.00 131.79 142 ALA B CA 1
ATOM 2564 C C . ALA B 1 162 ? -8.284 -32.142 3.932 1.00 134.73 142 ALA B C 1
ATOM 2565 O O . ALA B 1 162 ? -8.984 -31.182 4.234 1.00 148.43 142 ALA B O 1
ATOM 2567 N N . SER B 1 163 ? -7.037 -32.008 3.494 1.00 121.69 143 SER B N 1
ATOM 2568 C CA . SER B 1 163 ? -6.425 -30.679 3.473 1.00 116.67 143 SER B CA 1
ATOM 2569 C C . SER B 1 163 ? -6.976 -29.752 2.401 1.00 113.65 143 SER B C 1
ATOM 2570 O O . SER B 1 163 ? -7.642 -30.189 1.451 1.00 111.72 143 SER B O 1
ATOM 2573 N N . MET B 1 164 ? -6.697 -28.464 2.587 1.00 111.44 144 MET B N 1
ATOM 2574 C CA . MET B 1 164 ? -7.192 -27.415 1.708 1.00 118.04 144 MET B CA 1
ATOM 2575 C C . MET B 1 164 ? -6.090 -26.438 1.285 1.00 117.14 144 MET B C 1
ATOM 2576 O O . MET B 1 164 ? -5.087 -26.264 1.984 1.00 117.55 144 MET B O 1
ATOM 2581 N N . ILE B 1 165 ? -6.286 -25.807 0.130 1.00 109.98 145 ILE B N 1
ATOM 2582 C CA . ILE B 1 165 ? -5.378 -24.781 -0.357 1.00 102.23 145 ILE B CA 1
ATOM 2583 C C . ILE B 1 165 ? -5.992 -23.399 -0.165 1.00 99.40 145 ILE B C 1
ATOM 2584 O O . ILE B 1 165 ? -7.185 -23.209 -0.394 1.00 98.46 145 ILE B O 1
ATOM 2589 N N . LEU B 1 166 ? -5.179 -22.436 0.262 1.00 99.25 146 LEU B N 1
ATOM 2590 C CA . LEU B 1 166 ? -5.673 -21.082 0.504 1.00 104.73 146 LEU B CA 1
ATOM 2591 C C . LEU B 1 166 ? -5.337 -20.161 -0.661 1.00 106.61 146 LEU B C 1
ATOM 2592 O O . LEU B 1 166 ? -4.296 -20.325 -1.303 1.00 109.29 146 LEU B O 1
ATOM 2597 N N . PRO B 1 167 ? -6.213 -19.174 -0.920 1.00 105.77 147 PRO B N 1
ATOM 2598 C CA . PRO B 1 167 ? -5.997 -18.242 -2.031 1.00 105.75 147 PRO B CA 1
ATOM 2599 C C . PRO B 1 167 ? -4.662 -17.528 -1.914 1.00 102.11 147 PRO B C 1
ATOM 2600 O O . PRO B 1 167 ? -4.311 -17.025 -0.843 1.00 99.07 147 PRO B O 1
ATOM 2604 N N . GLY B 1 168 ? -3.930 -17.485 -3.021 1.00 99.82 148 GLY B N 1
ATOM 2605 C CA . GLY B 1 168 ? -2.620 -16.869 -3.043 1.00 101.37 148 GLY B CA 1
ATOM 2606 C C . GLY B 1 168 ? -1.494 -17.879 -3.119 1.00 102.93 148 GLY B C 1
ATOM 2607 O O . GLY B 1 168 ? -0.394 -17.554 -3.593 1.00 99.48 148 GLY B O 1
ATOM 2608 N N . GLN B 1 169 ? -1.763 -19.106 -2.669 1.00 96.83 149 GLN B N 1
ATOM 2609 C CA . GLN B 1 169 ? -0.767 -20.173 -2.735 1.00 96.76 149 GLN B CA 1
ATOM 2610 C C . GLN B 1 169 ? -0.559 -20.702 -4.150 1.00 96.97 149 GLN B C 1
ATOM 2611 O O . GLN B 1 169 ? -1.437 -20.560 -5.007 1.00 101.27 149 GLN B O 1
ATOM 2617 N N . SER B 1 170 ? 0.589 -21.339 -4.385 1.00 93.18 150 SER B N 1
ATOM 2618 C CA . SER B 1 170 ? 0.871 -21.933 -5.692 1.00 92.96 150 SER B CA 1
ATOM 2619 C C . SER B 1 170 ? 0.508 -23.407 -5.753 1.00 99.56 150 SER B C 1
ATOM 2620 O O . SER B 1 170 ? 0.729 -24.158 -4.792 1.00 96.51 150 SER B O 1
ATOM 2623 N N . LEU B 1 171 ? -0.014 -23.819 -6.907 1.00 102.83 151 LEU B N 1
ATOM 2624 C CA . LEU B 1 171 ? -0.508 -25.178 -7.070 1.00 95.17 151 LEU B CA 1
ATOM 2625 C C . LEU B 1 171 ? 0.218 -25.958 -8.163 1.00 97.96 151 LEU B C 1
ATOM 2626 O O . LEU B 1 171 ? 0.334 -25.512 -9.313 1.00 103.58 151 LEU B O 1
ATOM 2631 N N . LEU B 1 172 ? 0.713 -27.126 -7.756 1.00 87.02 152 LEU B N 1
ATOM 2632 C CA . LEU B 1 172 ? 1.288 -28.132 -8.631 1.00 78.15 152 LEU B CA 1
ATOM 2633 C C . LEU B 1 172 ? 0.308 -29.290 -8.859 1.00 79.82 152 LEU B C 1
ATOM 2634 O O . LEU B 1 172 ? -0.170 -29.903 -7.899 1.00 74.13 152 LEU B O 1
ATOM 2639 N N . VAL B 1 173 ? 0.050 -29.607 -10.129 1.00 77.79 153 VAL B N 1
ATOM 2640 C CA . VAL B 1 173 ? -0.755 -30.771 -10.506 1.00 81.08 153 VAL B CA 1
ATOM 2641 C C . VAL B 1 173 ? 0.118 -31.765 -11.288 1.00 74.86 153 VAL B C 1
ATOM 2642 O O . VAL B 1 173 ? 0.983 -31.345 -12.049 1.00 79.09 153 VAL B O 1
ATOM 2646 N N . TYR B 1 174 ? -0.071 -33.069 -11.052 1.00 76.28 154 TYR B N 1
ATOM 2647 C CA . TYR B 1 174 ? 0.735 -34.136 -11.688 1.00 77.35 154 TYR B CA 1
ATOM 2648 C C . TYR B 1 174 ? -0.100 -35.426 -11.970 1.00 79.77 154 TYR B C 1
ATOM 2649 O O . TYR B 1 174 ? -0.715 -35.990 -11.055 1.00 71.87 154 TYR B O 1
ATOM 2658 N N . GLU B 1 175 ? -0.132 -35.880 -13.226 1.00 76.25 155 GLU B N 1
ATOM 2659 C CA . GLU B 1 175 ? -0.917 -37.067 -13.616 1.00 72.88 155 GLU B CA 1
ATOM 2660 C C . GLU B 1 175 ? -0.030 -38.151 -14.216 1.00 74.14 155 GLU B C 1
ATOM 2661 O O . GLU B 1 175 ? 0.877 -37.865 -14.985 1.00 82.78 155 GLU B O 1
ATOM 2667 N N . MET B 1 176 ? -0.295 -39.397 -13.844 1.00 74.02 156 MET B N 1
ATOM 2668 C CA . MET B 1 176 ? 0.506 -40.533 -14.274 1.00 69.73 156 MET B CA 1
ATOM 2669 C C . MET B 1 176 ? -0.376 -41.779 -14.396 1.00 73.23 156 MET B C 1
ATOM 2670 O O . MET B 1 176 ? -1.504 -41.807 -13.900 1.00 65.26 156 MET B O 1
ATOM 2675 N N . THR B 1 177 ? 0.160 -42.802 -15.051 1.00 72.15 157 THR B N 1
ATOM 2676 C CA . THR B 1 177 ? -0.479 -44.101 -15.140 1.00 65.56 157 THR B CA 1
ATOM 2677 C C . THR B 1 177 ? 0.619 -45.146 -15.336 1.00 72.63 157 THR B C 1
ATOM 2678 O O . THR B 1 177 ? 1.596 -44.893 -16.049 1.00 76.95 157 THR B O 1
ATOM 2682 N N . PRO B 1 178 ? 0.483 -46.319 -14.690 1.00 65.93 158 PRO B N 1
ATOM 2683 C CA . PRO B 1 178 ? -0.613 -46.703 -13.796 1.00 59.56 158 PRO B CA 1
ATOM 2684 C C . PRO B 1 178 ? -0.817 -45.802 -12.566 1.00 62.70 158 PRO B C 1
ATOM 2685 O O . PRO B 1 178 ? 0.137 -45.235 -12.006 1.00 51.03 158 PRO B O 1
ATOM 2689 N N . ALA B 1 179 ? -2.083 -45.727 -12.150 1.00 60.84 159 ALA B N 1
ATOM 2690 C CA . ALA B 1 179 ? -2.546 -44.816 -11.118 1.00 63.83 159 ALA B CA 1
ATOM 2691 C C . ALA B 1 179 ? -1.849 -44.979 -9.767 1.00 60.20 159 ALA B C 1
ATOM 2692 O O . ALA B 1 179 ? -1.664 -43.992 -9.046 1.00 59.77 159 ALA B O 1
ATOM 2694 N N . LEU B 1 180 ? -1.452 -46.206 -9.424 1.00 57.58 160 LEU B N 1
ATOM 2695 C CA . LEU B 1 180 ? -0.977 -46.479 -8.064 1.00 48.56 160 LEU B CA 1
ATOM 2696 C C . LEU B 1 180 ? 0.378 -45.844 -7.820 1.00 51.47 160 LEU B C 1
ATOM 2697 O O . LEU B 1 180 ? 0.782 -45.683 -6.685 1.00 60.72 160 LEU B O 1
ATOM 2702 N N . PHE B 1 181 ? 1.054 -45.440 -8.891 1.00 56.46 161 PHE B N 1
ATOM 2703 C CA . PHE B 1 181 ? 2.332 -44.739 -8.787 1.00 60.81 161 PHE B CA 1
ATOM 2704 C C . PHE B 1 181 ? 2.212 -43.351 -8.184 1.00 67.25 161 PHE B C 1
ATOM 2705 O O . PHE B 1 181 ? 3.226 -42.767 -7.809 1.00 76.40 161 PHE B O 1
ATOM 2713 N N . ALA B 1 182 ? 0.990 -42.820 -8.102 1.00 64.35 162 ALA B N 1
ATOM 2714 C CA . ALA B 1 182 ? 0.762 -41.509 -7.489 1.00 65.69 162 ALA B CA 1
ATOM 2715 C C . ALA B 1 182 ? 1.201 -41.572 -6.043 1.00 67.39 162 ALA B C 1
ATOM 2716 O O . ALA B 1 182 ? 1.656 -40.584 -5.470 1.00 75.28 162 ALA B O 1
ATOM 2718 N N . ALA B 1 183 ? 1.088 -42.766 -5.477 1.00 56.39 163 ALA B N 1
ATOM 2719 C CA . ALA B 1 183 ? 1.450 -43.022 -4.094 1.00 55.60 163 ALA B CA 1
ATOM 2720 C C . ALA B 1 183 ? 2.906 -42.696 -3.788 1.00 63.11 163 ALA B C 1
ATOM 2721 O O . ALA B 1 183 ? 3.202 -41.948 -2.857 1.00 70.37 163 ALA B O 1
ATOM 2723 N N . VAL B 1 184 ? 3.823 -43.237 -4.581 1.00 60.27 164 VAL B N 1
ATOM 2724 C CA . VAL B 1 184 ? 5.228 -43.044 -4.270 1.00 59.97 164 VAL B CA 1
ATOM 2725 C C . VAL B 1 184 ? 5.630 -41.590 -4.561 1.00 71.91 164 VAL B C 1
ATOM 2726 O O . VAL B 1 184 ? 6.433 -41.010 -3.823 1.00 80.46 164 VAL B O 1
ATOM 2730 N N . ALA B 1 185 ? 5.035 -40.985 -5.592 1.00 61.94 165 ALA B N 1
ATOM 2731 C CA . ALA B 1 185 ? 5.306 -39.581 -5.923 1.00 63.79 165 ALA B CA 1
ATOM 2732 C C . ALA B 1 185 ? 4.885 -38.636 -4.794 1.00 67.04 165 ALA B C 1
ATOM 2733 O O . ALA B 1 185 ? 5.578 -37.669 -4.508 1.00 71.32 165 ALA B O 1
ATOM 2735 N N . ALA B 1 186 ? 3.740 -38.907 -4.168 1.00 65.65 166 ALA B N 1
ATOM 2736 C CA . ALA B 1 186 ? 3.257 -38.073 -3.069 1.00 64.53 166 ALA B CA 1
ATOM 2737 C C . ALA B 1 186 ? 4.217 -38.146 -1.899 1.00 72.46 166 ALA B C 1
ATOM 2738 O O . ALA B 1 186 ? 4.616 -37.118 -1.319 1.00 67.50 166 ALA B O 1
ATOM 2740 N N . ASN B 1 187 ? 4.603 -39.368 -1.554 1.00 75.77 167 ASN B N 1
ATOM 2741 C CA . ASN B 1 187 ? 5.477 -39.557 -0.412 1.00 75.21 167 ASN B CA 1
ATOM 2742 C C . ASN B 1 187 ? 6.853 -38.916 -0.591 1.00 76.59 167 ASN B C 1
ATOM 2743 O O . ASN B 1 187 ? 7.408 -38.334 0.347 1.00 77.06 167 ASN B O 1
ATOM 2748 N N . GLU B 1 188 ? 7.390 -39.008 -1.804 1.00 73.45 168 GLU B N 1
ATOM 2749 C CA . GLU B 1 188 ? 8.705 -38.449 -2.090 1.00 75.42 168 GLU B CA 1
ATOM 2750 C C . GLU B 1 188 ? 8.667 -36.928 -2.131 1.00 79.97 168 GLU B C 1
ATOM 2751 O O . GLU B 1 188 ? 9.582 -36.264 -1.652 1.00 85.02 168 GLU B O 1
ATOM 2757 N N . ALA B 1 189 ? 7.610 -36.380 -2.716 1.00 79.66 169 ALA B N 1
ATOM 2758 C CA . ALA B 1 189 ? 7.444 -34.939 -2.779 1.00 81.73 169 ALA B CA 1
ATOM 2759 C C . ALA B 1 189 ? 7.424 -34.316 -1.378 1.00 87.09 169 ALA B C 1
ATOM 2760 O O . ALA B 1 189 ? 8.068 -33.287 -1.141 1.00 92.99 169 ALA B O 1
ATOM 2762 N N . GLU B 1 190 ? 6.701 -34.940 -0.451 1.00 80.32 170 GLU B N 1
ATOM 2763 C CA . GLU B 1 190 ? 6.605 -34.407 0.906 1.00 82.64 170 GLU B CA 1
ATOM 2764 C C . GLU B 1 190 ? 7.940 -34.517 1.641 1.00 91.72 170 GLU B C 1
ATOM 2765 O O . GLU B 1 190 ? 8.269 -33.698 2.512 1.00 91.66 170 GLU B O 1
ATOM 2771 N N . ARG B 1 191 ? 8.707 -35.534 1.267 1.00 90.85 171 ARG B N 1
ATOM 2772 C CA . ARG B 1 191 ? 9.986 -35.814 1.895 1.00 91.43 171 ARG B CA 1
ATOM 2773 C C . ARG B 1 191 ? 10.973 -34.664 1.682 1.00 96.08 171 ARG B C 1
ATOM 2774 O O . ARG B 1 191 ? 11.678 -34.263 2.613 1.00 105.93 171 ARG B O 1
ATOM 2782 N N . VAL B 1 192 ? 11.002 -34.119 0.465 1.00 89.02 172 VAL B N 1
ATOM 2783 C CA . VAL B 1 192 ? 12.010 -33.119 0.095 1.00 90.05 172 VAL B CA 1
ATOM 2784 C C . VAL B 1 192 ? 11.520 -31.699 0.284 1.00 92.55 172 VAL B C 1
ATOM 2785 O O . VAL B 1 192 ? 12.296 -30.751 0.193 1.00 95.32 172 VAL B O 1
ATOM 2789 N N . ALA B 1 193 ? 10.233 -31.554 0.561 1.00 91.24 173 ALA B N 1
ATOM 2790 C CA . ALA B 1 193 ? 9.665 -30.235 0.768 1.00 92.25 173 ALA B CA 1
ATOM 2791 C C . ALA B 1 193 ? 8.600 -30.309 1.852 1.00 91.75 173 ALA B C 1
ATOM 2792 O O . ALA B 1 193 ? 7.423 -30.108 1.589 1.00 92.04 173 ALA B O 1
ATOM 2794 N N . PRO B 1 194 ? 9.027 -30.567 3.097 1.00 91.81 174 PRO B N 1
ATOM 2795 C CA . PRO B 1 194 ? 8.102 -30.905 4.190 1.00 95.05 174 PRO B CA 1
ATOM 2796 C C . PRO B 1 194 ? 7.089 -29.808 4.526 1.00 102.35 174 PRO B C 1
ATOM 2797 O O . PRO B 1 194 ? 6.057 -30.093 5.129 1.00 106.09 174 PRO B O 1
ATOM 2801 N N . GLY B 1 195 ? 7.368 -28.575 4.119 1.00 109.73 175 GLY B N 1
ATOM 2802 C CA . GLY B 1 195 ? 6.468 -27.465 4.381 1.00 109.71 175 GLY B CA 1
ATOM 2803 C C . GLY B 1 195 ? 5.244 -27.440 3.483 1.00 105.88 175 GLY B C 1
ATOM 2804 O O . GLY B 1 195 ? 4.330 -26.638 3.690 1.00 103.21 175 GLY B O 1
ATOM 2805 N N . LEU B 1 196 ? 5.222 -28.309 2.475 1.00 103.34 176 LEU B N 1
ATOM 2806 C CA . LEU B 1 196 ? 4.139 -28.283 1.498 1.00 97.41 176 LEU B CA 1
ATOM 2807 C C . LEU B 1 196 ? 2.824 -28.790 2.072 1.00 97.64 176 LEU B C 1
ATOM 2808 O O . LEU B 1 196 ? 2.770 -29.313 3.191 1.00 101.02 176 LEU B O 1
ATOM 2813 N N . THR B 1 197 ? 1.763 -28.605 1.293 1.00 92.95 177 THR B N 1
ATOM 2814 C CA . THR B 1 197 ? 0.434 -29.050 1.680 1.00 90.71 177 THR B CA 1
ATOM 2815 C C . THR B 1 197 ? -0.086 -30.089 0.692 1.00 91.67 177 THR B C 1
ATOM 2816 O O . THR B 1 197 ? -0.272 -29.800 -0.487 1.00 97.13 177 THR B O 1
ATOM 2820 N N . VAL B 1 198 ? -0.334 -31.296 1.182 1.00 86.56 178 VAL B N 1
ATOM 2821 C CA . VAL B 1 198 ? -0.927 -32.338 0.363 1.00 82.30 178 VAL B CA 1
ATOM 2822 C C . VAL B 1 198 ? -2.420 -32.116 0.307 1.00 79.87 178 VAL B C 1
ATOM 2823 O O . VAL B 1 198 ? -3.115 -32.373 1.285 1.00 87.92 178 VAL B O 1
ATOM 2827 N N . VAL B 1 199 ? -2.905 -31.623 -0.831 1.00 78.21 179 VAL B N 1
ATOM 2828 C CA . VAL B 1 199 ? -4.316 -31.273 -0.979 1.00 76.92 179 VAL B CA 1
ATOM 2829 C C . VAL B 1 199 ? -5.162 -32.503 -1.309 1.00 74.24 179 VAL B C 1
ATOM 2830 O O . VAL B 1 199 ? -6.239 -32.677 -0.740 1.00 77.13 179 VAL B O 1
ATOM 2834 N N . ASP B 1 200 ? -4.658 -33.359 -2.199 1.00 70.56 180 ASP B N 1
ATOM 2835 C CA . ASP B 1 200 ? -5.356 -34.582 -2.600 1.00 76.41 180 ASP B CA 1
ATOM 2836 C C . ASP B 1 200 ? -4.437 -35.555 -3.345 1.00 67.53 180 ASP B C 1
ATOM 2837 O O . ASP B 1 200 ? -3.517 -35.125 -4.051 1.00 67.73 180 ASP B O 1
ATOM 2842 N N . VAL B 1 201 ? -4.683 -36.858 -3.166 1.00 58.54 181 VAL B N 1
ATOM 2843 C CA . VAL B 1 201 ? -3.973 -37.938 -3.881 1.00 60.61 181 VAL B CA 1
ATOM 2844 C C . VAL B 1 201 ? -4.941 -39.038 -4.371 1.00 71.60 181 VAL B C 1
ATOM 2845 O O . VAL B 1 201 ? -5.532 -39.768 -3.557 1.00 73.40 181 VAL B O 1
ATOM 2849 N N . GLN B 1 202 ? -5.119 -39.154 -5.686 1.00 64.41 182 GLN B N 1
ATOM 2850 C CA . GLN B 1 202 ? -5.979 -40.201 -6.243 1.00 60.36 182 GLN B CA 1
ATOM 2851 C C . GLN B 1 202 ? -5.122 -41.342 -6.795 1.00 60.31 182 GLN B C 1
ATOM 2852 O O . GLN B 1 202 ? -4.450 -41.178 -7.810 1.00 75.03 182 GLN B O 1
ATOM 2858 N N . MET B 1 203 ? -5.133 -42.487 -6.123 1.00 56.48 183 MET B N 1
ATOM 2859 C CA . MET B 1 203 ? -4.282 -43.625 -6.496 1.00 53.28 183 MET B CA 1
ATOM 2860 C C . MET B 1 203 ? -5.040 -44.757 -7.203 1.00 56.55 183 MET B C 1
ATOM 2861 O O . MET B 1 203 ? -4.441 -45.739 -7.645 1.00 56.97 183 MET B O 1
ATOM 2866 N N . ILE B 1 204 ? -6.350 -44.611 -7.340 1.00 51.78 184 ILE B N 1
ATOM 2867 C CA . ILE B 1 204 ? -7.151 -45.685 -7.884 1.00 46.16 184 ILE B CA 1
ATOM 2868 C C . ILE B 1 204 ? -7.904 -45.185 -9.098 1.00 49.74 184 ILE B C 1
ATOM 2869 O O . ILE B 1 204 ? -8.531 -44.123 -9.053 1.00 61.65 184 ILE B O 1
ATOM 2874 N N . GLY B 1 205 ? -7.796 -45.926 -10.198 1.00 47.77 185 GLY B N 1
ATOM 2875 C CA . GLY B 1 205 ? -8.460 -45.561 -11.438 1.00 50.25 185 GLY B CA 1
ATOM 2876 C C . GLY B 1 205 ? -7.589 -45.835 -12.646 1.00 57.32 185 GLY B C 1
ATOM 2877 O O . GLY B 1 205 ? -6.606 -46.579 -12.556 1.00 57.12 185 GLY B O 1
ATOM 2878 N N . ALA B 1 206 ? -7.946 -45.224 -13.776 1.00 54.21 186 ALA B N 1
ATOM 2879 C CA . ALA B 1 206 ? -7.158 -45.349 -14.995 1.00 50.51 186 ALA B CA 1
ATOM 2880 C C . ALA B 1 206 ? -5.871 -44.533 -14.921 1.00 57.17 186 ALA B C 1
ATOM 2881 O O . ALA B 1 206 ? -4.858 -44.917 -15.510 1.00 63.55 186 ALA B O 1
ATOM 2883 N N . ALA B 1 207 ? -5.914 -43.426 -14.180 1.00 53.98 187 ALA B N 1
ATOM 2884 C CA . ALA B 1 207 ? -4.756 -42.545 -14.002 1.00 60.06 187 ALA B CA 1
ATOM 2885 C C . ALA B 1 207 ? -4.689 -41.998 -12.567 1.00 65.34 187 ALA B C 1
ATOM 2886 O O . ALA B 1 207 ? -5.720 -41.739 -11.935 1.00 72.77 187 ALA B O 1
ATOM 2888 N N . GLY B 1 208 ? -3.472 -41.800 -12.066 1.00 61.74 188 GLY B N 1
ATOM 2889 C CA . GLY B 1 208 ? -3.272 -41.236 -10.740 1.00 61.19 188 GLY B CA 1
ATOM 2890 C C . GLY B 1 208 ? -3.130 -39.727 -10.808 1.00 62.90 188 GLY B C 1
ATOM 2891 O O . GLY B 1 208 ? -2.608 -39.180 -11.786 1.00 53.46 188 GLY B O 1
ATOM 2892 N N . ARG B 1 209 ? -3.622 -39.044 -9.779 1.00 72.88 189 ARG B N 1
ATOM 2893 C CA . ARG B 1 209 ? -3.579 -37.575 -9.754 1.00 73.83 189 ARG B CA 1
ATOM 2894 C C . ARG B 1 209 ? -3.094 -37.012 -8.438 1.00 73.89 189 ARG B C 1
ATOM 2895 O O . ARG B 1 209 ? -3.536 -37.418 -7.355 1.00 75.10 189 ARG B O 1
ATOM 2903 N N . LEU B 1 210 ? -2.199 -36.042 -8.549 1.00 81.25 190 LEU B N 1
ATOM 2904 C CA . LEU B 1 210 ? -1.585 -35.429 -7.385 1.00 83.04 190 LEU B CA 1
ATOM 2905 C C . LEU B 1 210 ? -1.810 -33.916 -7.368 1.00 82.18 190 LEU B C 1
ATOM 2906 O O . LEU B 1 210 ? -1.607 -33.226 -8.376 1.00 80.83 190 LEU B O 1
ATOM 2911 N N . TYR B 1 211 ? -2.267 -33.419 -6.222 1.00 84.42 191 TYR B N 1
ATOM 2912 C CA . TYR B 1 211 ? -2.455 -31.986 -5.988 1.00 80.14 191 TYR B CA 1
ATOM 2913 C C . TYR B 1 211 ? -1.597 -31.495 -4.818 1.00 81.45 191 TYR B C 1
ATOM 2914 O O . TYR B 1 211 ? -1.758 -31.962 -3.692 1.00 88.96 191 TYR B O 1
ATOM 2923 N N . ILE B 1 212 ? -0.682 -30.566 -5.074 1.00 85.84 192 ILE B N 1
ATOM 2924 C CA . ILE B 1 212 ? 0.189 -30.050 -4.016 1.00 88.91 192 ILE B CA 1
ATOM 2925 C C . ILE B 1 212 ? 0.200 -28.510 -3.981 1.00 91.41 192 ILE B C 1
ATOM 2926 O O . ILE B 1 212 ? 0.371 -27.855 -5.008 1.00 82.19 192 ILE B O 1
ATOM 2931 N N . GLY B 1 213 ? 0.011 -27.948 -2.787 1.00 100.79 193 GLY B N 1
ATOM 2932 C CA . GLY B 1 213 ? 0.012 -26.505 -2.589 1.00 103.04 193 GLY B CA 1
ATOM 2933 C C . GLY B 1 213 ? 1.175 -26.060 -1.719 1.00 100.24 193 GLY B C 1
ATOM 2934 O O . GLY B 1 213 ? 1.624 -26.802 -0.848 1.00 97.22 193 GLY B O 1
ATOM 2935 N N . GLY B 1 214 ? 1.666 -24.850 -1.963 1.00 96.25 194 GLY B N 1
ATOM 2936 C CA . GLY B 1 214 ? 2.772 -24.303 -1.197 1.00 96.29 194 GLY B CA 1
ATOM 2937 C C . GLY B 1 214 ? 3.270 -23.029 -1.849 1.00 105.20 194 GLY B C 1
ATOM 2938 O O . GLY B 1 214 ? 2.530 -22.378 -2.601 1.00 107.37 194 GLY B O 1
ATOM 2939 N N . SER B 1 215 ? 4.507 -22.648 -1.540 1.00 106.01 195 SER B N 1
ATOM 2940 C CA . SER B 1 215 ? 5.155 -21.533 -2.231 1.00 105.74 195 SER B CA 1
ATOM 2941 C C . SER B 1 215 ? 5.583 -22.011 -3.609 1.00 104.79 195 SER B C 1
ATOM 2942 O O . SER B 1 215 ? 5.623 -23.221 -3.854 1.00 97.61 195 SER B O 1
ATOM 2945 N N . THR B 1 216 ? 5.881 -21.077 -4.511 1.00 105.28 196 THR B N 1
ATOM 2946 C CA . THR B 1 216 ? 6.281 -21.428 -5.877 1.00 102.82 196 THR B CA 1
ATOM 2947 C C . THR B 1 216 ? 7.587 -22.235 -5.937 1.00 101.52 196 THR B C 1
ATOM 2948 O O . THR B 1 216 ? 7.780 -23.028 -6.865 1.00 107.21 196 THR B O 1
ATOM 2952 N N . ASP B 1 217 ? 8.476 -22.066 -4.958 1.00 100.45 197 ASP B N 1
ATOM 2953 C CA . ASP B 1 217 ? 9.742 -22.814 -4.996 1.00 107.62 197 ASP B CA 1
ATOM 2954 C C . ASP B 1 217 ? 9.600 -24.223 -4.330 1.00 111.74 197 ASP B C 1
ATOM 2955 O O . ASP B 1 217 ? 10.226 -25.215 -4.781 1.00 108.17 197 ASP B O 1
ATOM 2960 N N . GLU B 1 218 ? 8.767 -24.325 -3.286 1.00 105.58 198 GLU B N 1
ATOM 2961 C CA . GLU B 1 218 ? 8.465 -25.615 -2.684 1.00 100.47 198 GLU B CA 1
ATOM 2962 C C . GLU B 1 218 ? 7.841 -26.544 -3.722 1.00 95.62 198 GLU B C 1
ATOM 2963 O O . GLU B 1 218 ? 8.154 -27.736 -3.768 1.00 92.81 198 GLU B O 1
ATOM 2969 N N . VAL B 1 219 ? 6.936 -26.006 -4.533 1.00 92.98 199 VAL B N 1
ATOM 2970 C CA . VAL B 1 219 ? 6.233 -26.839 -5.496 1.00 95.22 199 VAL B CA 1
ATOM 2971 C C . VAL B 1 219 ? 7.138 -27.156 -6.698 1.00 94.63 199 VAL B C 1
ATOM 2972 O O . VAL B 1 219 ? 6.985 -28.200 -7.342 1.00 96.60 199 VAL B O 1
ATOM 2976 N N . THR B 1 220 ? 8.090 -26.272 -6.991 1.00 90.73 200 THR B N 1
ATOM 2977 C CA . THR B 1 220 ? 9.049 -26.527 -8.066 1.00 98.88 200 THR B CA 1
ATOM 2978 C C . THR B 1 220 ? 10.058 -27.594 -7.654 1.00 103.03 200 THR B C 1
ATOM 2979 O O . THR B 1 220 ? 10.419 -28.458 -8.453 1.00 106.54 200 THR B O 1
ATOM 2983 N N . VAL B 1 221 ? 10.507 -27.528 -6.402 1.00 106.89 201 VAL B N 1
ATOM 2984 C CA . VAL B 1 221 ? 11.435 -28.519 -5.864 1.00 100.83 201 VAL B CA 1
ATOM 2985 C C . VAL B 1 221 ? 10.767 -29.881 -5.865 1.00 88.39 201 VAL B C 1
ATOM 2986 O O . VAL B 1 221 ? 11.386 -30.889 -6.199 1.00 84.02 201 VAL B O 1
ATOM 2990 N N . ALA B 1 222 ? 9.486 -29.897 -5.520 1.00 87.59 202 ALA B N 1
ATOM 2991 C CA . ALA B 1 222 ? 8.717 -31.135 -5.502 1.00 83.81 202 ALA B CA 1
ATOM 2992 C C . ALA B 1 222 ? 8.545 -31.704 -6.913 1.00 85.53 202 ALA B C 1
ATOM 2993 O O . ALA B 1 222 ? 8.780 -32.889 -7.147 1.00 88.06 202 ALA B O 1
ATOM 2995 N N . ARG B 1 223 ? 8.155 -30.857 -7.856 1.00 86.62 203 ARG B N 1
ATOM 2996 C CA . ARG B 1 223 ? 7.942 -31.309 -9.229 1.00 90.62 203 ARG B CA 1
ATOM 2997 C C . ARG B 1 223 ? 9.196 -31.887 -9.887 1.00 97.42 203 ARG B C 1
ATOM 2998 O O . ARG B 1 223 ? 9.131 -32.947 -10.524 1.00 91.65 203 ARG B O 1
ATOM 3006 N N . ASP B 1 224 ? 10.325 -31.194 -9.739 1.00 98.14 204 ASP B N 1
ATOM 3007 C CA . ASP B 1 224 ? 11.588 -31.655 -10.318 1.00 98.64 204 ASP B CA 1
ATOM 3008 C C . ASP B 1 224 ? 11.967 -33.040 -9.791 1.00 93.43 204 ASP B C 1
ATOM 3009 O O . ASP B 1 224 ? 12.342 -33.945 -10.552 1.00 79.38 204 ASP B O 1
ATOM 3014 N N . HIS B 1 225 ? 11.843 -33.188 -8.475 1.00 92.10 205 HIS B N 1
ATOM 3015 C CA . HIS B 1 225 ? 12.217 -34.406 -7.784 1.00 84.23 205 HIS B CA 1
ATOM 3016 C C . HIS B 1 225 ? 11.326 -35.585 -8.187 1.00 89.92 205 HIS B C 1
ATOM 3017 O O . HIS B 1 225 ? 11.822 -36.690 -8.394 1.00 95.87 205 HIS B O 1
ATOM 3024 N N . ILE B 1 226 ? 10.018 -35.350 -8.293 1.00 87.15 206 ILE B N 1
ATOM 3025 C CA . ILE B 1 226 ? 9.063 -36.387 -8.700 1.00 77.22 206 ILE B CA 1
ATOM 3026 C C . ILE B 1 226 ? 9.425 -36.971 -10.064 1.00 73.05 206 ILE B C 1
ATOM 3027 O O . ILE B 1 226 ? 9.432 -38.192 -10.243 1.00 64.48 206 ILE B O 1
ATOM 3032 N N . THR B 1 227 ? 9.750 -36.089 -11.005 1.00 78.66 207 THR B N 1
ATOM 3033 C CA . THR B 1 227 ? 10.142 -36.484 -12.359 1.00 87.87 207 THR B CA 1
ATOM 3034 C C . THR B 1 227 ? 11.353 -37.420 -12.351 1.00 85.24 207 THR B C 1
ATOM 3035 O O . THR B 1 227 ? 11.410 -38.406 -13.090 1.00 82.14 207 THR B O 1
ATOM 3039 N N . THR B 1 228 ? 12.308 -37.102 -11.491 1.00 84.81 208 THR B N 1
ATOM 3040 C CA . THR B 1 228 ? 13.512 -37.893 -11.338 1.00 87.12 208 THR B CA 1
ATOM 3041 C C . THR B 1 228 ? 13.193 -39.274 -10.817 1.00 92.51 208 THR B C 1
ATOM 3042 O O . THR B 1 228 ? 13.606 -40.278 -11.397 1.00 102.06 208 THR B O 1
ATOM 3046 N N . VAL B 1 229 ? 12.426 -39.309 -9.733 1.00 88.81 209 VAL B N 1
ATOM 3047 C CA . VAL B 1 229 ? 12.029 -40.548 -9.075 1.00 86.96 209 VAL B CA 1
ATOM 3048 C C . VAL B 1 229 ? 11.331 -41.540 -10.010 1.00 88.90 209 VAL B C 1
ATOM 3049 O O . VAL B 1 229 ? 11.636 -42.744 -9.994 1.00 89.32 209 VAL B O 1
ATOM 3053 N N . LEU B 1 230 ? 10.389 -41.023 -10.802 1.00 82.57 210 LEU B N 1
ATOM 3054 C CA . LEU B 1 230 ? 9.591 -41.832 -11.719 1.00 76.21 210 LEU B CA 1
ATOM 3055 C C . LEU B 1 230 ? 10.404 -42.377 -12.891 1.00 75.63 210 LEU B C 1
ATOM 3056 O O . LEU B 1 230 ? 10.201 -43.520 -13.312 1.00 80.52 210 LEU B O 1
ATOM 3061 N N . SER B 1 231 ? 11.323 -41.566 -13.414 1.00 72.00 211 SER B N 1
ATOM 3062 C CA . SER B 1 231 ? 12.178 -41.989 -14.527 1.00 83.84 211 SER B CA 1
ATOM 3063 C C . SER B 1 231 ? 13.137 -43.110 -14.118 1.00 86.58 211 SER B C 1
ATOM 3064 O O . SER B 1 231 ? 13.529 -43.948 -14.939 1.00 89.28 211 SER B O 1
ATOM 3067 N N . ALA B 1 232 ? 13.521 -43.091 -12.845 1.00 80.03 212 ALA B N 1
ATOM 3068 C CA . ALA B 1 232 ? 14.464 -44.052 -12.286 1.00 78.48 212 ALA B CA 1
ATOM 3069 C C . ALA B 1 232 ? 13.778 -45.357 -11.915 1.00 76.35 212 ALA B C 1
ATOM 3070 O O . ALA B 1 232 ? 14.445 -46.310 -11.547 1.00 75.03 212 ALA B O 1
ATOM 3072 N N . ILE B 1 233 ? 12.448 -45.386 -11.946 1.00 71.88 213 ILE B N 1
ATOM 3073 C CA . ILE B 1 233 ? 11.723 -46.606 -11.606 1.00 69.10 213 ILE B CA 1
ATOM 3074 C C . ILE B 1 233 ? 11.731 -47.538 -12.816 1.00 74.44 213 ILE B C 1
ATOM 3075 O O . ILE B 1 233 ? 11.409 -47.118 -13.942 1.00 76.77 213 ILE B O 1
ATOM 3080 N N . GLU B 1 234 ? 12.126 -48.791 -12.576 1.00 64.97 214 GLU B N 1
ATOM 3081 C CA . GLU B 1 234 ? 12.285 -49.784 -13.634 1.00 72.91 214 GLU B CA 1
ATOM 3082 C C . GLU B 1 234 ? 11.033 -50.619 -13.901 1.00 73.17 214 GLU B C 1
ATOM 3083 O O . GLU B 1 234 ? 10.419 -51.145 -12.976 1.00 79.68 214 GLU B O 1
ATOM 3089 N N . GLY B 1 235 ? 10.670 -50.748 -15.172 1.00 73.71 215 GLY B N 1
ATOM 3090 C CA . GLY B 1 235 ? 9.588 -51.625 -15.574 1.00 71.65 215 GLY B CA 1
ATOM 3091 C C . GLY B 1 235 ? 9.489 -51.778 -17.081 1.00 68.53 215 GLY B C 1
ATOM 3092 O O . GLY B 1 235 ? 10.262 -51.183 -17.822 1.00 79.70 215 GLY B O 1
ATOM 3093 N N . GLN B 1 236 ? 8.498 -52.532 -17.539 1.00 74.60 216 GLN B N 1
ATOM 3094 C CA . GLN B 1 236 ? 8.311 -52.776 -18.963 1.00 81.27 216 GLN B CA 1
ATOM 3095 C C . GLN B 1 236 ? 7.536 -51.662 -19.649 1.00 95.67 216 GLN B C 1
ATOM 3096 O O . GLN B 1 236 ? 7.166 -50.668 -19.021 1.00 97.28 216 GLN B O 1
ATOM 3102 N N . GLU B 1 237 ? 7.222 -51.873 -20.923 1.00 102.00 217 GLU B N 1
ATOM 3103 C CA . GLU B 1 237 ? 6.592 -50.840 -21.728 1.00 97.75 217 GLU B CA 1
ATOM 3104 C C . GLU B 1 237 ? 5.148 -51.192 -22.011 1.00 100.77 217 GLU B C 1
ATOM 3105 O O . GLU B 1 237 ? 4.811 -52.354 -22.260 1.00 94.80 217 GLU B O 1
ATOM 3111 N N . HIS B 1 238 ? 4.296 -50.176 -21.913 1.00 109.51 218 HIS B N 1
ATOM 3112 C CA . HIS B 1 238 ? 2.861 -50.312 -22.141 1.00 118.97 218 HIS B CA 1
ATOM 3113 C C . HIS B 1 238 ? 2.524 -50.915 -23.498 1.00 118.27 218 HIS B C 1
ATOM 3114 O O . HIS B 1 238 ? 1.378 -51.287 -23.747 1.00 116.73 218 HIS B O 1
ATOM 3121 N N . ARG C 1 30 ? -0.387 -30.547 -26.509 1.00 114.43 10 ARG C N 1
ATOM 3122 C CA . ARG C 1 30 ? -0.289 -31.023 -25.133 1.00 112.08 10 ARG C CA 1
ATOM 3123 C C . ARG C 1 30 ? -1.669 -31.174 -24.489 1.00 109.45 10 ARG C C 1
ATOM 3124 O O . ARG C 1 30 ? -2.036 -32.253 -24.036 1.00 105.91 10 ARG C O 1
ATOM 3132 N N . THR C 1 31 ? -2.428 -30.087 -24.439 1.00 111.41 11 THR C N 1
ATOM 3133 C CA . THR C 1 31 ? -3.819 -30.156 -24.005 1.00 105.87 11 THR C CA 1
ATOM 3134 C C . THR C 1 31 ? -4.711 -30.334 -25.225 1.00 112.41 11 THR C C 1
ATOM 3135 O O . THR C 1 31 ? -4.788 -29.444 -26.074 1.00 122.77 11 THR C O 1
ATOM 3139 N N . GLN C 1 32 ? -5.383 -31.473 -25.326 1.00 109.06 12 GLN C N 1
ATOM 3140 C CA . GLN C 1 32 ? -6.295 -31.684 -26.444 1.00 110.62 12 GLN C CA 1
ATOM 3141 C C . GLN C 1 32 ? -7.696 -31.223 -26.055 1.00 105.63 12 GLN C C 1
ATOM 3142 O O . GLN C 1 32 ? -8.207 -31.594 -25.006 1.00 98.09 12 GLN C O 1
ATOM 3148 N N . ILE C 1 33 ? -8.292 -30.363 -26.872 1.00 108.12 13 ILE C N 1
ATOM 3149 C CA . ILE C 1 33 ? -9.654 -29.921 -26.612 1.00 105.04 13 ILE C CA 1
ATOM 3150 C C . ILE C 1 33 ? -10.653 -30.810 -27.353 1.00 98.07 13 ILE C C 1
ATOM 3151 O O . ILE C 1 33 ? -10.582 -30.951 -28.574 1.00 104.82 13 ILE C O 1
ATOM 3156 N N . ARG C 1 34 ? -11.536 -31.450 -26.588 1.00 85.88 14 ARG C N 1
ATOM 3157 C CA . ARG C 1 34 ? -12.599 -32.306 -27.120 1.00 82.97 14 ARG C CA 1
ATOM 3158 C C . ARG C 1 34 ? -13.909 -31.527 -27.343 1.00 77.03 14 ARG C C 1
ATOM 3159 O O . ARG C 1 34 ? -14.618 -31.767 -28.313 1.00 72.13 14 ARG C O 1
ATOM 3167 N N . VAL C 1 35 ? -14.256 -30.637 -26.417 1.00 79.94 15 VAL C N 1
ATOM 3168 C CA . VAL C 1 35 ? -15.434 -29.783 -26.577 1.00 80.44 15 VAL C CA 1
ATOM 3169 C C . VAL C 1 35 ? -15.086 -28.347 -26.174 1.00 84.21 15 VAL C C 1
ATOM 3170 O O . VAL C 1 35 ? -14.464 -28.103 -25.132 1.00 84.92 15 VAL C O 1
ATOM 3174 N N . TYR C 1 36 ? -15.464 -27.415 -27.045 1.00 79.83 16 TYR C N 1
ATOM 3175 C CA . TYR C 1 36 ? -15.295 -25.983 -26.842 1.00 78.87 16 TYR C C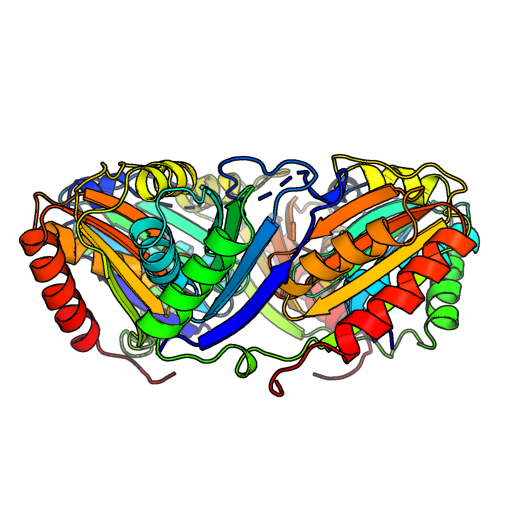A 1
ATOM 3176 C C . TYR C 1 36 ? -16.510 -25.308 -27.459 1.00 82.08 16 TYR C C 1
ATOM 3177 O O . TYR C 1 36 ? -16.697 -25.330 -28.681 1.00 78.76 16 TYR C O 1
ATOM 3186 N N . LEU C 1 37 ? -17.361 -24.743 -26.621 1.00 83.26 17 LEU C N 1
ATOM 3187 C CA . LEU C 1 37 ? -18.601 -24.207 -27.131 1.00 90.28 17 LEU C CA 1
ATOM 3188 C C . LEU C 1 37 ? -19.095 -22.997 -26.350 1.00 92.60 17 LEU C C 1
ATOM 3189 O O . LEU C 1 37 ? -19.068 -22.984 -25.122 1.00 89.70 17 LEU C O 1
ATOM 3194 N N . LEU C 1 38 ? -19.495 -21.962 -27.083 1.00 91.29 18 LEU C N 1
ATOM 3195 C CA . LEU C 1 38 ? -20.251 -20.870 -26.493 1.00 87.93 18 LEU C CA 1
ATOM 3196 C C . LEU C 1 38 ? -21.720 -21.284 -26.468 1.00 85.75 18 LEU C C 1
ATOM 3197 O O . LEU C 1 38 ? -22.327 -21.470 -27.520 1.00 90.02 18 LEU C O 1
ATOM 3202 N N . VAL C 1 39 ? -22.300 -21.441 -25.284 1.00 90.10 19 VAL C N 1
ATOM 3203 C CA . VAL C 1 39 ? -23.741 -21.696 -25.190 1.00 90.00 19 VAL C CA 1
ATOM 3204 C C . VAL C 1 39 ? -24.437 -20.433 -24.713 1.00 92.39 19 VAL C C 1
ATOM 3205 O O . VAL C 1 39 ? -24.438 -20.136 -23.520 1.00 95.28 19 VAL C O 1
ATOM 3209 N N . GLU C 1 40 ? -25.050 -19.695 -25.627 1.00 91.24 20 GLU C N 1
ATOM 3210 C CA . GLU C 1 40 ? -25.537 -18.375 -25.262 1.00 95.31 20 GLU C CA 1
ATOM 3211 C C . GLU C 1 40 ? -27.042 -18.388 -24.989 1.00 96.78 20 GLU C C 1
ATOM 3212 O O . GLU C 1 40 ? -27.800 -19.168 -25.579 1.00 94.95 20 GLU C O 1
ATOM 3218 N N . ASP C 1 41 ? -27.432 -17.528 -24.047 1.00 103.38 21 ASP C N 1
ATOM 3219 C CA . ASP C 1 41 ? -28.803 -17.371 -23.550 1.00 106.04 21 ASP C CA 1
ATOM 3220 C C . ASP C 1 41 ? -29.372 -18.653 -22.956 1.00 100.16 21 ASP C C 1
ATOM 3221 O O . ASP C 1 41 ? -30.150 -19.358 -23.593 1.00 97.74 21 ASP C O 1
ATOM 3226 N N . LEU C 1 42 ? -28.977 -18.925 -21.718 1.00 96.51 22 LEU C N 1
ATOM 3227 C CA . LEU C 1 42 ? -29.397 -20.117 -20.996 1.00 98.00 22 LEU C CA 1
ATOM 3228 C C . LEU C 1 42 ? -30.893 -20.113 -20.690 1.00 102.53 22 LEU C C 1
ATOM 3229 O O . LEU C 1 42 ? -31.425 -19.131 -20.174 1.00 108.38 22 LEU C O 1
ATOM 3234 N N . GLN C 1 43 ? -31.568 -21.209 -21.012 1.00 94.48 23 GLN C N 1
ATOM 3235 C CA . GLN C 1 43 ? -32.970 -21.366 -20.651 1.00 89.09 23 GLN C CA 1
ATOM 3236 C C . GLN C 1 43 ? -33.091 -21.789 -19.167 1.00 94.16 23 GLN C C 1
ATOM 3237 O O . GLN C 1 43 ? -32.164 -22.364 -18.590 1.00 94.36 23 GLN C O 1
ATOM 3243 N N . ARG C 1 44 ? -34.228 -21.512 -18.543 1.00 92.36 24 ARG C N 1
ATOM 3244 C CA . ARG C 1 44 ? -34.306 -21.627 -17.084 1.00 95.20 24 ARG C CA 1
ATOM 3245 C C . ARG C 1 44 ? -34.274 -23.059 -16.508 1.00 95.19 24 ARG C C 1
ATOM 3246 O O . ARG C 1 44 ? -33.756 -23.250 -15.411 1.00 99.37 24 ARG C O 1
ATOM 3254 N N . GLN C 1 45 ? -34.796 -24.057 -17.224 1.00 93.73 25 GLN C N 1
ATOM 3255 C CA . GLN C 1 45 ? -34.751 -25.445 -16.737 1.00 84.44 25 GLN C CA 1
ATOM 3256 C C . GLN C 1 45 ? -33.327 -25.978 -16.737 1.00 87.74 25 GLN C C 1
ATOM 3257 O O . GLN C 1 45 ? -32.905 -26.670 -15.809 1.00 95.18 25 GLN C O 1
ATOM 3263 N N . PHE C 1 46 ? -32.594 -25.668 -17.794 1.00 86.10 26 PHE C N 1
ATOM 3264 C CA . PHE C 1 46 ? -31.237 -26.157 -17.928 1.00 86.13 26 PHE C CA 1
ATOM 3265 C C . PHE C 1 46 ? -30.306 -25.367 -17.006 1.00 81.89 26 PHE C C 1
ATOM 3266 O O . PHE C 1 46 ? -29.332 -25.900 -16.445 1.00 72.80 26 PHE C O 1
ATOM 3274 N N . ALA C 1 47 ? -30.629 -24.086 -16.851 1.00 84.37 27 ALA C N 1
ATOM 3275 C CA . ALA C 1 47 ? -29.830 -23.175 -16.041 1.00 94.79 27 ALA C CA 1
ATOM 3276 C C . ALA C 1 47 ? -29.796 -23.609 -14.587 1.00 105.97 27 ALA C C 1
ATOM 3277 O O . ALA C 1 47 ? -28.765 -23.506 -13.915 1.00 111.05 27 ALA C O 1
ATOM 3279 N N . ALA C 1 48 ? -30.903 -24.172 -14.126 1.00 104.65 28 ALA C N 1
ATOM 3280 C CA . ALA C 1 48 ? -31.015 -24.537 -12.733 1.00 102.72 28 ALA C CA 1
ATOM 3281 C C . ALA C 1 48 ? -30.429 -25.924 -12.615 1.00 98.90 28 ALA C C 1
ATOM 3282 O O . ALA C 1 48 ? -29.817 -26.289 -11.602 1.00 89.78 28 ALA C O 1
ATOM 3284 N N . TYR C 1 49 ? -30.559 -26.666 -13.703 1.00 106.35 29 TYR C N 1
ATOM 3285 C CA . TYR C 1 49 ? -30.063 -28.019 -13.753 1.00 114.55 29 TYR C CA 1
ATOM 3286 C C . TYR C 1 49 ? -28.567 -28.064 -13.447 1.00 110.86 29 TYR C C 1
ATOM 3287 O O . TYR C 1 49 ? -28.102 -28.980 -12.757 1.00 110.32 29 TYR C O 1
ATOM 3296 N N . LEU C 1 50 ? -27.829 -27.090 -13.979 1.00 109.32 30 LEU C N 1
ATOM 3297 C CA . LEU C 1 50 ? -26.392 -26.976 -13.741 1.00 108.78 30 LEU C CA 1
ATOM 3298 C C . LEU C 1 50 ? -26.112 -26.783 -12.253 1.00 126.34 30 LEU C C 1
ATOM 3299 O O . LEU C 1 50 ? -26.144 -27.730 -11.466 1.00 137.80 30 LEU C O 1
ATOM 3304 N N . ARG C 1 57 ? -19.745 -29.368 -8.385 1.00 92.74 37 ARG C N 1
ATOM 3305 C CA . ARG C 1 57 ? -20.453 -28.140 -8.753 1.00 93.73 37 ARG C CA 1
ATOM 3306 C C . ARG C 1 57 ? -19.990 -26.902 -7.960 1.00 97.83 37 ARG C C 1
ATOM 3307 O O . ARG C 1 57 ? -19.547 -27.031 -6.826 1.00 98.33 37 ARG C O 1
ATOM 3315 N N . GLY C 1 58 ? -20.086 -25.715 -8.575 1.00 96.50 38 GLY C N 1
ATOM 3316 C CA . GLY C 1 58 ? -19.782 -24.444 -7.917 1.00 96.07 38 GLY C CA 1
ATOM 3317 C C . GLY C 1 58 ? -20.910 -23.404 -7.939 1.00 100.81 38 GLY C C 1
ATOM 3318 O O . GLY C 1 58 ? -22.040 -23.721 -7.567 1.00 104.40 38 GLY C O 1
ATOM 3319 N N . TYR C 1 59 ? -20.642 -22.179 -8.401 1.00 101.55 39 TYR C N 1
ATOM 3320 C CA . TYR C 1 59 ? -21.703 -21.158 -8.475 1.00 107.39 39 TYR C CA 1
ATOM 3321 C C . TYR C 1 59 ? -22.753 -21.498 -9.541 1.00 107.24 39 TYR C C 1
ATOM 3322 O O . TYR C 1 59 ? -22.416 -21.889 -10.657 1.00 110.16 39 TYR C O 1
ATOM 3331 N N . PRO C 1 60 ? -24.035 -21.311 -9.206 1.00 102.60 40 PRO C N 1
ATOM 3332 C CA . PRO C 1 60 ? -25.163 -21.584 -10.104 1.00 99.60 40 PRO C CA 1
ATOM 3333 C C . PRO C 1 60 ? -25.453 -20.470 -11.100 1.00 102.66 40 PRO C C 1
ATOM 3334 O O . PRO C 1 60 ? -25.521 -19.303 -10.712 1.00 111.94 40 PRO C O 1
ATOM 3338 N N . PRO C 1 61 ? -25.617 -20.826 -12.381 1.00 96.67 41 PRO C N 1
ATOM 3339 C CA . PRO C 1 61 ? -26.004 -19.863 -13.416 1.00 103.40 41 PRO C CA 1
ATOM 3340 C C . PRO C 1 61 ? -27.482 -19.483 -13.306 1.00 102.32 41 PRO C C 1
ATOM 3341 O O . PRO C 1 61 ? -28.252 -20.205 -12.667 1.00 89.80 41 PRO C O 1
ATOM 3345 N N . TYR C 1 62 ? -27.874 -18.374 -13.930 1.00 107.43 42 TYR C N 1
ATOM 3346 C CA . TYR C 1 62 ? -29.278 -17.964 -13.929 1.00 103.75 42 TYR C CA 1
ATOM 3347 C C . TYR C 1 62 ? -29.781 -17.795 -15.354 1.00 99.63 42 TYR C C 1
ATOM 3348 O O . TYR C 1 62 ? -28.985 -17.664 -16.290 1.00 91.45 42 TYR C O 1
ATOM 3357 N N . GLU C 1 63 ? -31.102 -17.816 -15.511 1.00 99.92 43 GLU C N 1
ATOM 3358 C CA . GLU C 1 63 ? -31.712 -17.687 -16.825 1.00 98.71 43 GLU C CA 1
ATOM 3359 C C . GLU C 1 63 ? -31.237 -16.400 -17.485 1.00 97.99 43 GLU C C 1
ATOM 3360 O O . GLU C 1 63 ? -31.192 -15.349 -16.836 1.00 92.72 43 GLU C O 1
ATOM 3366 N N . GLY C 1 64 ? -30.844 -16.502 -18.754 1.00 95.66 44 GLY C N 1
ATOM 3367 C CA . GLY C 1 64 ? -30.439 -15.350 -19.540 1.00 98.66 44 GLY C CA 1
ATOM 3368 C C . GLY C 1 64 ? -28.945 -15.077 -19.579 1.00 108.97 44 GLY C C 1
ATOM 3369 O O . GLY C 1 64 ? -28.474 -14.273 -20.392 1.00 120.14 44 GLY C O 1
ATOM 3370 N N . GLU C 1 65 ? -28.191 -15.739 -18.708 1.00 103.74 45 GLU C N 1
ATOM 3371 C CA . GLU C 1 65 ? -26.742 -15.573 -18.689 1.00 103.30 45 GLU C CA 1
ATOM 3372 C C . GLU C 1 65 ? -26.103 -16.468 -19.760 1.00 97.23 45 GLU C C 1
ATOM 3373 O O . GLU C 1 65 ? -26.795 -17.218 -20.447 1.00 97.06 45 GLU C O 1
ATOM 3379 N N . HIS C 1 66 ? -24.793 -16.351 -19.938 1.00 93.11 46 HIS C N 1
ATOM 3380 C CA . HIS C 1 66 ? -24.107 -17.107 -20.977 1.00 90.14 46 HIS C CA 1
ATOM 3381 C C . HIS C 1 66 ? -22.995 -17.948 -20.371 1.00 89.11 46 HIS C C 1
ATOM 3382 O O . HIS C 1 66 ? -22.383 -17.553 -19.383 1.00 90.75 46 HIS C O 1
ATOM 3389 N N . ALA C 1 67 ? -22.742 -19.112 -20.957 1.00 90.70 47 ALA C N 1
ATOM 3390 C CA . ALA C 1 67 ? -21.732 -20.021 -20.433 1.00 82.08 47 ALA C CA 1
ATOM 3391 C C . ALA C 1 67 ? -20.749 -20.484 -21.507 1.00 86.24 47 ALA C C 1
ATOM 3392 O O . ALA C 1 67 ? -21.101 -20.586 -22.681 1.00 86.76 47 ALA C O 1
ATOM 3394 N N . LEU C 1 68 ? -19.518 -20.774 -21.090 1.00 87.39 48 LEU C N 1
ATOM 3395 C CA . LEU C 1 68 ? -18.540 -21.425 -21.955 1.00 83.65 48 LEU C CA 1
ATOM 3396 C C . LEU C 1 68 ? -18.266 -22.825 -21.436 1.00 82.64 48 LEU C C 1
ATOM 3397 O O . LEU C 1 68 ? -17.926 -22.995 -20.265 1.00 81.72 48 LEU C O 1
ATOM 3402 N N . ILE C 1 69 ? -18.395 -23.824 -22.307 1.00 84.99 49 ILE C N 1
ATOM 3403 C CA . ILE C 1 69 ? -18.193 -25.208 -21.892 1.00 84.01 49 ILE C CA 1
ATOM 3404 C C . ILE C 1 69 ? -16.971 -25.827 -22.577 1.00 80.29 49 ILE C C 1
ATOM 3405 O O . ILE C 1 69 ? -16.792 -25.721 -23.796 1.00 76.11 49 ILE C O 1
ATOM 3410 N N . VAL C 1 70 ? -16.119 -26.447 -21.760 1.00 77.00 50 VAL C N 1
ATOM 3411 C CA . VAL C 1 70 ? -14.877 -27.046 -22.225 1.00 78.37 50 VAL C CA 1
ATOM 3412 C C . VAL C 1 70 ? -14.654 -28.460 -21.661 1.00 77.42 50 VAL C C 1
ATOM 3413 O O . VAL C 1 70 ? -14.668 -28.674 -20.437 1.00 74.41 50 VAL C O 1
ATOM 3417 N N . GLU C 1 71 ? -14.419 -29.416 -22.558 1.00 76.59 51 GLU C N 1
ATOM 3418 C CA . GLU C 1 71 ? -14.009 -30.762 -22.160 1.00 78.22 51 GLU C CA 1
ATOM 3419 C C . GLU C 1 71 ? -12.601 -30.997 -22.717 1.00 86.35 51 GLU C C 1
ATOM 3420 O O . GLU C 1 71 ? -12.345 -30.767 -23.901 1.00 83.41 51 GLU C O 1
ATOM 3426 N N . VAL C 1 72 ? -11.681 -31.461 -21.879 1.00 87.34 52 VAL C N 1
ATOM 3427 C CA . VAL C 1 72 ? -10.306 -31.630 -22.340 1.00 85.20 52 VAL C CA 1
ATOM 3428 C C . VAL C 1 72 ? -9.719 -32.974 -21.967 1.00 77.54 52 VAL C C 1
ATOM 3429 O O . VAL C 1 72 ? -10.257 -33.701 -21.140 1.00 76.49 52 VAL C O 1
ATOM 3433 N N . SER C 1 73 ? -8.596 -33.274 -22.608 1.00 76.46 53 SER C N 1
ATOM 3434 C CA . SER C 1 73 ? -7.807 -34.469 -22.367 1.00 81.04 53 SER C CA 1
ATOM 3435 C C . SER C 1 73 ? -6.318 -34.096 -22.444 1.00 90.16 53 SER C C 1
ATOM 3436 O O . SER C 1 73 ? -5.902 -33.380 -23.361 1.00 88.30 53 SER C O 1
ATOM 3439 N N . PRO C 1 74 ? -5.501 -34.569 -21.487 1.00 89.34 54 PRO C N 1
ATOM 3440 C CA . PRO C 1 74 ? -5.818 -35.391 -20.315 1.00 81.71 54 PRO C CA 1
ATOM 3441 C C . PRO C 1 74 ? -6.569 -34.616 -19.238 1.00 86.52 54 PRO C C 1
ATOM 3442 O O . PRO C 1 74 ? -6.560 -33.380 -19.239 1.00 79.27 54 PRO C O 1
ATOM 3446 N N . ALA C 1 75 ? -7.217 -35.354 -18.339 1.00 91.72 55 ALA C N 1
ATOM 3447 C CA . ALA C 1 75 ? -8.165 -34.781 -17.391 1.00 86.03 55 ALA C CA 1
ATOM 3448 C C . ALA C 1 75 ? -7.596 -33.638 -16.533 1.00 84.01 55 ALA C C 1
ATOM 3449 O O . ALA C 1 75 ? -8.242 -32.608 -16.371 1.00 88.66 55 ALA C O 1
ATOM 3451 N N . LEU C 1 76 ? -6.395 -33.819 -15.994 1.00 80.30 56 LEU C N 1
ATOM 3452 C CA . LEU C 1 76 ? -5.837 -32.871 -15.029 1.00 80.53 56 LEU C CA 1
ATOM 3453 C C . LEU C 1 76 ? -5.454 -31.536 -15.664 1.00 83.56 56 LEU C C 1
ATOM 3454 O O . LEU C 1 76 ? -5.193 -30.567 -14.954 1.00 86.31 56 LEU C O 1
ATOM 3459 N N . ALA C 1 77 ? -5.429 -31.492 -16.996 1.00 78.20 57 ALA C N 1
ATOM 3460 C CA . ALA C 1 77 ? -5.093 -30.276 -17.732 1.00 77.49 57 ALA C CA 1
ATOM 3461 C C . ALA C 1 77 ? -6.146 -29.183 -17.526 1.00 82.40 57 ALA C C 1
ATOM 3462 O O . ALA C 1 77 ? -5.875 -27.989 -17.743 1.00 78.93 57 ALA C O 1
ATOM 3464 N N . ILE C 1 78 ? -7.338 -29.602 -17.090 1.00 77.18 58 ILE C N 1
ATOM 3465 C CA . ILE C 1 78 ? -8.465 -28.699 -16.887 1.00 73.59 58 ILE C CA 1
ATOM 3466 C C . ILE C 1 78 ? -8.177 -27.663 -15.792 1.00 78.13 58 ILE C C 1
ATOM 3467 O O . ILE C 1 78 ? -8.774 -26.588 -15.781 1.00 80.24 58 ILE C O 1
ATOM 3472 N N . GLU C 1 79 ? -7.242 -27.970 -14.895 1.00 81.68 59 GLU C N 1
ATOM 3473 C CA . GLU C 1 79 ? -6.882 -27.038 -13.826 1.00 80.97 59 GLU C CA 1
ATOM 3474 C C . GLU C 1 79 ? -6.130 -25.841 -14.370 1.00 88.25 59 GLU C C 1
ATOM 3475 O O . GLU C 1 79 ? -6.228 -24.738 -13.831 1.00 90.87 59 GLU C O 1
ATOM 3481 N N . ARG C 1 80 ? -5.370 -26.069 -15.437 1.00 90.51 60 ARG C N 1
ATOM 3482 C CA . ARG C 1 80 ? -4.658 -24.991 -16.086 1.00 94.69 60 ARG C CA 1
ATOM 3483 C C . ARG C 1 80 ? -5.647 -24.207 -16.912 1.00 97.53 60 ARG C C 1
ATOM 3484 O O . ARG C 1 80 ? -5.575 -22.976 -16.999 1.00 102.82 60 ARG C O 1
ATOM 3492 N N . VAL C 1 81 ? -6.600 -24.935 -17.484 1.00 92.34 61 VAL C N 1
ATOM 3493 C CA . VAL C 1 81 ? -7.604 -24.329 -18.343 1.00 95.94 61 VAL C CA 1
ATOM 3494 C C . VAL C 1 81 ? -8.448 -23.299 -17.591 1.00 89.93 61 VAL C C 1
ATOM 3495 O O . VAL C 1 81 ? -8.667 -22.189 -18.087 1.00 91.00 61 VAL C O 1
ATOM 3499 N N . ILE C 1 82 ? -8.885 -23.644 -16.388 1.00 71.58 62 ILE C N 1
ATOM 3500 C CA . ILE C 1 82 ? -9.722 -22.732 -15.628 1.00 77.99 62 ILE C CA 1
ATOM 3501 C C . ILE C 1 82 ? -8.896 -21.553 -15.114 1.00 85.74 62 ILE C C 1
ATOM 3502 O O . ILE C 1 82 ? -9.398 -20.429 -15.047 1.00 92.92 62 ILE C O 1
ATOM 3507 N N . ASP C 1 83 ? -7.639 -21.800 -14.749 1.00 86.12 63 ASP C N 1
ATOM 3508 C CA . ASP C 1 83 ? -6.771 -20.720 -14.283 1.00 93.34 63 ASP C CA 1
ATOM 3509 C C . ASP C 1 83 ? -6.584 -19.697 -15.392 1.00 96.63 63 ASP C C 1
ATOM 3510 O O . ASP C 1 83 ? -6.470 -18.497 -15.135 1.00 98.30 63 ASP C O 1
ATOM 3515 N N . LEU C 1 84 ? -6.544 -20.188 -16.627 1.00 99.68 64 LEU C N 1
ATOM 3516 C CA . LEU C 1 84 ? -6.348 -19.335 -17.788 1.00 101.85 64 LEU C CA 1
ATOM 3517 C C . LEU C 1 84 ? -7.530 -18.386 -17.945 1.00 105.63 64 LEU C C 1
ATOM 3518 O O . LEU C 1 84 ? -7.359 -17.191 -18.218 1.00 106.27 64 LEU C O 1
ATOM 3523 N N . ALA C 1 85 ? -8.726 -18.914 -17.716 1.00 100.27 65 ALA C N 1
ATOM 3524 C CA . ALA C 1 85 ? -9.935 -18.129 -17.887 1.00 102.74 65 ALA C CA 1
ATOM 3525 C C . ALA C 1 85 ? -10.171 -17.134 -16.741 1.00 110.59 65 ALA C C 1
ATOM 3526 O O . ALA C 1 85 ? -10.402 -15.944 -17.004 1.00 112.50 65 ALA C O 1
ATOM 3528 N N . LEU C 1 86 ? -10.085 -17.588 -15.485 1.00 104.82 66 LEU C N 1
ATOM 3529 C CA . LEU C 1 86 ? -10.438 -16.727 -14.338 1.00 103.60 66 LEU C CA 1
ATOM 3530 C C . LEU C 1 86 ? -9.527 -15.534 -14.093 1.00 110.23 66 LEU C C 1
ATOM 3531 O O . LEU C 1 86 ? -9.961 -14.537 -13.504 1.00 113.04 66 LEU C O 1
ATOM 3536 N N . ARG C 1 87 ? -8.274 -15.603 -14.523 1.00 109.88 67 ARG C N 1
ATOM 3537 C CA . ARG C 1 87 ? -7.415 -14.457 -14.250 1.00 109.33 67 ARG C CA 1
ATOM 3538 C C . ARG C 1 87 ? -7.319 -13.571 -15.501 1.00 106.22 67 ARG C C 1
ATOM 3539 O O . ARG C 1 87 ? -6.867 -12.415 -15.434 1.00 106.11 67 ARG C O 1
ATOM 3547 N N . ALA C 1 88 ? -7.777 -14.088 -16.642 1.00 104.55 68 ALA C N 1
ATOM 3548 C CA . ALA C 1 88 ? -7.861 -13.257 -17.842 1.00 98.28 68 ALA C CA 1
ATOM 3549 C C . ALA C 1 88 ? -9.097 -12.386 -17.721 1.00 103.01 68 ALA C C 1
ATOM 3550 O O . ALA C 1 88 ? -9.030 -11.188 -17.970 1.00 103.83 68 ALA C O 1
ATOM 3552 N N . VAL C 1 89 ? -10.222 -12.989 -17.336 1.00 105.74 69 VAL C N 1
ATOM 3553 C CA . VAL C 1 89 ? -11.469 -12.259 -17.164 1.00 104.46 69 VAL C CA 1
ATOM 3554 C C . VAL C 1 89 ? -12.067 -12.603 -15.812 1.00 109.85 69 VAL C C 1
ATOM 3555 O O . VAL C 1 89 ? -12.910 -13.481 -15.720 1.00 119.45 69 VAL C O 1
ATOM 3559 N N . PRO C 1 90 ? -11.643 -11.888 -14.757 1.00 109.56 70 PRO C N 1
ATOM 3560 C CA . PRO C 1 90 ? -12.052 -12.149 -13.366 1.00 104.83 70 PRO C CA 1
ATOM 3561 C C . PRO C 1 90 ? -13.560 -12.101 -13.114 1.00 107.45 70 PRO C C 1
ATOM 3562 O O . PRO C 1 90 ? -14.025 -12.748 -12.165 1.00 111.06 70 PRO C O 1
ATOM 3566 N N . GLY C 1 91 ? -14.303 -11.398 -13.970 1.00 107.51 71 GLY C N 1
ATOM 3567 C CA . GLY C 1 91 ? -15.737 -11.216 -13.790 1.00 107.00 71 GLY C CA 1
ATOM 3568 C C . GLY C 1 91 ? -16.603 -12.430 -14.082 1.00 111.00 71 GLY C C 1
ATOM 3569 O O . GLY C 1 91 ? -17.817 -12.389 -13.873 1.00 114.12 71 GLY C O 1
ATOM 3570 N N . VAL C 1 92 ? -15.993 -13.508 -14.569 1.00 106.94 72 VAL C N 1
ATOM 3571 C CA . VAL C 1 92 ? -16.733 -14.737 -14.802 1.00 108.29 72 VAL C CA 1
ATOM 3572 C C . VAL C 1 92 ? -16.635 -15.618 -13.573 1.00 106.69 72 VAL C C 1
ATOM 3573 O O . VAL C 1 92 ? -15.725 -15.454 -12.754 1.00 107.87 72 VAL C O 1
ATOM 3577 N N . GLN C 1 93 ? -17.600 -16.527 -13.448 1.00 99.10 73 GLN C N 1
ATOM 3578 C CA . GLN C 1 93 ? -17.698 -17.425 -12.311 1.00 89.76 73 GLN C CA 1
ATOM 3579 C C . GLN C 1 93 ? -17.725 -18.861 -12.775 1.00 85.95 73 GLN C C 1
ATOM 3580 O O . GLN C 1 93 ? -18.452 -19.204 -13.702 1.00 87.83 73 GLN C O 1
ATOM 3586 N N . PRO C 1 94 ? -16.965 -19.719 -12.096 1.00 79.24 74 PRO C N 1
ATOM 3587 C CA . PRO C 1 94 ? -16.963 -21.142 -12.421 1.00 81.35 74 PRO C CA 1
ATOM 3588 C C . PRO C 1 94 ? -18.201 -21.841 -11.878 1.00 80.29 74 PRO C C 1
ATOM 3589 O O . PRO C 1 94 ? -18.513 -21.683 -10.700 1.00 85.57 74 PRO C O 1
ATOM 3593 N N . GLY C 1 95 ? -18.903 -22.578 -12.738 1.00 75.70 75 GLY C N 1
ATOM 3594 C CA . GLY C 1 95 ? -20.068 -23.352 -12.334 1.00 66.79 75 GLY C CA 1
ATOM 3595 C C . GLY C 1 95 ? -19.826 -24.851 -12.207 1.00 75.16 75 GLY C C 1
ATOM 3596 O O . GLY C 1 95 ? -20.451 -25.513 -11.388 1.00 85.07 75 GLY C O 1
ATOM 3597 N N . ILE C 1 96 ? -18.931 -25.392 -13.027 1.00 77.61 76 ILE C N 1
ATOM 3598 C CA . ILE C 1 96 ? -18.556 -26.806 -12.966 1.00 72.15 76 ILE C CA 1
ATOM 3599 C C . ILE C 1 96 ? -17.050 -27.008 -13.124 1.00 84.03 76 ILE C C 1
ATOM 3600 O O . ILE C 1 96 ? -16.421 -26.454 -14.033 1.00 80.82 76 ILE C O 1
ATOM 3605 N N . LEU C 1 97 ? -16.478 -27.811 -12.229 1.00 91.71 77 LEU C N 1
ATOM 3606 C CA . LEU C 1 97 ? -15.083 -28.217 -12.338 1.00 87.12 77 LEU C CA 1
ATOM 3607 C C . LEU C 1 97 ? -14.917 -29.638 -11.841 1.00 82.88 77 LEU C C 1
ATOM 3608 O O . LEU C 1 97 ? -15.052 -29.912 -10.643 1.00 83.35 77 LEU C O 1
ATOM 3613 N N . TYR C 1 98 ? -14.587 -30.540 -12.755 1.00 79.13 78 TYR C N 1
ATOM 3614 C CA . TYR C 1 98 ? -14.520 -31.935 -12.374 1.00 84.11 78 TYR C CA 1
ATOM 3615 C C . TYR C 1 98 ? -13.502 -32.755 -13.181 1.00 85.19 78 TYR C C 1
ATOM 3616 O O . TYR C 1 98 ? -13.379 -32.610 -14.393 1.00 86.00 78 TYR C O 1
ATOM 3625 N N . VAL C 1 99 ? -12.762 -33.604 -12.469 1.00 84.80 79 VAL C N 1
ATOM 3626 C CA . VAL C 1 99 ? -11.822 -34.550 -13.064 1.00 70.90 79 VAL C CA 1
ATOM 3627 C C . VAL C 1 99 ? -12.364 -35.980 -12.951 1.00 74.96 79 VAL C C 1
ATOM 3628 O O . VAL C 1 99 ? -12.442 -36.579 -11.871 1.00 82.44 79 VAL C O 1
ATOM 3632 N N . GLU C 1 100 ? -12.727 -36.499 -14.112 1.00 69.19 80 GLU C N 1
ATOM 3633 C CA . GLU C 1 100 ? -13.467 -37.739 -14.297 1.00 55.83 80 GLU C CA 1
ATOM 3634 C C . GLU C 1 100 ? -12.456 -38.876 -14.528 1.00 56.48 80 GLU C C 1
ATOM 3635 O O . GLU C 1 100 ? -11.253 -38.673 -14.381 1.00 58.90 80 GLU C O 1
ATOM 3641 N N . ARG C 1 101 ? -12.939 -40.065 -14.871 1.00 54.00 81 ARG C N 1
ATOM 3642 C CA . ARG C 1 101 ? -12.087 -41.210 -15.147 1.00 59.80 81 ARG C CA 1
ATOM 3643 C C . ARG C 1 101 ? -11.032 -40.951 -16.229 1.00 64.24 81 ARG C C 1
ATOM 3644 O O . ARG C 1 101 ? -9.889 -41.366 -16.084 1.00 70.54 81 ARG C O 1
ATOM 3652 N N . GLN C 1 102 ? -11.437 -40.297 -17.317 1.00 67.23 82 GLN C N 1
ATOM 3653 C CA . GLN C 1 102 ? -10.562 -40.024 -18.475 1.00 67.81 82 GLN C CA 1
ATOM 3654 C C . GLN C 1 102 ? -10.430 -38.525 -18.818 1.00 67.73 82 GLN C C 1
ATOM 3655 O O . GLN C 1 102 ? -9.369 -38.072 -19.262 1.00 70.56 82 GLN C O 1
ATOM 3661 N N . PHE C 1 103 ? -11.519 -37.770 -18.632 1.00 62.36 83 PHE C N 1
ATOM 3662 C CA . PHE C 1 103 ? -11.617 -36.396 -19.141 1.00 63.31 83 PHE C CA 1
ATOM 3663 C C . PHE C 1 103 ? -11.846 -35.344 -18.065 1.00 68.19 83 PHE C C 1
ATOM 3664 O O . PHE C 1 103 ? -12.273 -35.670 -16.945 1.00 66.28 83 PHE C O 1
ATOM 3672 N N . GLY C 1 104 ? -11.538 -34.091 -18.408 1.00 59.45 84 GLY C N 1
ATOM 3673 C CA . GLY C 1 104 ? -11.760 -32.962 -17.516 1.00 63.90 84 GLY C CA 1
ATOM 3674 C C . GLY C 1 104 ? -12.809 -31.973 -18.006 1.00 70.34 84 GLY C C 1
ATOM 3675 O O . GLY C 1 104 ? -12.830 -31.592 -19.181 1.00 81.53 84 GLY C O 1
ATOM 3676 N N . VAL C 1 105 ? -13.644 -31.495 -17.095 1.00 66.32 85 VAL C N 1
ATOM 3677 C CA . VAL C 1 105 ? -14.785 -30.678 -17.498 1.00 76.41 85 VAL C CA 1
ATOM 3678 C C . VAL C 1 105 ? -14.785 -29.330 -16.800 1.00 77.46 85 VAL C C 1
ATOM 3679 O O . VAL C 1 105 ? -14.511 -29.242 -15.599 1.00 69.33 85 VAL C O 1
ATOM 3683 N N . LEU C 1 106 ? -15.118 -28.288 -17.563 1.00 76.58 86 LEU C N 1
ATOM 3684 C CA . LEU C 1 106 ? -15.220 -26.939 -17.024 1.00 76.05 86 LEU C CA 1
ATOM 3685 C C . LEU C 1 106 ? -16.427 -26.207 -17.601 1.00 73.83 86 LEU C C 1
ATOM 3686 O O . LEU C 1 106 ? -16.717 -26.295 -18.798 1.00 72.13 86 LEU C O 1
ATOM 3691 N N . GLU C 1 107 ? -17.149 -25.508 -16.734 1.00 74.65 87 GLU C N 1
ATOM 3692 C CA . GLU C 1 107 ? -18.169 -24.566 -17.177 1.00 80.56 87 GLU C CA 1
ATOM 3693 C C . GLU C 1 107 ? -17.930 -23.222 -16.496 1.00 88.35 87 GLU C C 1
ATOM 3694 O O . GLU C 1 107 ? -17.813 -23.162 -15.268 1.00 93.80 87 GLU C O 1
ATOM 3700 N N . ILE C 1 108 ? -17.872 -22.141 -17.270 1.00 81.36 88 ILE C N 1
ATOM 3701 C CA . ILE C 1 108 ? -17.848 -20.804 -16.666 1.00 82.85 88 ILE C CA 1
ATOM 3702 C C . ILE C 1 108 ? -18.987 -19.954 -17.238 1.00 82.60 88 ILE C C 1
ATOM 3703 O O . ILE C 1 108 ? -19.459 -20.192 -18.348 1.00 86.46 88 ILE C O 1
ATOM 3708 N N . HIS C 1 109 ? -19.453 -18.983 -16.465 1.00 80.07 89 HIS C N 1
ATOM 3709 C CA . HIS C 1 109 ? -20.597 -18.189 -16.889 1.00 84.36 89 HIS C CA 1
ATOM 3710 C C . HIS C 1 109 ? -20.549 -16.741 -16.387 1.00 88.10 89 HIS C C 1
ATOM 3711 O O . HIS C 1 109 ? -19.871 -16.426 -15.408 1.00 91.94 89 HIS C O 1
ATOM 3718 N N . SER C 1 110 ? -21.290 -15.874 -17.068 1.00 87.85 90 SER C N 1
ATOM 3719 C CA . SER C 1 110 ? -21.420 -14.463 -16.698 1.00 95.66 90 SER C CA 1
ATOM 3720 C C . SER C 1 110 ? -22.646 -13.871 -17.387 1.00 99.08 90 SER C C 1
ATOM 3721 O O . SER C 1 110 ? -23.190 -14.461 -18.323 1.00 88.66 90 SER C O 1
ATOM 3724 N N . ALA C 1 111 ? -23.074 -12.702 -16.920 1.00 110.31 91 ALA C N 1
ATOM 3725 C CA . ALA C 1 111 ? -24.170 -11.978 -17.560 1.00 114.38 91 ALA C CA 1
ATOM 3726 C C . ALA C 1 111 ? -23.735 -11.381 -18.905 1.00 119.29 91 ALA C C 1
ATOM 3727 O O . ALA C 1 111 ? -24.567 -11.202 -19.797 1.00 119.90 91 ALA C O 1
ATOM 3729 N N . SER C 1 112 ? -22.438 -11.093 -19.049 1.00 119.36 92 SER C N 1
ATOM 3730 C CA . SER C 1 112 ? -21.886 -10.503 -20.279 1.00 117.62 92 SER C CA 1
ATOM 3731 C C . SER C 1 112 ? -21.346 -11.545 -21.259 1.00 118.49 92 SER C C 1
ATOM 3732 O O . SER C 1 112 ? -20.422 -12.298 -20.943 1.00 124.49 92 SER C O 1
ATOM 3735 N N . LEU C 1 113 ? -21.915 -11.568 -22.459 1.00 114.18 93 LEU C N 1
ATOM 3736 C CA . LEU C 1 113 ? -21.468 -12.483 -23.495 1.00 110.95 93 LEU C CA 1
ATOM 3737 C C . LEU C 1 113 ? -20.018 -12.196 -23.864 1.00 109.80 93 LEU C C 1
ATOM 3738 O O . LEU C 1 113 ? -19.278 -13.095 -24.269 1.00 106.99 93 LEU C O 1
ATOM 3743 N N . ASP C 1 114 ? -19.612 -10.939 -23.725 1.00 110.42 94 ASP C N 1
ATOM 3744 C CA . ASP C 1 114 ? -18.254 -10.572 -24.080 1.00 114.50 94 ASP C CA 1
ATOM 3745 C C . ASP C 1 114 ? -17.239 -11.131 -23.077 1.00 110.14 94 ASP C C 1
ATOM 3746 O O . ASP C 1 114 ? -16.179 -11.622 -23.475 1.00 107.14 94 ASP C O 1
ATOM 3751 N N . GLU C 1 115 ? -17.588 -11.132 -21.791 1.00 111.17 95 GLU C N 1
ATOM 3752 C CA . GLU C 1 115 ? -16.670 -11.627 -20.757 1.00 107.75 95 GLU C CA 1
ATOM 3753 C C . GLU C 1 115 ? -16.426 -13.125 -20.917 1.00 104.93 95 GLU C C 1
ATOM 3754 O O . GLU C 1 115 ? -15.310 -13.610 -20.704 1.00 102.46 95 GLU C O 1
ATOM 3760 N N . VAL C 1 116 ? -17.484 -13.851 -21.266 1.00 100.52 96 VAL C N 1
ATOM 3761 C CA . VAL C 1 116 ? -17.402 -15.289 -21.483 1.00 104.25 96 VAL C CA 1
ATOM 3762 C C . VAL C 1 116 ? -16.575 -15.632 -22.737 1.00 113.62 96 VAL C C 1
ATOM 3763 O O . VAL C 1 116 ? -15.701 -16.508 -22.696 1.00 112.97 96 VAL C O 1
ATOM 3767 N N . ARG C 1 117 ? -16.866 -14.947 -23.847 1.00 116.23 97 ARG C N 1
ATOM 3768 C CA . ARG C 1 117 ? -16.106 -15.088 -25.096 1.00 110.69 97 ARG C CA 1
ATOM 3769 C C . ARG C 1 117 ? -14.614 -14.808 -24.922 1.00 110.65 97 ARG C C 1
ATOM 3770 O O . ARG C 1 117 ? -13.776 -15.560 -25.426 1.00 113.49 97 ARG C O 1
ATOM 3778 N N . ARG C 1 118 ? -14.302 -13.704 -24.244 1.00 103.22 98 ARG C N 1
ATOM 3779 C CA . ARG C 1 118 ? -12.924 -13.284 -23.984 1.00 97.19 98 ARG C CA 1
ATOM 3780 C C . ARG C 1 118 ? -12.184 -14.242 -23.051 1.00 99.08 98 ARG C C 1
ATOM 3781 O O . ARG C 1 118 ? -10.967 -14.386 -23.161 1.00 97.28 98 ARG C O 1
ATOM 3789 N N . ALA C 1 119 ? -12.910 -14.868 -22.120 1.00 91.98 99 ALA C N 1
ATOM 3790 C CA . ALA C 1 119 ? -12.326 -15.881 -21.238 1.00 96.15 99 ALA C CA 1
ATOM 3791 C C . ALA C 1 119 ? -11.953 -17.124 -22.033 1.00 95.77 99 ALA C C 1
ATOM 3792 O O . ALA C 1 119 ? -10.934 -17.770 -21.766 1.00 87.75 99 ALA C O 1
ATOM 3794 N N . GLY C 1 120 ? -12.806 -17.455 -22.999 1.00 98.89 100 GLY C N 1
ATOM 3795 C CA . GLY C 1 120 ? -12.582 -18.569 -23.901 1.00 99.72 100 GLY C CA 1
ATOM 3796 C C . GLY C 1 120 ? -11.368 -18.381 -24.784 1.00 107.51 100 GLY C C 1
ATOM 3797 O O . GLY C 1 120 ? -10.619 -19.334 -25.038 1.00 105.57 100 GLY C O 1
ATOM 3798 N N . GLU C 1 121 ? -11.171 -17.146 -25.242 1.00 106.17 101 GLU C N 1
ATOM 3799 C CA . GLU C 1 121 ? -10.048 -16.824 -26.109 1.00 110.30 101 GLU C CA 1
ATOM 3800 C C . GLU C 1 121 ? -8.751 -17.023 -25.348 1.00 106.55 101 GLU C C 1
ATOM 3801 O O . GLU C 1 121 ? -7.749 -17.452 -25.921 1.00 108.09 101 GLU C O 1
ATOM 3807 N N . ALA C 1 122 ? -8.773 -16.679 -24.061 1.00 100.32 102 ALA C N 1
ATOM 3808 C CA . ALA C 1 122 ? -7.619 -16.868 -23.192 1.00 92.26 102 ALA C CA 1
ATOM 3809 C C . ALA C 1 122 ? -7.284 -18.340 -23.050 1.00 98.39 102 ALA C C 1
ATOM 3810 O O . ALA C 1 122 ? -6.111 -18.716 -23.024 1.00 107.24 102 ALA C O 1
ATOM 3812 N N . ILE C 1 123 ? -8.325 -19.167 -22.983 1.00 92.67 103 ILE C N 1
ATOM 3813 C CA . ILE C 1 123 ? -8.158 -20.607 -22.878 1.00 95.89 103 ILE C CA 1
ATOM 3814 C C . ILE C 1 123 ? -7.545 -21.140 -24.169 1.00 104.98 103 ILE C C 1
ATOM 3815 O O . ILE C 1 123 ? -6.646 -21.983 -24.123 1.00 110.21 103 ILE C O 1
ATOM 3820 N N . LEU C 1 124 ? -8.030 -20.656 -25.314 1.00 103.05 104 LEU C N 1
ATOM 3821 C CA . LEU C 1 124 ? -7.491 -21.078 -26.610 1.00 100.23 104 LEU C CA 1
ATOM 3822 C C . LEU C 1 124 ? -6.017 -20.702 -26.822 1.00 101.51 104 LEU C C 1
ATOM 3823 O O . LEU C 1 124 ? -5.228 -21.522 -27.297 1.00 104.03 104 LEU C O 1
ATOM 3828 N N . ALA C 1 125 ? -5.646 -19.473 -26.486 1.00 100.86 105 ALA C N 1
ATOM 3829 C CA . ALA C 1 125 ? -4.260 -19.022 -26.669 1.00 105.36 105 ALA C CA 1
ATOM 3830 C C . ALA C 1 125 ? -3.264 -19.760 -25.752 1.00 108.45 105 ALA C C 1
ATOM 3831 O O . ALA C 1 125 ? -2.158 -20.110 -26.172 1.00 111.09 105 ALA C O 1
ATOM 3833 N N . GLY C 1 126 ? -3.644 -19.951 -24.492 1.00 101.28 106 GLY C N 1
ATOM 3834 C CA . GLY C 1 126 ? -2.781 -20.591 -23.512 1.00 102.84 106 GLY C CA 1
ATOM 3835 C C . GLY C 1 126 ? -2.578 -22.089 -23.674 1.00 107.00 106 GLY C C 1
ATOM 3836 O O . GLY C 1 126 ? -1.745 -22.690 -22.988 1.00 105.66 106 GLY C O 1
ATOM 3837 N N . THR C 1 127 ? -3.358 -22.700 -24.560 1.00 107.73 107 THR C N 1
ATOM 3838 C CA . THR C 1 127 ? -3.254 -24.133 -24.808 1.00 102.46 107 THR C CA 1
ATOM 3839 C C . THR C 1 127 ? -2.835 -24.411 -26.247 1.00 102.70 107 THR C C 1
ATOM 3840 O O . THR C 1 127 ? -2.651 -25.571 -26.631 1.00 96.85 107 THR C O 1
ATOM 3844 N N . GLY C 1 128 ? -2.683 -23.339 -27.030 1.00 102.35 108 GLY C N 1
ATOM 3845 C CA . GLY C 1 128 ? -2.316 -23.422 -28.437 1.00 98.58 108 GLY C CA 1
ATOM 3846 C C . GLY C 1 128 ? -3.354 -24.090 -29.321 1.00 101.78 108 GLY C C 1
ATOM 3847 O O . GLY C 1 128 ? -3.028 -24.810 -30.262 1.00 96.81 108 GLY C O 1
ATOM 3848 N N . ASN C 1 129 ? -4.622 -23.891 -28.987 1.00 108.73 109 ASN C N 1
ATOM 3849 C CA . ASN C 1 129 ? -5.697 -24.448 -29.793 1.00 111.37 109 ASN C CA 1
ATOM 3850 C C . ASN C 1 129 ? -6.584 -23.372 -30.410 1.00 113.84 109 ASN C C 1
ATOM 3851 O O . ASN C 1 129 ? -6.515 -22.213 -30.029 1.00 111.08 109 ASN C O 1
ATOM 3856 N N . ARG C 1 130 ? -7.419 -23.777 -31.360 1.00 119.41 110 ARG C N 1
ATOM 3857 C CA . ARG C 1 130 ? -8.506 -22.930 -31.836 1.00 121.88 110 ARG C CA 1
ATOM 3858 C C . ARG C 1 130 ? -9.811 -23.722 -31.778 1.00 116.53 110 ARG C C 1
ATOM 3859 O O . ARG C 1 130 ? -9.800 -24.929 -31.574 1.00 101.95 110 ARG C O 1
ATOM 3867 N N . ALA C 1 131 ? -10.928 -23.020 -31.932 1.00 117.67 111 ALA C N 1
ATOM 3868 C CA . ALA C 1 131 ? -12.231 -23.565 -31.580 1.00 105.81 111 ALA C CA 1
ATOM 3869 C C . ALA C 1 131 ? -12.572 -24.809 -32.395 1.00 103.79 111 ALA C C 1
ATOM 3870 O O . ALA C 1 131 ? -13.228 -25.727 -31.888 1.00 105.38 111 ALA C O 1
ATOM 3872 N N . GLU C 1 132 ? -12.132 -24.857 -33.648 1.00 102.96 112 GLU C N 1
ATOM 3873 C CA . GLU C 1 132 ? -12.507 -25.976 -34.504 1.00 107.11 112 GLU C CA 1
ATOM 3874 C C . GLU C 1 132 ? -11.537 -27.165 -34.419 1.00 103.93 112 GLU C C 1
ATOM 3875 O O . GLU C 1 132 ? -11.649 -28.101 -35.209 1.00 96.88 112 GLU C O 1
ATOM 3881 N N . ASP C 1 133 ? -10.597 -27.128 -33.469 1.00 104.69 113 ASP C N 1
ATOM 3882 C CA . ASP C 1 133 ? -9.702 -28.269 -33.205 1.00 100.64 113 ASP C CA 1
ATOM 3883 C C . ASP C 1 133 ? -10.382 -29.324 -32.301 1.00 102.19 113 ASP C C 1
ATOM 3884 O O . ASP C 1 133 ? -9.845 -30.411 -32.064 1.00 100.26 113 ASP C O 1
ATOM 3889 N N . GLN C 1 134 ? -11.569 -28.988 -31.799 1.00 104.04 114 GLN C N 1
ATOM 3890 C CA . GLN C 1 134 ? -12.391 -29.901 -30.996 1.00 96.19 114 GLN C CA 1
ATOM 3891 C C . GLN C 1 134 ? -12.880 -31.097 -31.814 1.00 92.52 114 GLN C C 1
ATOM 3892 O O . GLN C 1 134 ? -12.689 -31.174 -33.024 1.00 90.93 114 GLN C O 1
ATOM 3898 N N . LEU C 1 135 ? -13.465 -32.062 -31.127 1.00 90.44 115 LEU C N 1
ATOM 3899 C CA . LEU C 1 135 ? -14.067 -33.216 -31.775 1.00 94.03 115 LEU C CA 1
ATOM 3900 C C . LEU C 1 135 ? -15.456 -32.904 -32.349 1.00 89.69 115 LEU C C 1
ATOM 3901 O O . LEU C 1 135 ? -16.212 -32.124 -31.770 1.00 81.01 115 LEU C O 1
ATOM 3906 N N . ARG C 1 136 ? -15.778 -33.482 -33.502 1.00 87.62 116 ARG C N 1
ATOM 3907 C CA . ARG C 1 136 ? -17.116 -33.326 -34.046 1.00 90.09 116 ARG C CA 1
ATOM 3908 C C . ARG C 1 136 ? -18.082 -34.210 -33.262 1.00 84.73 116 ARG C C 1
ATOM 3909 O O . ARG C 1 136 ? -17.730 -35.337 -32.897 1.00 81.52 116 ARG C O 1
ATOM 3917 N N . PRO C 1 137 ? -19.308 -33.708 -33.016 1.00 81.79 117 PRO C N 1
ATOM 3918 C CA . PRO C 1 137 ? -20.298 -34.463 -32.250 1.00 85.48 117 PRO C CA 1
ATOM 3919 C C . PRO C 1 137 ? -20.666 -35.751 -32.974 1.00 81.97 117 PRO C C 1
ATOM 3920 O O . PRO C 1 137 ? -20.880 -35.727 -34.189 1.00 83.63 117 PRO C O 1
ATOM 3924 N N . ARG C 1 138 ? -20.691 -36.863 -32.250 1.00 73.25 118 ARG C N 1
ATOM 3925 C CA . ARG C 1 138 ? -21.137 -38.125 -32.823 1.00 79.33 118 ARG C CA 1
ATOM 3926 C C . ARG C 1 138 ? -22.392 -38.659 -32.113 1.00 77.49 118 ARG C C 1
ATOM 3927 O O . ARG C 1 138 ? -22.361 -38.941 -30.914 1.00 75.50 118 ARG C O 1
ATOM 3935 N N . VAL C 1 139 ? -23.481 -38.814 -32.872 1.00 72.51 119 VAL C N 1
ATOM 3936 C CA . VAL C 1 139 ? -24.754 -39.325 -32.362 1.00 74.37 119 VAL C CA 1
ATOM 3937 C C . VAL C 1 139 ? -24.668 -40.833 -32.107 1.00 80.59 119 VAL C C 1
ATOM 3938 O O . VAL C 1 139 ? -24.290 -41.595 -32.994 1.00 78.70 119 VAL C O 1
ATOM 3942 N N . LEU C 1 140 ? -24.995 -41.264 -30.890 1.00 79.20 120 LEU C N 1
ATOM 3943 C CA . LEU C 1 140 ? -24.899 -42.683 -30.534 1.00 70.37 120 LEU C CA 1
ATOM 3944 C C . LEU C 1 140 ? -26.243 -43.447 -30.557 1.00 68.90 120 LEU C C 1
ATOM 3945 O O . LEU C 1 140 ? -26.288 -44.628 -30.910 1.00 70.11 120 LEU C O 1
ATOM 3950 N N . PHE C 1 141 ? -27.323 -42.772 -30.181 1.00 71.81 121 PHE C N 1
ATOM 3951 C CA . PHE C 1 141 ? -28.658 -43.371 -30.130 1.00 73.51 121 PHE C CA 1
ATOM 3952 C C . PHE C 1 141 ? -29.680 -42.276 -29.899 1.00 63.96 121 PHE C C 1
ATOM 3953 O O . PHE C 1 141 ? -29.404 -41.342 -29.150 1.00 55.55 121 PHE C O 1
ATOM 3961 N 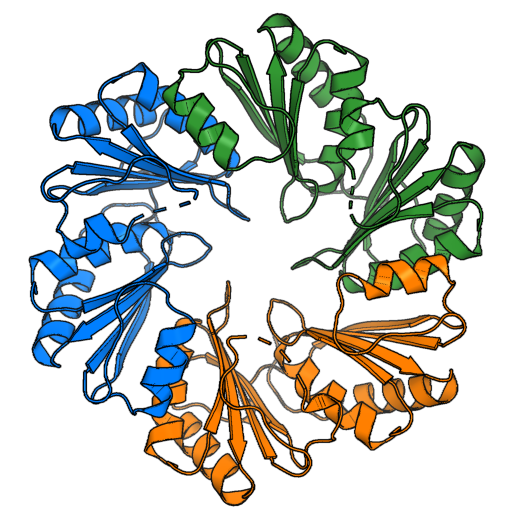N . HIS C 1 142 ? -30.860 -42.400 -30.508 1.00 64.30 122 HIS C N 1
ATOM 3962 C CA . HIS C 1 142 ? -31.997 -41.532 -30.144 1.00 64.55 122 HIS C CA 1
ATOM 3963 C C . HIS C 1 142 ? -33.319 -42.264 -30.408 1.00 60.29 122 HIS C C 1
ATOM 3964 O O . HIS C 1 142 ? -33.369 -43.160 -31.244 1.00 64.99 122 HIS C O 1
ATOM 3971 N N . ASP C 1 143 ? -34.353 -41.942 -29.630 1.00 67.88 123 ASP C N 1
ATOM 3972 C CA . ASP C 1 143 ? -35.649 -42.605 -29.757 1.00 78.84 123 ASP C CA 1
ATOM 3973 C C . ASP C 1 143 ? -36.766 -41.880 -29.004 1.00 81.22 123 ASP C C 1
ATOM 3974 O O . ASP C 1 143 ? -36.523 -41.172 -28.029 1.00 92.07 123 ASP C O 1
ATOM 3979 N N . ILE C 1 144 ? -37.997 -42.077 -29.461 1.00 75.22 124 ILE C N 1
ATOM 3980 C CA . ILE C 1 144 ? -39.161 -41.496 -28.806 1.00 70.99 124 ILE C CA 1
ATOM 3981 C C . ILE C 1 144 ? -40.120 -42.572 -28.338 1.00 73.85 124 ILE C C 1
ATOM 3982 O O . ILE C 1 144 ? -40.760 -43.255 -29.161 1.00 74.56 124 ILE C O 1
ATOM 3987 N N . ILE C 1 145 ? -40.226 -42.695 -27.013 1.00 60.63 125 ILE C N 1
ATOM 3988 C CA . ILE C 1 145 ? -41.158 -43.618 -26.400 1.00 56.81 125 ILE C CA 1
ATOM 3989 C C . ILE C 1 145 ? -42.487 -42.914 -26.131 1.00 66.44 125 ILE C C 1
ATOM 3990 O O . ILE C 1 145 ? -42.579 -42.082 -25.221 1.00 65.99 125 ILE C O 1
ATOM 3995 N N . THR C 1 146 ? -43.520 -43.237 -26.914 1.00 72.10 126 THR C N 1
ATOM 3996 C CA . THR C 1 146 ? -44.846 -42.640 -26.679 1.00 74.59 126 THR C CA 1
ATOM 3997 C C . THR C 1 146 ? -45.644 -43.389 -25.619 1.00 74.72 126 THR C C 1
ATOM 3998 O O . THR C 1 146 ? -45.476 -44.594 -25.444 1.00 75.82 126 THR C O 1
ATOM 4002 N N . ASP C 1 147 ? -46.475 -42.636 -24.895 1.00 85.94 127 ASP C N 1
ATOM 4003 C CA . ASP C 1 147 ? -47.400 -43.169 -23.889 1.00 86.50 127 ASP C CA 1
ATOM 4004 C C . ASP C 1 147 ? -46.669 -44.088 -22.908 1.00 76.08 127 ASP C C 1
ATOM 4005 O O . ASP C 1 147 ? -46.931 -45.290 -22.854 1.00 82.22 127 ASP C O 1
ATOM 4010 N N . ILE C 1 148 ? -45.766 -43.510 -22.123 1.00 60.32 128 ILE C N 1
ATOM 4011 C CA . ILE C 1 148 ? -44.910 -44.301 -21.251 1.00 58.73 128 ILE C CA 1
ATOM 4012 C C . ILE C 1 148 ? -45.749 -44.997 -20.182 1.00 65.74 128 ILE C C 1
ATOM 4013 O O . ILE C 1 148 ? -46.654 -44.400 -19.586 1.00 73.18 128 ILE C O 1
ATOM 4018 N N . THR C 1 149 ? -45.462 -46.276 -19.969 1.00 58.21 129 THR C N 1
ATOM 4019 C CA . THR C 1 149 ? -46.193 -47.069 -18.989 1.00 59.10 129 THR C CA 1
ATOM 4020 C C . THR C 1 149 ? -45.795 -46.627 -17.582 1.00 63.65 129 THR C C 1
ATOM 4021 O O . THR C 1 149 ? -44.709 -46.085 -17.369 1.00 66.03 129 THR C O 1
ATOM 4025 N N . ASP C 1 150 ? -46.681 -46.849 -16.624 1.00 69.98 130 ASP C N 1
ATOM 4026 C CA . ASP C 1 150 ? -46.458 -46.377 -15.262 1.00 74.19 130 ASP C CA 1
ATOM 4027 C C . ASP C 1 150 ? -45.317 -47.100 -14.537 1.00 67.84 130 ASP C C 1
ATOM 4028 O O . ASP C 1 150 ? -44.661 -46.509 -13.678 1.00 64.83 130 ASP C O 1
ATOM 4033 N N . GLN C 1 151 ? -45.088 -48.372 -14.859 1.00 67.76 131 GLN C N 1
ATOM 4034 C CA . GLN C 1 151 ? -44.015 -49.108 -14.200 1.00 63.09 131 GLN C CA 1
ATOM 4035 C C . GLN C 1 151 ? -42.692 -48.585 -14.703 1.00 59.43 131 GLN C C 1
ATOM 4036 O O . GLN C 1 151 ? -41.732 -48.498 -13.940 1.00 59.40 131 GLN C O 1
ATOM 4042 N N . HIS C 1 152 ? -42.653 -48.192 -15.972 1.00 57.08 132 HIS C N 1
ATOM 4043 C CA . HIS C 1 152 ? -41.439 -47.603 -16.551 1.00 57.64 132 HIS C CA 1
ATOM 4044 C C . HIS C 1 152 ? -41.161 -46.231 -15.908 1.00 61.25 132 HIS C C 1
ATOM 4045 O O . HIS C 1 152 ? -40.030 -45.968 -15.484 1.00 56.89 132 HIS C O 1
ATOM 4052 N N . ALA C 1 153 ? -42.195 -45.392 -15.787 1.00 57.62 133 ALA C N 1
ATOM 4053 C CA . ALA C 1 153 ? -42.055 -44.040 -15.222 1.00 51.69 133 ALA C CA 1
ATOM 4054 C C . ALA C 1 153 ? -41.599 -44.034 -13.752 1.00 59.20 133 ALA C C 1
ATOM 4055 O O . ALA C 1 153 ? -40.743 -43.219 -13.373 1.00 54.63 133 ALA C O 1
ATOM 4057 N N . VAL C 1 154 ? -42.153 -44.918 -12.916 1.00 48.37 134 VAL C N 1
ATOM 4058 C CA . VAL C 1 154 ? -41.770 -44.868 -11.510 1.00 56.64 134 VAL C CA 1
ATOM 4059 C C . VAL C 1 154 ? -40.320 -45.340 -11.354 1.00 59.41 134 VAL C C 1
ATOM 4060 O O . VAL C 1 154 ? -39.560 -44.711 -10.603 1.00 49.65 134 VAL C O 1
ATOM 4064 N N . ILE C 1 155 ? -39.897 -46.385 -12.077 1.00 56.08 135 ILE C N 1
ATOM 4065 C CA . ILE C 1 155 ? -38.515 -46.822 -11.874 1.00 62.17 135 ILE C CA 1
ATOM 4066 C C . ILE C 1 155 ? -37.563 -45.830 -12.557 1.00 60.46 135 ILE C C 1
ATOM 4067 O O . ILE C 1 155 ? -36.460 -45.593 -12.064 1.00 60.64 135 ILE C O 1
ATOM 4072 N N . LEU C 1 156 ? -38.029 -45.178 -13.625 1.00 61.16 136 LEU C N 1
ATOM 4073 C CA . LEU C 1 156 ? -37.230 -44.160 -14.313 1.00 58.10 136 LEU C CA 1
ATOM 4074 C C . LEU C 1 156 ? -36.981 -42.969 -13.382 1.00 66.69 136 LEU C C 1
ATOM 4075 O O . LEU C 1 156 ? -35.868 -42.451 -13.328 1.00 67.82 136 LEU C O 1
ATOM 4080 N N . ASN C 1 157 ? -38.010 -42.554 -12.638 1.00 70.36 137 ASN C N 1
ATOM 4081 C CA . ASN C 1 157 ? -37.916 -41.379 -11.769 1.00 66.38 137 ASN C CA 1
ATOM 4082 C C . ASN C 1 157 ? -36.998 -41.596 -10.551 1.00 73.78 137 ASN C C 1
ATOM 4083 O O . ASN C 1 157 ? -36.553 -40.642 -9.922 1.00 78.52 137 ASN C O 1
ATOM 4088 N N . ARG C 1 158 ? -36.698 -42.855 -10.240 1.00 82.70 138 ARG C N 1
ATOM 4089 C CA . ARG C 1 158 ? -35.888 -43.209 -9.074 1.00 85.10 138 ARG C CA 1
ATOM 4090 C C . ARG C 1 158 ? -34.385 -43.285 -9.368 1.00 91.47 138 ARG C C 1
ATOM 4091 O O . ARG C 1 158 ? -33.574 -43.426 -8.460 1.00 85.57 138 ARG C O 1
ATOM 4099 N N . ASN C 1 159 ? -34.015 -43.135 -10.629 1.00 110.17 139 ASN C N 1
ATOM 4100 C CA . ASN C 1 159 ? -32.616 -43.062 -10.989 1.00 118.99 139 ASN C CA 1
ATOM 4101 C C . ASN C 1 159 ? -32.354 -41.627 -11.379 1.00 122.32 139 ASN C C 1
ATOM 4102 O O . ASN C 1 159 ? -31.337 -41.300 -12.007 1.00 123.80 139 ASN C O 1
ATOM 4107 N N . ARG C 1 160 ? -33.302 -40.776 -10.991 1.00 120.60 140 ARG C N 1
ATOM 4108 C CA . ARG C 1 160 ? -33.213 -39.341 -11.231 1.00 111.37 140 ARG C CA 1
ATOM 4109 C C . ARG C 1 160 ? -33.306 -38.531 -9.949 1.00 105.76 140 ARG C C 1
ATOM 4110 O O . ARG C 1 160 ? -33.044 -39.028 -8.842 1.00 93.68 140 ARG C O 1
ATOM 4118 N N . GLN C 1 161 ? -33.700 -37.271 -10.140 1.00 113.75 141 GLN C N 1
ATOM 4119 C CA . GLN C 1 161 ? -33.074 -36.173 -9.418 1.00 111.97 141 GLN C CA 1
ATOM 4120 C C . GLN C 1 161 ? -33.992 -35.000 -9.179 1.00 114.18 141 GLN C C 1
ATOM 4121 O O . GLN C 1 161 ? -34.377 -34.717 -8.042 1.00 114.63 141 GLN C O 1
ATOM 4127 N N . ALA C 1 162 ? -34.269 -34.320 -10.310 1.00 118.43 142 ALA C N 1
ATOM 4128 C CA . ALA C 1 162 ? -34.954 -33.043 -10.440 1.00 125.87 142 ALA C CA 1
ATOM 4129 C C . ALA C 1 162 ? -36.323 -33.322 -10.971 1.00 124.56 142 ALA C C 1
ATOM 4130 O O . ALA C 1 162 ? -37.069 -34.049 -10.323 1.00 135.44 142 ALA C O 1
ATOM 4132 N N . SER C 1 163 ? -36.639 -32.821 -12.164 1.00 104.48 143 SER C N 1
ATOM 4133 C CA . SER C 1 163 ? -37.983 -33.021 -12.692 1.00 96.58 143 SER C CA 1
ATOM 4134 C C . SER C 1 163 ? -38.259 -34.501 -12.938 1.00 96.22 143 SER C C 1
ATOM 4135 O O . SER C 1 163 ? -37.342 -35.355 -12.950 1.00 90.67 143 SER C O 1
ATOM 4138 N N . MET C 1 164 ? -39.543 -34.801 -13.087 1.00 87.85 144 MET C N 1
ATOM 4139 C CA . MET C 1 164 ? -39.976 -36.178 -13.190 1.00 88.09 144 MET C CA 1
ATOM 4140 C C . MET C 1 164 ? -40.894 -36.321 -14.378 1.00 76.81 144 MET C C 1
ATOM 4141 O O . MET C 1 164 ? -41.512 -35.350 -14.814 1.00 80.91 144 MET C O 1
ATOM 4146 N N . ILE C 1 165 ? -40.966 -37.526 -14.916 1.00 56.45 145 ILE C N 1
ATOM 4147 C CA . ILE C 1 165 ? -41.882 -37.784 -15.998 1.00 58.95 145 ILE C CA 1
ATOM 4148 C C . ILE C 1 165 ? -43.106 -38.529 -15.455 1.00 65.34 145 ILE C C 1
ATOM 4149 O O . ILE C 1 165 ? -42.992 -39.377 -14.553 1.00 57.73 145 ILE C O 1
ATOM 4154 N N . LEU C 1 166 ? -44.280 -38.170 -15.975 1.00 64.08 146 LEU C N 1
ATOM 4155 C CA . LEU C 1 166 ? -45.531 -38.778 -15.532 1.00 59.30 146 LEU C CA 1
ATOM 4156 C C . LEU C 1 166 ? -46.007 -39.847 -16.496 1.00 57.96 146 LEU C C 1
ATOM 4157 O O . LEU C 1 166 ? -45.741 -39.754 -17.686 1.00 69.85 146 LEU C O 1
ATOM 4162 N N . PRO C 1 167 ? -46.706 -40.874 -15.981 1.00 67.03 147 PRO C N 1
ATOM 4163 C CA . PRO C 1 167 ? -47.207 -41.926 -16.870 1.00 59.52 147 PRO C CA 1
ATOM 4164 C C . PRO C 1 167 ? -48.125 -41.350 -17.938 1.00 56.65 147 PRO C C 1
ATOM 4165 O O . PRO C 1 167 ? -48.977 -40.550 -17.585 1.00 67.72 147 PRO C O 1
ATOM 4169 N N . GLY C 1 168 ? -47.944 -41.728 -19.203 1.00 53.68 148 GLY C N 1
ATOM 4170 C CA . GLY C 1 168 ? -48.770 -41.186 -20.267 1.00 58.63 148 GLY C CA 1
ATOM 4171 C C . GLY C 1 168 ? -48.079 -40.137 -21.137 1.00 66.75 148 GLY C C 1
ATOM 4172 O O . GLY C 1 168 ? -48.493 -39.902 -22.272 1.00 63.03 148 GLY C O 1
ATOM 4173 N N . GLN C 1 169 ? -47.054 -39.474 -20.601 1.00 63.82 149 GLN C N 1
ATOM 4174 C CA . GLN C 1 169 ? -46.265 -38.531 -21.386 1.00 63.75 149 GLN C CA 1
ATOM 4175 C C . GLN C 1 169 ? -45.365 -39.292 -22.353 1.00 63.07 149 GLN C C 1
ATOM 4176 O O . GLN C 1 169 ? -45.203 -40.506 -22.244 1.00 59.22 149 GLN C O 1
ATOM 4182 N N . SER C 1 170 ? -44.847 -38.595 -23.351 1.00 64.33 150 SER C N 1
ATOM 4183 C CA . SER C 1 170 ? -43.897 -39.212 -24.267 1.00 73.00 150 SER C CA 1
ATOM 4184 C C . SER C 1 170 ? -42.459 -38.889 -23.838 1.00 63.75 150 SER C C 1
ATOM 4185 O O . SER C 1 170 ? -42.206 -37.837 -23.239 1.00 62.84 150 SER C O 1
ATOM 4188 N N . LEU C 1 171 ? -41.537 -39.815 -24.078 1.00 54.48 151 LEU C N 1
ATOM 4189 C CA . LEU C 1 171 ? -40.151 -39.630 -23.634 1.00 57.63 151 LEU C CA 1
ATOM 4190 C C . LEU C 1 171 ? -39.196 -39.606 -24.811 1.00 59.51 151 LEU C C 1
ATOM 4191 O O . LEU C 1 171 ? -39.231 -40.492 -25.675 1.00 67.43 151 LEU C O 1
ATOM 4196 N N . LEU C 1 172 ? -38.379 -38.562 -24.877 1.00 62.44 152 LEU C N 1
ATOM 4197 C CA . LEU C 1 172 ? -37.284 -38.538 -25.839 1.00 62.99 152 LEU C CA 1
ATOM 4198 C C . LEU C 1 172 ? -35.982 -38.823 -25.087 1.00 68.31 152 LEU C C 1
ATOM 4199 O O . LEU C 1 172 ? -35.712 -38.219 -24.043 1.00 68.17 152 LEU C O 1
ATOM 4204 N N . VAL C 1 173 ? -35.218 -39.790 -25.591 1.00 63.74 153 VAL C N 1
ATOM 4205 C CA . VAL C 1 173 ? -33.877 -40.075 -25.091 1.00 62.33 153 VAL C CA 1
ATOM 4206 C C . VAL C 1 173 ? -32.878 -39.805 -26.225 1.00 63.19 153 VAL C C 1
ATOM 4207 O O . VAL C 1 173 ? -33.135 -40.160 -27.370 1.00 63.91 153 VAL C O 1
ATOM 4211 N N . TYR C 1 174 ? -31.739 -39.194 -25.902 1.00 67.08 154 TYR C N 1
ATOM 4212 C CA . TYR C 1 174 ? -30.718 -38.845 -26.900 1.00 67.08 154 TYR C CA 1
ATOM 4213 C C . TYR C 1 174 ? -29.297 -39.023 -26.326 1.00 66.91 154 TYR C C 1
ATOM 4214 O O . TYR C 1 174 ? -28.952 -38.405 -25.313 1.00 74.11 154 TYR C O 1
ATOM 4223 N N . GLU C 1 175 ? -28.470 -39.839 -26.980 1.00 61.66 155 GLU C N 1
ATOM 4224 C CA . GLU C 1 175 ? -27.110 -40.121 -26.483 1.00 65.27 155 GLU C CA 1
ATOM 4225 C C . GLU C 1 175 ? -26.056 -39.648 -27.509 1.00 68.93 155 GLU C C 1
ATOM 4226 O O . GLU C 1 175 ? -26.253 -39.808 -28.703 1.00 55.86 155 GLU C O 1
ATOM 4232 N N . MET C 1 1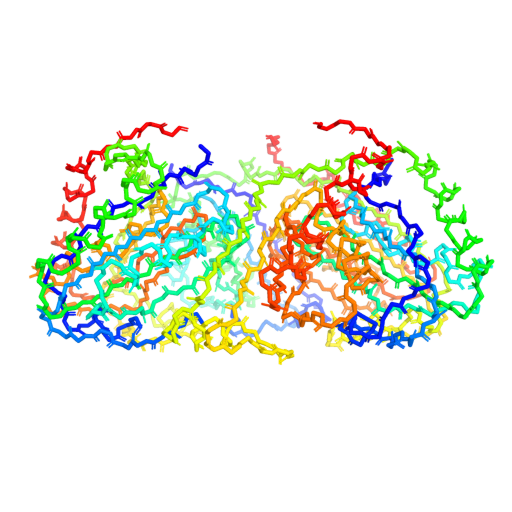76 ? -24.960 -39.044 -27.044 1.00 65.24 156 MET C N 1
ATOM 4233 C CA . MET C 1 176 ? -23.937 -38.494 -27.951 1.00 78.38 156 MET C CA 1
ATOM 4234 C C . MET C 1 176 ? -22.547 -38.602 -27.315 1.00 74.39 156 MET C C 1
ATOM 4235 O O . MET C 1 176 ? -22.420 -38.906 -26.118 1.00 66.55 156 MET C O 1
ATOM 4240 N N . THR C 1 177 ? -21.516 -38.343 -28.114 1.00 64.90 157 THR C N 1
ATOM 4241 C CA . THR C 1 177 ? -20.151 -38.271 -27.601 1.00 65.35 157 THR C CA 1
ATOM 4242 C C . THR C 1 177 ? -19.280 -37.339 -28.450 1.00 64.14 157 THR C C 1
ATOM 4243 O O . THR C 1 177 ? -19.413 -37.290 -29.675 1.00 68.59 157 THR C O 1
ATOM 4247 N N . PRO C 1 178 ? -18.387 -36.579 -27.806 1.00 63.84 158 PRO C N 1
ATOM 4248 C CA . PRO C 1 178 ? -18.126 -36.453 -26.366 1.00 64.66 158 PRO C CA 1
ATOM 4249 C C . PRO C 1 178 ? -19.324 -35.975 -25.539 1.00 69.16 158 PRO C C 1
ATOM 4250 O O . PRO C 1 178 ? -20.244 -35.362 -26.069 1.00 72.87 158 PRO C O 1
ATOM 4254 N N . ALA C 1 179 ? -19.326 -36.339 -24.262 1.00 66.78 159 ALA C N 1
ATOM 4255 C CA . ALA C 1 179 ? -20.459 -36.118 -23.383 1.00 70.21 159 ALA C CA 1
ATOM 4256 C C . ALA C 1 179 ? -20.855 -34.642 -23.213 1.00 72.24 159 ALA C C 1
ATOM 4257 O O . ALA C 1 179 ? -22.035 -34.332 -23.086 1.00 68.14 159 ALA C O 1
ATOM 4259 N N . LEU C 1 180 ? -19.894 -33.725 -23.242 1.00 75.49 160 LEU C N 1
ATOM 4260 C CA . LEU C 1 180 ? -20.210 -32.349 -22.866 1.00 75.97 160 LEU C CA 1
ATOM 4261 C C . LEU C 1 180 ? -21.103 -31.678 -23.904 1.00 78.72 160 LEU C C 1
ATOM 4262 O O . LEU C 1 180 ? -21.717 -30.649 -23.631 1.00 87.48 160 LEU C O 1
ATOM 4267 N N . PHE C 1 181 ? -21.221 -32.286 -25.076 1.00 68.22 161 PHE C N 1
ATOM 4268 C CA . PHE C 1 181 ? -22.125 -31.754 -26.080 1.00 71.66 161 PHE C CA 1
ATOM 4269 C C . PHE C 1 181 ? -23.581 -31.898 -25.627 1.00 69.19 161 PHE C C 1
ATOM 4270 O O . PHE C 1 181 ? -24.479 -31.294 -26.216 1.00 77.91 161 PHE C O 1
ATOM 4278 N N . ALA C 1 182 ? -23.822 -32.695 -24.588 1.00 61.51 162 ALA C N 1
ATOM 4279 C CA . ALA C 1 182 ? -25.182 -32.863 -24.057 1.00 66.74 162 ALA C CA 1
ATOM 4280 C C . ALA C 1 182 ? -25.751 -31.533 -23.561 1.00 71.26 162 ALA C C 1
ATOM 4281 O O . ALA C 1 182 ? -26.968 -31.318 -23.608 1.00 70.58 162 ALA C O 1
ATOM 4283 N N . ALA C 1 183 ? -24.862 -30.649 -23.098 1.00 67.90 163 ALA C N 1
ATOM 4284 C CA . ALA C 1 183 ? -25.242 -29.324 -22.602 1.00 72.17 163 ALA C CA 1
ATOM 4285 C C . ALA C 1 183 ? -25.961 -28.469 -23.668 1.00 75.70 163 ALA C C 1
ATOM 4286 O O . ALA C 1 183 ? -27.020 -27.901 -23.391 1.00 72.17 163 ALA C O 1
ATOM 4288 N N . VAL C 1 184 ? -25.391 -28.361 -24.869 1.00 74.54 164 VAL C N 1
ATOM 4289 C CA . VAL C 1 184 ? -26.026 -27.543 -25.901 1.00 79.27 164 VAL C CA 1
ATOM 4290 C C . VAL C 1 184 ? -27.294 -28.220 -26.413 1.00 73.24 164 VAL C C 1
ATOM 4291 O O . VAL C 1 184 ? -28.281 -27.556 -26.711 1.00 71.14 164 VAL C O 1
ATOM 4295 N N . ALA C 1 185 ? -27.298 -29.542 -26.477 1.00 71.45 165 ALA C N 1
ATOM 4296 C CA . ALA C 1 185 ? -28.491 -30.214 -26.964 1.00 75.97 165 ALA C CA 1
ATOM 4297 C C . ALA C 1 185 ? -29.683 -29.927 -26.040 1.00 75.53 165 ALA C C 1
ATOM 4298 O O . ALA C 1 185 ? -30.785 -29.638 -26.502 1.00 77.18 165 ALA C O 1
ATOM 4300 N N . ALA C 1 186 ? -29.439 -29.970 -24.736 1.00 65.59 166 ALA C N 1
ATOM 4301 C CA . ALA C 1 186 ? -30.476 -29.705 -23.747 1.00 65.86 166 ALA C CA 1
ATOM 4302 C C . ALA C 1 186 ? -30.964 -28.263 -23.810 1.00 70.12 166 ALA C C 1
ATOM 4303 O O . ALA C 1 186 ? -32.167 -28.012 -23.842 1.00 76.18 166 ALA C O 1
ATOM 4305 N N . ASN C 1 187 ? -30.038 -27.309 -23.840 1.00 80.77 167 ASN C N 1
ATOM 4306 C CA . ASN C 1 187 ? -30.428 -25.900 -23.867 1.00 76.54 167 ASN C CA 1
ATOM 4307 C C . ASN C 1 187 ? -31.172 -25.501 -25.133 1.00 75.95 167 ASN C C 1
ATOM 4308 O O . ASN C 1 187 ? -32.092 -24.696 -25.072 1.00 77.44 167 ASN C O 1
ATOM 4313 N N . GLU C 1 188 ? -30.772 -26.065 -26.273 1.00 80.29 168 GLU C N 1
ATOM 4314 C CA . GLU C 1 188 ? -31.419 -25.770 -27.554 1.00 79.91 168 GLU C CA 1
ATOM 4315 C C . GLU C 1 188 ? -32.822 -26.370 -27.618 1.00 83.57 168 GLU C C 1
ATOM 4316 O O . GLU C 1 188 ? -33.756 -25.713 -28.098 1.00 84.39 168 GLU C O 1
ATOM 4322 N N . ALA C 1 189 ? -32.973 -27.601 -27.116 1.00 74.65 169 ALA C N 1
ATOM 4323 C CA . ALA C 1 189 ? -34.283 -28.261 -27.077 1.00 74.56 169 ALA C CA 1
ATOM 4324 C C . ALA C 1 189 ? -35.291 -27.429 -26.290 1.00 74.12 169 ALA C C 1
ATOM 4325 O O . ALA C 1 189 ? -36.426 -27.213 -26.724 1.00 64.64 169 ALA C O 1
ATOM 4327 N N . GLU C 1 190 ? -34.860 -26.930 -25.141 1.00 76.35 170 GLU C N 1
ATOM 4328 C CA . GLU C 1 190 ? -35.761 -26.141 -24.329 1.00 79.73 170 GLU C CA 1
ATOM 4329 C C . GLU C 1 190 ? -36.097 -24.809 -25.028 1.00 80.31 170 GLU C C 1
ATOM 4330 O O . GLU C 1 190 ? -37.187 -24.262 -24.844 1.00 88.77 170 GLU C O 1
ATOM 4336 N N . ARG C 1 191 ? -35.177 -24.289 -25.835 1.00 81.04 171 ARG C N 1
ATOM 4337 C CA . ARG C 1 191 ? -35.423 -23.008 -26.509 1.00 90.23 171 ARG C CA 1
ATOM 4338 C C . ARG C 1 191 ? -36.583 -23.071 -27.520 1.00 94.09 171 ARG C C 1
ATOM 4339 O O . ARG C 1 191 ? -37.401 -22.154 -27.588 1.00 94.59 171 ARG C O 1
ATOM 4347 N N . VAL C 1 192 ? -36.677 -24.165 -28.266 1.00 95.99 172 VAL C N 1
ATOM 4348 C CA . VAL C 1 192 ? -37.663 -24.283 -29.338 1.00 97.87 172 VAL C CA 1
ATOM 4349 C C . VAL C 1 192 ? -38.969 -24.940 -28.867 1.00 101.65 172 VAL C C 1
ATOM 4350 O O . VAL C 1 192 ? -39.970 -24.958 -29.590 1.00 100.15 172 VAL C O 1
ATOM 4354 N N . ALA C 1 193 ? -38.953 -25.485 -27.657 1.00 99.76 173 ALA C N 1
ATOM 4355 C CA . ALA C 1 193 ? -40.134 -26.131 -27.104 1.00 95.29 173 ALA C CA 1
ATOM 4356 C C . ALA C 1 193 ? -40.189 -25.945 -25.593 1.00 94.09 173 ALA C C 1
ATOM 4357 O O . ALA C 1 193 ? -40.041 -26.894 -24.837 1.00 93.82 173 ALA C O 1
ATOM 4359 N N . PRO C 1 194 ? -40.425 -24.710 -25.144 1.00 94.36 174 PRO C N 1
ATOM 4360 C CA . PRO C 1 194 ? -40.293 -24.384 -23.718 1.00 86.14 174 PRO C CA 1
ATOM 4361 C C . PRO C 1 194 ? -41.256 -25.154 -22.789 1.00 82.82 174 PRO C C 1
ATOM 4362 O O . PRO C 1 194 ? -41.010 -25.221 -21.580 1.00 80.05 174 PRO C O 1
ATOM 4366 N N . GLY C 1 195 ? -42.317 -25.738 -23.336 1.00 77.35 175 GLY C N 1
ATOM 4367 C CA . GLY C 1 195 ? -43.250 -26.497 -22.521 1.00 71.07 175 GLY C CA 1
ATOM 4368 C C . GLY C 1 195 ? -42.750 -27.873 -22.101 1.00 76.67 175 GLY C C 1
ATOM 4369 O O . GLY C 1 195 ? -43.381 -28.544 -21.279 1.00 81.27 175 GLY C O 1
ATOM 4370 N N . LEU C 1 196 ? -41.620 -28.312 -22.650 1.00 74.07 176 LEU C N 1
ATOM 4371 C CA . LEU C 1 196 ? -41.135 -29.655 -22.337 1.00 78.27 176 LEU C CA 1
ATOM 4372 C C . LEU C 1 196 ? -40.613 -29.756 -20.902 1.00 80.04 176 LEU C C 1
ATOM 4373 O O . LEU C 1 196 ? -40.431 -28.747 -20.222 1.00 85.37 176 LEU C O 1
ATOM 4378 N N . THR C 1 197 ? -40.350 -30.981 -20.457 1.00 77.31 177 THR C N 1
ATOM 4379 C CA . THR C 1 197 ? -39.849 -31.207 -19.103 1.00 73.44 177 THR C CA 1
ATOM 4380 C C . THR C 1 197 ? -38.460 -31.801 -19.163 1.00 68.69 177 THR C C 1
ATOM 4381 O O . THR C 1 197 ? -38.282 -32.894 -19.706 1.00 67.69 177 THR C O 1
ATOM 4385 N N . VAL C 1 198 ? -37.475 -31.095 -18.614 1.00 68.59 178 VAL C N 1
ATOM 4386 C CA . VAL C 1 198 ? -36.113 -31.632 -18.578 1.00 67.51 178 VAL C CA 1
ATOM 4387 C C . VAL C 1 198 ? -35.945 -32.576 -17.413 1.00 65.62 178 VAL C C 1
ATOM 4388 O O . VAL C 1 198 ? -35.884 -32.151 -16.253 1.00 66.90 178 VAL C O 1
ATOM 4392 N N . VAL C 1 199 ? -35.901 -33.864 -17.739 1.00 62.55 179 VAL C N 1
ATOM 4393 C CA . VAL C 1 199 ? -35.877 -34.915 -16.738 1.00 67.99 179 VAL C CA 1
ATOM 4394 C C . VAL C 1 199 ? -34.474 -35.189 -16.198 1.00 69.77 179 VAL C C 1
ATOM 4395 O O . VAL C 1 199 ? -34.270 -35.264 -14.983 1.00 74.20 179 VAL C O 1
ATOM 4399 N N . ASP C 1 200 ? -33.511 -35.233 -17.111 1.00 69.58 180 ASP C N 1
ATOM 4400 C CA . ASP C 1 200 ? -32.131 -35.559 -16.779 1.00 71.68 180 ASP C CA 1
ATOM 4401 C C . ASP C 1 200 ? -31.156 -35.186 -17.909 1.00 66.58 180 ASP C C 1
ATOM 4402 O O . ASP C 1 200 ? -31.487 -35.316 -19.095 1.00 65.47 180 ASP C O 1
ATOM 4407 N N . VAL C 1 201 ? -29.979 -34.677 -17.530 1.00 62.30 181 VAL C N 1
ATOM 4408 C CA . VAL C 1 201 ? -28.905 -34.373 -18.468 1.00 56.44 181 VAL C CA 1
ATOM 4409 C C . VAL C 1 201 ? -27.562 -34.812 -17.884 1.00 61.56 181 VAL C C 1
ATOM 4410 O O . VAL C 1 201 ? -27.066 -34.194 -16.939 1.00 64.68 181 VAL C O 1
ATOM 4414 N N . GLN C 1 202 ? -26.964 -35.847 -18.469 1.00 67.91 182 GLN C N 1
ATOM 4415 C CA . GLN C 1 202 ? -25.650 -36.342 -18.061 1.00 65.11 182 GLN C CA 1
ATOM 4416 C C . GLN C 1 202 ? -24.556 -35.816 -19.015 1.00 66.58 182 GLN C C 1
ATOM 4417 O O . GLN C 1 202 ? -24.460 -36.272 -20.149 1.00 69.34 182 GLN C O 1
ATOM 4423 N N . MET C 1 203 ? -23.724 -34.883 -18.547 1.00 73.73 183 MET C N 1
ATOM 4424 C CA . MET C 1 203 ? -22.702 -34.209 -19.383 1.00 72.52 183 MET C CA 1
ATOM 4425 C C . MET C 1 203 ? -21.285 -34.709 -19.137 1.00 66.64 183 MET C C 1
ATOM 4426 O O . MET C 1 203 ? -20.326 -34.233 -19.742 1.00 81.43 183 MET C O 1
ATOM 4431 N N . ILE C 1 204 ? -21.161 -35.661 -18.234 1.00 62.36 184 ILE C N 1
ATOM 4432 C CA . ILE C 1 204 ? -19.866 -36.132 -17.788 1.00 71.20 184 ILE C CA 1
ATOM 4433 C C . ILE C 1 204 ? -19.713 -37.621 -17.999 1.00 65.57 184 ILE C C 1
ATOM 4434 O O . ILE C 1 204 ? -20.560 -38.414 -17.586 1.00 76.16 184 ILE C O 1
ATOM 4439 N N . GLY C 1 205 ? -18.629 -38.004 -18.648 1.00 61.53 185 GLY C N 1
ATOM 4440 C CA . GLY C 1 205 ? -18.381 -39.402 -18.871 1.00 60.35 185 GLY C CA 1
ATOM 4441 C C . GLY C 1 205 ? -17.803 -39.690 -20.227 1.00 69.53 185 GLY C C 1
ATOM 4442 O O . GLY C 1 205 ? -17.184 -38.832 -20.881 1.00 69.30 185 GLY C O 1
ATOM 4443 N N . ALA C 1 206 ? -17.939 -40.949 -20.605 1.00 68.87 186 ALA C N 1
ATOM 4444 C CA . ALA C 1 206 ? -17.568 -41.399 -21.929 1.00 61.80 186 ALA C CA 1
ATOM 4445 C C . ALA C 1 206 ? -18.651 -40.993 -22.956 1.00 67.98 186 ALA C C 1
ATOM 4446 O O . ALA C 1 206 ? -18.362 -40.812 -24.140 1.00 77.90 186 ALA C O 1
ATOM 4448 N N . ALA C 1 207 ? -19.899 -40.878 -22.494 1.00 66.85 187 ALA C N 1
ATOM 4449 C CA . ALA C 1 207 ? -21.024 -40.506 -23.358 1.00 66.09 187 ALA C CA 1
ATOM 4450 C C . ALA C 1 207 ? -22.045 -39.624 -22.624 1.00 67.50 187 ALA C C 1
ATOM 4451 O O . ALA C 1 207 ? -22.234 -39.773 -21.423 1.00 68.43 187 ALA C O 1
ATOM 4453 N N . GLY C 1 208 ? -22.689 -38.711 -23.361 1.00 64.91 188 GLY C N 1
ATOM 4454 C CA . GLY C 1 208 ? -23.726 -37.845 -22.825 1.00 60.59 188 GLY C CA 1
ATOM 4455 C C . GLY C 1 208 ? -25.122 -38.431 -23.020 1.00 67.67 188 GLY C C 1
ATOM 4456 O O . GLY C 1 208 ? -25.380 -39.146 -23.995 1.00 71.73 188 GLY C O 1
ATOM 4457 N N . ARG C 1 209 ? -26.022 -38.171 -22.077 1.00 62.04 189 ARG C N 1
ATOM 4458 C CA . ARG C 1 209 ? -27.381 -38.697 -22.180 1.00 65.36 189 ARG C CA 1
ATOM 4459 C C . ARG C 1 209 ? -28.418 -37.649 -21.827 1.00 71.55 189 ARG C C 1
ATOM 4460 O O . ARG C 1 209 ? -28.344 -37.000 -20.773 1.00 70.11 189 ARG C O 1
ATOM 4468 N N . LEU C 1 210 ? -29.435 -37.547 -22.674 1.00 63.88 190 LEU C N 1
ATOM 4469 C CA . LEU C 1 210 ? -30.486 -36.572 -22.470 1.00 54.88 190 LEU C CA 1
ATOM 4470 C C . LEU C 1 210 ? -31.828 -37.277 -22.337 1.00 58.74 190 LEU C C 1
ATOM 4471 O O . LEU C 1 210 ? -32.161 -38.171 -23.123 1.00 61.83 190 LEU C O 1
ATOM 4476 N N . TYR C 1 211 ? -32.566 -36.895 -21.299 1.00 59.41 191 TYR C N 1
ATOM 4477 C CA . TYR C 1 211 ? -33.924 -37.381 -21.046 1.00 55.69 191 TYR C CA 1
ATOM 4478 C C . TYR C 1 211 ? -34.930 -36.221 -21.070 1.00 63.47 191 TYR C C 1
ATOM 4479 O O . TYR C 1 211 ? -34.891 -35.355 -20.190 1.00 65.61 191 TYR C O 1
ATOM 4488 N N . ILE C 1 212 ? -35.871 -36.247 -22.015 1.00 66.23 192 ILE C N 1
ATOM 4489 C CA . ILE C 1 212 ? -36.858 -35.179 -22.164 1.00 69.05 192 ILE C CA 1
ATOM 4490 C C . ILE C 1 212 ? -38.290 -35.717 -22.158 1.00 71.70 192 ILE C C 1
ATOM 4491 O O . ILE C 1 212 ? -38.593 -36.671 -22.875 1.00 76.94 192 ILE C O 1
ATOM 4496 N N . GLY C 1 213 ? -39.166 -35.103 -21.361 1.00 63.64 193 GLY C N 1
ATOM 4497 C CA . GLY C 1 213 ? -40.572 -35.475 -21.346 1.00 62.25 193 GLY C CA 1
ATOM 4498 C C . GLY C 1 213 ? -41.501 -34.368 -21.849 1.00 74.89 193 GLY C C 1
ATOM 4499 O O . GLY C 1 213 ? -41.217 -33.175 -21.696 1.00 69.28 193 GLY C O 1
ATOM 4500 N N . GLY C 1 214 ? -42.611 -34.772 -22.466 1.00 81.33 194 GLY C N 1
ATOM 4501 C CA . GLY C 1 214 ? -43.629 -33.850 -22.948 1.00 76.87 194 GLY C CA 1
ATOM 4502 C C . GLY C 1 214 ? -44.656 -34.548 -23.825 1.00 76.95 194 GLY C C 1
ATOM 4503 O O . GLY C 1 214 ? -44.751 -35.774 -23.804 1.00 79.68 194 GLY C O 1
ATOM 4504 N N . SER C 1 215 ? -45.416 -33.783 -24.609 1.00 84.74 195 SER C N 1
ATOM 4505 C CA . SER C 1 215 ? -46.318 -34.379 -25.605 1.00 86.51 195 SER C CA 1
ATOM 4506 C C . SER C 1 215 ? -45.509 -34.873 -26.798 1.00 84.56 195 SER C C 1
ATOM 4507 O O . SER C 1 215 ? -44.377 -34.434 -27.012 1.00 85.86 195 SER C O 1
ATOM 4510 N N . THR C 1 216 ? -46.102 -35.759 -27.591 1.00 82.78 196 THR C N 1
ATOM 4511 C CA . THR C 1 216 ? -45.404 -36.363 -28.726 1.00 84.20 196 THR C CA 1
ATOM 4512 C C . THR C 1 216 ? -44.949 -35.298 -29.716 1.00 89.83 196 THR C C 1
ATOM 4513 O O . THR C 1 216 ? -44.003 -35.511 -30.470 1.00 89.96 196 THR C O 1
ATOM 4517 N N . ASP C 1 217 ? -45.622 -34.149 -29.718 1.00 100.29 197 ASP C N 1
ATOM 4518 C CA . ASP C 1 217 ? -45.261 -33.084 -30.645 1.00 105.00 197 ASP C CA 1
ATOM 4519 C C . ASP C 1 217 ? -44.108 -32.196 -30.166 1.00 96.19 197 ASP C C 1
ATOM 4520 O O . ASP C 1 217 ? -43.221 -31.849 -30.948 1.00 92.68 197 ASP C O 1
ATOM 4525 N N . GLU C 1 218 ? -44.097 -31.889 -28.873 1.00 91.03 198 GLU C N 1
ATOM 4526 C CA . GLU C 1 218 ? -43.020 -31.122 -28.258 1.00 86.28 198 GLU C CA 1
ATOM 4527 C C . GLU C 1 218 ? -41.666 -31.808 -28.420 1.00 78.74 198 GLU C C 1
ATOM 4528 O O . GLU C 1 218 ? -40.683 -31.176 -28.789 1.00 81.54 198 GLU C O 1
ATOM 4534 N N . VAL C 1 219 ? -41.632 -33.111 -28.164 1.00 75.09 199 VAL C N 1
ATOM 4535 C CA . VAL C 1 219 ? -40.387 -33.865 -28.172 1.00 67.86 199 VAL C CA 1
ATOM 4536 C C . VAL C 1 219 ? -39.906 -34.180 -29.580 1.00 72.28 199 VAL C C 1
ATOM 4537 O O . VAL C 1 219 ? -38.707 -34.344 -29.806 1.00 78.23 199 VAL C O 1
ATOM 4541 N N . THR C 1 220 ? -40.839 -34.268 -30.526 1.00 78.45 200 THR C N 1
ATOM 4542 C CA . THR C 1 220 ? -40.479 -34.497 -31.923 1.00 80.94 200 THR C CA 1
ATOM 4543 C C . THR C 1 220 ? -39.851 -33.236 -32.485 1.00 79.43 200 THR C C 1
ATOM 4544 O O . THR C 1 220 ? -38.869 -33.291 -33.230 1.00 81.47 200 THR C O 1
ATOM 4548 N N . VAL C 1 221 ? -40.424 -32.098 -32.122 1.00 73.93 201 VAL C N 1
ATOM 4549 C CA . VAL C 1 221 ? -39.848 -30.821 -32.499 1.00 80.06 201 VAL C CA 1
ATOM 4550 C C . VAL C 1 221 ? -38.486 -30.669 -31.832 1.00 83.12 201 VAL C C 1
ATOM 4551 O O . VAL C 1 221 ? -37.528 -30.217 -32.455 1.00 84.45 201 VAL C O 1
ATOM 4555 N N . ALA C 1 222 ? -38.395 -31.097 -30.575 1.00 88.81 202 ALA C N 1
ATOM 4556 C CA . ALA C 1 222 ? -37.134 -31.031 -29.838 1.00 91.65 202 ALA C CA 1
ATOM 4557 C C . ALA C 1 222 ? -36.068 -31.957 -30.453 1.00 90.23 202 ALA C C 1
ATOM 4558 O O . ALA C 1 222 ? -34.914 -31.553 -30.634 1.00 85.65 202 ALA C O 1
ATOM 4560 N N . ARG C 1 223 ? -36.446 -33.192 -30.772 1.00 81.49 203 ARG C N 1
ATOM 4561 C CA . ARG C 1 223 ? -35.489 -34.127 -31.340 1.00 77.20 203 ARG C CA 1
ATOM 4562 C C . ARG C 1 223 ? -34.911 -33.642 -32.665 1.00 82.97 203 ARG C C 1
ATOM 4563 O O . ARG C 1 223 ? -33.695 -33.706 -32.865 1.00 77.20 203 ARG C O 1
ATOM 4571 N N . ASP C 1 224 ? -35.783 -33.173 -33.565 1.00 91.96 204 ASP C N 1
ATOM 4572 C CA . ASP C 1 224 ? -35.359 -32.698 -34.887 1.00 92.35 204 ASP C CA 1
ATOM 4573 C C . ASP C 1 224 ? -34.360 -31.545 -34.800 1.00 82.79 204 ASP C C 1
ATOM 4574 O O . ASP C 1 224 ? -33.316 -31.564 -35.463 1.00 83.26 204 ASP C O 1
ATOM 4579 N N . HIS C 1 225 ? -34.663 -30.567 -33.953 1.00 76.69 205 HIS C N 1
ATOM 4580 C CA . HIS C 1 225 ? -33.804 -29.400 -33.790 1.00 82.36 205 HIS C CA 1
ATOM 4581 C C . HIS C 1 225 ? -32.423 -29.797 -33.236 1.00 89.63 205 HIS C C 1
ATOM 4582 O O . HIS C 1 225 ? -31.403 -29.284 -33.702 1.00 88.40 205 HIS C O 1
ATOM 4589 N N . ILE C 1 226 ? -32.395 -30.713 -32.259 1.00 90.78 206 ILE C N 1
ATOM 4590 C CA . ILE C 1 226 ? -31.138 -31.196 -31.668 1.00 80.98 206 ILE C CA 1
ATOM 4591 C C . ILE C 1 226 ? -30.192 -31.792 -32.731 1.00 81.94 206 ILE C C 1
ATOM 4592 O O . ILE C 1 226 ? -29.005 -31.467 -32.768 1.00 88.50 206 ILE C O 1
ATOM 4597 N N . THR C 1 227 ? -30.729 -32.631 -33.610 1.00 73.73 207 THR C N 1
ATOM 4598 C CA . THR C 1 227 ? -29.961 -33.221 -34.704 1.00 79.77 207 THR C CA 1
ATOM 4599 C C . THR C 1 227 ? -29.350 -32.163 -35.649 1.00 88.91 207 THR C C 1
ATOM 4600 O O . THR C 1 227 ? -28.193 -32.279 -36.077 1.00 90.75 207 THR C O 1
ATOM 4604 N N . THR C 1 228 ? -30.135 -31.129 -35.951 1.00 88.26 208 THR C N 1
ATOM 4605 C CA . THR C 1 228 ? -29.703 -30.025 -36.810 1.00 89.08 208 THR C CA 1
ATOM 4606 C C . THR C 1 228 ? -28.530 -29.261 -36.185 1.00 94.58 208 THR C C 1
ATOM 4607 O O . THR C 1 228 ? -27.505 -29.028 -36.831 1.00 88.75 208 THR C O 1
ATOM 4611 N N . VAL C 1 229 ? -28.704 -28.883 -34.921 1.00 98.71 209 VAL C N 1
ATOM 4612 C CA . VAL C 1 229 ? -27.693 -28.184 -34.140 1.00 92.97 209 VAL C CA 1
ATOM 4613 C C . VAL C 1 229 ? -26.371 -28.956 -34.100 1.00 96.59 209 VAL C C 1
ATOM 4614 O O . VAL C 1 229 ? -25.296 -28.374 -34.287 1.00 95.56 209 VAL C O 1
ATOM 4618 N N . LEU C 1 230 ? -26.460 -30.264 -33.853 1.00 87.18 210 LEU C N 1
ATOM 4619 C CA . LEU C 1 230 ? -25.270 -31.111 -33.754 1.00 87.85 210 LEU C CA 1
ATOM 4620 C C . LEU C 1 230 ? -24.558 -31.303 -35.093 1.00 95.69 210 LEU C C 1
ATOM 4621 O O . LEU C 1 230 ? -23.325 -31.379 -35.130 1.00 97.87 210 LEU C O 1
ATOM 4626 N N . SER C 1 231 ? -25.320 -31.401 -36.182 1.00 92.05 211 SER C N 1
ATOM 4627 C CA . SER C 1 231 ? -24.710 -31.548 -37.504 1.00 94.81 211 SER C CA 1
ATOM 4628 C C . SER C 1 231 ? -23.931 -30.303 -37.887 1.00 97.71 211 SER C C 1
ATOM 4629 O O . SER C 1 231 ? -22.924 -30.381 -38.589 1.00 101.94 211 SER C O 1
ATOM 4632 N N . ALA C 1 232 ? -24.402 -29.161 -37.394 1.00 102.59 212 ALA C N 1
ATOM 4633 C CA . ALA C 1 232 ? -23.861 -27.849 -37.746 1.00 100.32 212 ALA C CA 1
ATOM 4634 C C . ALA C 1 232 ? -22.586 -27.499 -36.980 1.00 99.35 212 ALA C C 1
ATOM 4635 O O . ALA C 1 232 ? -21.959 -26.482 -37.262 1.00 97.18 212 ALA C O 1
ATOM 4637 N N . ILE C 1 233 ? -22.232 -28.297 -35.976 1.00 99.64 213 ILE C N 1
ATOM 4638 C CA . ILE C 1 233 ? -21.013 -28.020 -35.214 1.00 101.86 213 ILE C CA 1
ATOM 4639 C C . ILE C 1 233 ? -19.760 -28.581 -35.933 1.00 98.10 213 ILE C C 1
ATOM 4640 O O . ILE C 1 233 ? -19.692 -29.772 -36.286 1.00 85.61 213 ILE C O 1
ATOM 4645 N N . GLU C 1 234 ? -18.776 -27.706 -36.146 1.00 107.85 214 GLU C N 1
ATOM 4646 C CA . GLU C 1 234 ? -17.567 -28.065 -36.882 1.00 108.79 214 GLU C CA 1
ATOM 4647 C C . GLU C 1 234 ? -16.467 -28.552 -35.958 1.00 105.01 214 GLU C C 1
ATOM 4648 O O . GLU C 1 234 ? -16.116 -27.890 -34.975 1.00 107.33 214 GLU C O 1
ATOM 4654 N N . GLY C 1 235 ? -15.887 -29.689 -36.319 1.00 95.97 215 GLY C N 1
ATOM 4655 C CA . GLY C 1 235 ? -14.787 -30.234 -35.560 1.00 94.91 215 GLY C CA 1
ATOM 4656 C C . GLY C 1 235 ? -14.105 -31.378 -36.261 1.00 98.78 215 GLY C C 1
ATOM 4657 O O . GLY C 1 235 ? -14.468 -31.746 -37.361 1.00 99.27 215 GLY C O 1
ATOM 4658 N N . GLN C 1 236 ? -13.140 -31.973 -35.579 1.00 105.08 216 GLN C N 1
ATOM 4659 C CA . GLN C 1 236 ? -12.301 -33.030 -36.132 1.00 107.61 216 GLN C CA 1
ATOM 4660 C C . GLN C 1 236 ? -12.913 -34.414 -36.083 1.00 109.71 216 GLN C C 1
ATOM 4661 O O . GLN C 1 236 ? -14.085 -34.585 -35.790 1.00 113.77 216 GLN C O 1
ATOM 4667 N N . GLU C 1 237 ? -12.091 -35.403 -36.399 1.00 115.18 217 GLU C N 1
ATOM 4668 C CA . GLU C 1 237 ? -12.520 -36.791 -36.409 1.00 121.40 217 GLU C CA 1
ATOM 4669 C C . GLU C 1 237 ? -11.770 -37.641 -35.351 1.00 133.24 217 GLU C C 1
ATOM 4670 O O . GLU C 1 237 ? -10.572 -37.436 -35.142 1.00 136.88 217 GLU C O 1
ATOM 4676 N N . HIS C 1 238 ? -12.451 -38.579 -34.672 1.00 129.12 218 HIS C N 1
ATOM 4677 C CA . HIS C 1 238 ? -13.464 -39.507 -35.212 1.00 129.07 218 HIS C CA 1
ATOM 4678 C C . HIS C 1 238 ? -14.509 -39.047 -36.214 1.00 132.42 218 HIS C C 1
ATOM 4679 O O . HIS C 1 238 ? -15.440 -39.772 -36.578 1.00 131.08 218 HIS C O 1
#

InterPro domains:
  IPR037233 CcmK-like superfamily [G3DSA:3.30.70.1710] (10-115)
  IPR037233 CcmK-like superfamily [G3DSA:3.30.70.1710] (116-218)
  IPR044870 Bacterial microcompartment (BMC) circularly permuted domain [PS51931] (16-117)
  IPR044870 Bacterial microcompartment (BMC) circularly permuted domain [PS51931] (118-218)
  IPR060394 CsoS1D-like, N-terminal domain [PF27545] (13-113)

Solvent-accessible surface area: 23486 Å² total; per-residue (Å²): 198,15,88,1,31,0,22,33,56,5,97,58,3,36,174,46,5,4,82,49,29,47,144,30,90,72,5,140,117,38,34,27,4,0,7,0,2,0,32,25,1,0,0,0,2,59,1,0,7,37,0,6,105,51,5,103,46,0,68,0,4,14,2,88,21,17,51,89,24,0,2,0,5,0,1,10,78,42,39,74,46,0,104,108,0,0,94,25,0,27,85,48,29,71,23,165,41,88,54,7,23,116,18,120,64,52,14,74,32,24,0,65,79,3,27,88,36,0,1,81,6,0,34,148,28,23,155,52,52,123,0,113,74,45,50,4,0,0,0,0,2,0,16,0,0,3,0,0,2,11,0,0,0,26,0,8,94,62,6,104,55,5,27,4,0,17,7,62,16,44,9,31,8,0,3,0,2,0,0,4,63,60,109,53,0,41,72,0,62,76,49,0,59,90,27,6,93,78,29,134,21,94,108,106,255,20,90,4,28,0,23,28,64,3,92,56,5,35,178,55,32,18,125,48,180,24,98,79,30,143,117,35,35,27,3,0,6,0,2,0,28,26,0,0,0,0,0,58,0,0,6,36,0,7,108,46,4,105,47,0,65,1,6,31,2,89,15,16,54,93,22,0,3,0,17,0,3,10,78,43,59,66,45,0,103,103,0,0,90,24,0,30,85,49,31,72,30,131,44,106,36,7,20,79,16,114,67,52,9,64,30,34,3,70,75,3,25,87,33,0,0,69,16,3,29,160,93,35,137,92,44,121,1,120,72,46,54,5,0,0,0,0,4,0,14,0,0,2,0,0,2,12,0,1,0,31,0,8,84,58,7,99,57,5,33,17,1,42,26,65,39,42,12,31,7,0,5,0,3,0,0,4,61,67,99,58,0,40,66,0,63,68,49,0,55,88,29,2,86,75,20,116,9,94,139,104,219,9,88,2,29,0,13,29,60,5,86,60,1,34,171,50,3,2,86,34,25,179,22,90,78,6,143,115,34,36,26,2,0,5,0,2,0,28,25,0,0,0,0,0,82,0,0,17,36,0,4,107,50,5,100,44,0,67,0,6,11,16,89,14,16,52,89,24,0,3,0,2,0,2,14,76,43,45,79,49,0,103,114,0,0,91,25,0,15,87,34,22,70,26,168,37,90,61,7,16,86,13,110,55,42,13,74,31,24,0,65,80,3,27,86,34,0,0,78,5,1,34,160,35,53,98,60,44,119,0,114,73,44,52,5,0,0,0,0,2,0,14,0,0,1,0,0,2,12,0,0,0,22,0,7,87,57,8,101,55,4,31,5,0,9,4,65,12,54,9,31,8,0,4,0,3,0,0,3,61,62,108,54,0,42,78,0,65,75,50,0,55,89,25,7,92,76,20,120,13,92,132,90

Sequence (609 aa):
RTQIRVYLLVEDLQRQFAAYLARGYPPYEGEHALIVEVSPALAIERVIDLALRAVPGVQPGILYVERQFGVLEIHSASLDEVRRAGEAILAGTGNRAEDQLRPRVLFHDIITDITDQHAVILNRNRQASMILPGQSLLVYEMTPALFAAVAANEAERVAPGLTVVDVQMIGAAGRLYIGGSTDEVTVARDHITTVLSAIEGQEHRTQIRVYLLVEDLQRQFAAARGYPPYEGEHALIVEVSPALAIERVIDLALRAVPGVQPGILYVERQFGVLEIHSASLDEVRRAGEAILAGTGNRAEDQLRPRVLFHDIITDITDQHAVILNRNRQASMILPGQSLLVYEMTPALFAAVAANEAERVAPGLTVVDVQMIGAAGRLYIGGSTDEVTVARDHITTVLSAIEGQEHRTQIRVYLLVEDLQRQFAAYLRGYPPYEGEHALIVEVSPALAIERVIDLALRAVPGVQPGILYVERQFGVLEIHSASLDEVRRAGEAILAGTGNRAEDQLRPRVLFHDIITDITDQHAVILNRNRQASMILPGQSLLVYEMTPALFAAVAANEAERVAPGLTVVDVQMIGAAGRLYIGGSTDEVTVARDHITTVLSAIEGQEH

Nearest PDB structures (foldseek):
  5suh-assembly1_A-2  TM=1.005E+00  e=1.681E-43  Mycolicibacterium smegmatis MC2 155
  5suh-assembly1_B-2  TM=1.003E+00  e=6.436E-41  Mycolicibacterium smegmatis MC2 155
  5suh-assembly1_C-2  TM=1.003E+00  e=3.741E-40  Mycolicibacterium smegmatis MC2 155
  5lsr-assembly1_B  TM=9.707E-01  e=1.252E-24  Synechococcus elongatus PCC 7942 = FACHB-805
  5v76-assembly1_A  TM=9.652E-01  e=4.216E-24  Haliangium ochraceum DSM 14365

Radius of gyration: 25.89 Å; Cα contacts (8 Å, |Δi|>4): 1518; chains: 3; bounding box: 63×68×49 Å

Foldseek 3Di:
DKAWAAWDKQAFFDAQLQQQFCFDDGGHGGKIKIKTKIPAAVCVVVLVCLLCVQQVQKAWTHWDRDPGMTITMIIHNDPVSNVRSSVSSCVVVVHDNQAHEQKDWDDKDKAAQAAQVRQVVLLVVFDDDGAHGGWIKIKTKIPPLQVLSNLVRQLCVQQVPKDFGHWARDDGMIMTIIIHHPVSNVRSVVRSVVVSVVDHYDYD/DKAWAAWDKQAFFDAQLQPCFDDGDHGGKIKIKTKIPAAVCVVVLVVQLCVQAVQKDWTHWDRDPGMTITMIIHNDPVSRVRSSVSSCVVVVHDNQAHEQKDWDDKDKAAQDAQVRQVVVDPVFDDDGAHGRWMKIKTKIPPLQLLSNLVRVLCVQQVPKDFRDWARDDGMIMGMIIHHPVSNVRSVVVSVVVRVPDHYDHD/DKQWAAWDKQFFFQAQLQQVFQDDGGHGHKIKIKTKIPAAVCVVVLVVQLCVQQVQKDWRDWDRDPGMTITMIIHNDSVSRVRSSVSSCVVVVHDRQAHEQKAWDDKDKAAQAAQVCQVVVLVVFDPDGAHGGWMKIKTKIPPLQLQSNLVRQLCVQQVPKHFTDWARDDGMIMGIITHHPVSVVSSVVRSVVVRVPRHYDYD

B-factor: mean 75.71, std 23.71, range [35.1, 160.17]

Organism: Mycolicibacterium smegmatis (strain ATCC 700084 / mc(2)155) (NCBI:txid246196)

CATH classification: 3.30.70.1710 (+1 more: 3.30.70.1710)

Secondary structure (DSSP, 8-state):
--EEEEEEEE-S--HHHHHH--B-SPP-TT-EEEEEEEESGGGHHHHHHHHHHH-TT-EEEEEEE-SS-EEEEEEES-HHHHHHHHHHHHHHHT--GGGSBPPEEEEEEEE-S--HHHHHHHTTS--SS-PPTT-EEEEEEEESGGGHHHHHHHHHHH-TT-EEEEEE-SSSSEEEEEEE-HHHHHHHHHHHHHHHHH---B--/--EEEEEEEE-S--TTTT--B-SPP-TT-EEEEEEEESGGGHHHHHHHHHHH-TT-EEEEEEE-SS-EEEEEEES-HHHHHHHHHHHHHHHT--GGGSBPPEEEEEEEE-S--HHHHHHHHHTS-SS---TT-EEEEEEEESGGGHHHHHHHHHHH-TT-EEEEEE-SSSSEEEEEEE-HHHHHHHHHHHHHHHHTS--B--/--EEEEEEEE-S--HHHHHH---SPP-TT-EEEEEEEESGGGHHHHHHHHHHHSTT-EEEEEEE-SS-EEEEEEES-HHHHHHHHHHHHHHHT--GGGSBPPEEEEEEEE-S--HHHHHHHHTT--SS-PPTTSEEEEEEEESGGGHHHHHHHHHHH-TTSEEEEEE-SSSSEEEEEEE-HHHHHHHHHHHHHHHHT---B--